Protein AF-0000000086177163 (afdb_homodimer)

Nearest PDB structures (foldseek):
  3aae-assembly1_A  TM=8.910E-01  e=2.167E-28  Gallus gallus
  3lk3-assembly1_A  TM=8.969E-01  e=4.035E-28  Gallus gallus
  7ccc-assembly1_C  TM=8.996E-01  e=1.567E-27  Mus musculus
  8f8q-assembly1_G  TM=8.778E-01  e=1.480E-27  Homo sapiens
  8ptk-assembly1_K  TM=8.950E-01  e=1.071E-26  Sus scrofa

InterPro domains:
  IPR002189 F-actin-capping protein subunit alpha [PF01267] (18-276)
  IPR002189 F-actin-capping protein subunit alpha [PR00191] (162-176)
  IPR002189 F-actin-capping protein subunit alpha [PR00191] (194-207)
  IPR002189 F-actin-capping protein subunit alpha [PR00191] (252-271)
  IPR002189 F-actin-capping protein subunit alpha [PTHR10653] (8-279)
  IPR017865 F-actin capping protein, alpha subunit, conserved site [PS00749] (256-266)
  IPR037282 F-actin-capping protein subunit alpha/beta [SSF90096] (10-280)
  IPR042276 F-actin-capping protein subunit alpha/beta, domain 2 [G3DSA:3.90.1150.210] (114-257)
  IPR042489 F-actin capping protein, alpha subunit, domain 1 [G3DSA:3.30.1140.60] (4-109)

Secondary structure (DSSP, 8-state):
---------HHHHHHHHHHHHHTPPTT-HHHHHHHHHHHH--HHHHHHHHHHHHHHHHHHTT-EEEETTEEEE--GGGEEETTEEEETTTTEEEEEETTTTEEEEEEE------HHHHHHHHHHHHHHHHHHHH-TTEEEEEEEEEETTEEEEEEEEEEEEEEGGGTEEEEEEEEEEEE--SEEEEEEEEEEEEEEE-SSSEEEEEEEEEEEEEEEES-HHHHHHHHHHHHHHHHHHHHHHHHHHHHHIIIIIHHHHSSS----------HHHHHHHHHHHHHHTTT----/---------HHHHHHHHHHHHHTPPTT-HHHHHHHHHHHH--HHHHHHHHHHHHHHHHHHTT-EEEETTEEEE--GGGEEETTEEEETTTTEEEEEETTTTEEEEEEE------HHHHHHHHHHHHHHHHHHHH-TTEEEEEEEEEETTEEEEEEEEEEEEEEGGGTEEEEEEEEEEEE--SEEEEEEEEEEEEEEE-SSSEEEEEEEEEEEEEEEES-HHHHHHHHHHHHHHHHHHHHHHHHHHHHHIIIIIHHHHSSS----------HHHHHHHHHHHHHHTTT----

Organism: Eudyptula minor (NCBI:txid37083)

pLDDT: mean 86.59, std 17.24, range [22.09, 98.62]

Radius of gyration: 26.96 Å; Cα contacts (8 Å, |Δi|>4): 935; chains: 2; bounding box: 56×85×63 Å

Sequence (582 aa):
SMCTRQELCEPEKVSLICGLLRQSPPGEFGQVVQDLSALVQDDKLVRQEAARMGACHNKNNFTPIQINGCTVLLTHYNNLGGNRFFDPQHKFSFEFDHLRGVPSKPQLHGVMLDEGELWREALHKGLKAYVSSHFPVGNCCVFKKSLGKRQMFVACIEAHQYQPSNHWNSLWKSDWTFALTPFTTQVTAIFLLQIHYFEHANLHVNVSKSVSETLNVIDQSQFATDFVKFVKAEDTKFHVAILENIQALSEDIWGKNLRRKLPVTRTFMNWKKLLNDQHLKTNVSNTEVPLSMCTRQELCEPEKVSLICGLLRQSPPGEFGQVVQDLSALVQDDKLVRQEAARMGACHNKNNFTPIQINGCTVLLTHYNNLGGNRFFDPQHKFSFEFDHLRGVPSKPQLHGVMLDEGELWREALHKGLKAYVSSHFPVGNCCVFKKSLGKRQMFVACIEAHQYQPSNHWNSLWKSDWTFALTPFTTQVTAIFLLQIHYFEHANLHVNVSKSVSETLNVIDQSQFATDFVKFVKAEDTKFHVAILENIQALSEDIWGKNLRRKLPVTRTFMNWKKLLNDQHLKTNVSNTEVPL

Foldseek 3Di:
DPPCPVQDDPVRLLCVLLVQLLPADPPCNLVSLVVSCVVNVCNPSSLVSSQVSLLVVQQVQQPWADDPNDTGTRHPQQDPDPQKGAALVQQWIWHARSNVGDTHDIGHDDDDPDPLSLLQVLLCVLQVVLCVVPAVQKDKHKHWDDDDPKIKIKIKMKHWDDDVVQQKIKIWMKMWMWIDDAFKIKIKMKIWIWMFGPDPHTDIDIDMDMDMDMDTDDDSNVRSVVVSVVVVLVVLVSVLVVLVVVVCCVPPPVQVPDPDGDPPPVPPPPSVVVSVVSVVVSVVVPPDPDD/DPPCPVQDDPVRLLCVLLVQLLPDDPPCNLVSLVVSCVVNVCNVSSLVSSQVSLLVVQQVQQPWADDPNDTHTRHPQQDPDPQKGAALVQQWIWHARSNVGDTHDIGHHDDDPDPLSLLQVLLCVLQVVLCVVPAVQKDKHKHWDDDDPKIKIKIKMKHWDDDVVQQKIKIWMKMWMWIDDAFKIKIKMKIWIWMFGPDPHTDIDIDMDMDMDMDT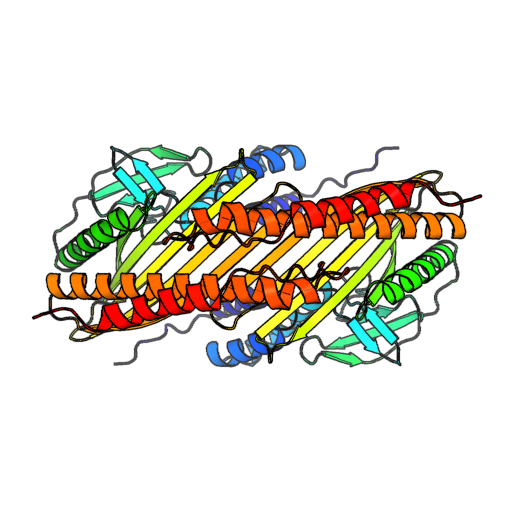CDDSNVRSVVVSLVVVLVVLVSVLVVLVVVVCCVPPPVQVPDPDGDPPPVPPPPSVVVSVVSVVVSVVSPPDPPD

Structure (mmCIF, N/CA/C/O backbone):
data_AF-0000000086177163-model_v1
#
loop_
_entity.id
_entity.type
_entity.pdbx_description
1 polymer 'F-actin-capping protein subunit alpha'
#
loop_
_atom_site.group_PDB
_atom_site.id
_atom_site.type_symbol
_atom_site.label_atom_id
_atom_site.label_alt_id
_atom_site.label_comp_id
_atom_site.label_asym_id
_atom_site.label_entity_id
_atom_site.label_seq_id
_atom_site.pdbx_PDB_ins_code
_atom_site.Cartn_x
_atom_site.Cartn_y
_atom_site.Cartn_z
_atom_site.occupancy
_atom_site.B_iso_or_equiv
_atom_site.auth_seq_id
_atom_site.auth_comp_id
_atom_site.auth_asym_id
_atom_site.auth_atom_id
_atom_site.pdbx_PDB_model_num
ATOM 1 N N . SER A 1 1 ? -0.109 38.875 -11.109 1 22.22 1 SER A N 1
ATOM 2 C CA . SER A 1 1 ? 1.287 38.656 -10.734 1 22.22 1 SER A CA 1
ATOM 3 C C . SER A 1 1 ? 1.626 37.188 -10.648 1 22.22 1 SER A C 1
ATOM 5 O O . SER A 1 1 ? 0.79 36.375 -10.242 1 22.22 1 SER A O 1
ATOM 7 N N . MET A 1 2 ? 2.537 36.594 -11.578 1 26.48 2 MET A N 1
ATOM 8 C CA . MET A 1 2 ? 2.734 35.281 -12.18 1 26.48 2 MET A CA 1
ATOM 9 C C . MET A 1 2 ? 3.146 34.25 -11.125 1 26.48 2 MET A C 1
ATOM 11 O O . MET A 1 2 ? 4.164 34.438 -10.445 1 26.48 2 MET A O 1
ATOM 15 N N . CYS A 1 3 ? 2.305 33.781 -10.211 1 34.84 3 CYS A N 1
ATOM 16 C CA . CYS A 1 3 ? 2.619 32.656 -9.352 1 34.84 3 CYS A CA 1
ATOM 17 C C . CYS A 1 3 ? 3.625 31.719 -10.023 1 34.84 3 CYS A C 1
ATOM 19 O O . CYS A 1 3 ? 3.309 31.078 -11.023 1 34.84 3 CYS A O 1
ATOM 21 N N . THR A 1 4 ? 4.867 32.062 -10.148 1 38.44 4 THR A N 1
ATOM 22 C CA . THR A 1 4 ? 6.023 31.438 -10.789 1 38.44 4 THR A CA 1
ATOM 23 C C . THR A 1 4 ? 6.109 29.953 -10.43 1 38.44 4 THR A C 1
ATOM 25 O O . THR A 1 4 ? 6.387 29.594 -9.281 1 38.44 4 THR A O 1
ATOM 28 N N . ARG A 1 5 ? 5.176 29.078 -10.781 1 45.75 5 ARG A N 1
ATOM 29 C CA . ARG A 1 5 ? 5.43 27.641 -10.758 1 45.75 5 ARG A CA 1
ATOM 30 C C . ARG A 1 5 ? 6.902 27.344 -11.008 1 45.75 5 ARG A C 1
ATOM 32 O O . ARG A 1 5 ? 7.434 27.656 -12.078 1 45.75 5 ARG A O 1
ATOM 39 N N . GLN A 1 6 ? 7.68 27.594 -10.047 1 55.72 6 GLN A N 1
ATOM 40 C CA . GLN A 1 6 ? 9.062 27.203 -10.289 1 55.72 6 GLN A CA 1
ATOM 41 C C . GLN A 1 6 ? 9.148 25.953 -11.172 1 55.72 6 GLN A C 1
ATOM 43 O O . GLN A 1 6 ? 8.555 24.922 -10.844 1 55.72 6 GLN A O 1
ATOM 48 N N . GLU A 1 7 ? 9.289 26.219 -12.422 1 68.38 7 GLU A N 1
ATOM 49 C CA . GLU A 1 7 ? 9.492 25.172 -13.414 1 68.38 7 GLU A CA 1
ATOM 50 C C . GLU A 1 7 ? 10.469 24.109 -12.914 1 68.38 7 GLU A C 1
ATOM 52 O O . GLU A 1 7 ? 11.562 24.438 -12.445 1 68.38 7 GLU A O 1
ATOM 57 N N . LEU A 1 8 ? 9.977 23.016 -12.562 1 76.25 8 LEU A N 1
ATOM 58 C CA . LEU A 1 8 ? 10.836 21.906 -12.172 1 76.25 8 LEU A CA 1
ATOM 59 C C . LEU A 1 8 ? 11.977 21.734 -13.172 1 76.25 8 LEU A C 1
ATOM 61 O O . LEU A 1 8 ? 11.773 21.859 -14.383 1 76.25 8 LEU A O 1
ATOM 65 N N . CYS A 1 9 ? 13.188 21.688 -12.602 1 85.19 9 CYS A N 1
ATOM 66 C CA . CYS A 1 9 ? 14.297 21.328 -13.469 1 85.19 9 CYS A CA 1
ATOM 67 C C . CYS A 1 9 ? 14.148 19.875 -13.953 1 85.19 9 CYS A C 1
ATOM 69 O O . CYS A 1 9 ? 13.289 19.141 -13.469 1 85.19 9 CYS A O 1
ATOM 71 N N . GLU A 1 10 ? 14.852 19.469 -14.93 1 87.69 10 GLU A N 1
ATOM 72 C CA . GLU A 1 10 ? 14.664 18.188 -15.594 1 87.69 10 GLU A CA 1
ATOM 73 C C . GLU A 1 10 ? 14.805 17.031 -14.609 1 87.69 10 GLU A C 1
ATOM 75 O O . GLU A 1 10 ? 13.953 16.125 -14.57 1 87.69 10 GLU A O 1
ATOM 80 N N . PRO A 1 11 ? 15.812 17.062 -13.758 1 86.94 11 PRO A N 1
ATOM 81 C CA . PRO A 1 11 ? 15.922 15.961 -12.789 1 86.94 11 PRO A CA 1
ATOM 82 C C . PRO A 1 11 ? 14.719 15.883 -11.852 1 86.94 11 PRO A C 1
ATOM 84 O O . PRO A 1 11 ? 14.297 14.789 -11.469 1 86.94 11 PRO A O 1
ATOM 87 N N . GLU A 1 12 ? 14.195 17.016 -11.555 1 87.31 12 GLU A N 1
ATOM 88 C CA . GLU A 1 12 ? 13.016 17.047 -10.703 1 87.31 12 GLU A CA 1
ATOM 89 C C . GLU A 1 12 ? 11.781 16.516 -11.43 1 87.31 12 GLU A C 1
ATOM 91 O O . GLU A 1 12 ? 10.961 15.812 -10.844 1 87.31 12 GLU A O 1
ATOM 96 N N . LYS A 1 13 ? 11.719 16.859 -12.641 1 90.75 13 LYS A N 1
ATOM 97 C CA . LYS A 1 13 ? 10.625 16.344 -13.461 1 90.75 13 LYS A CA 1
ATOM 98 C C . LYS A 1 13 ? 10.688 14.82 -13.57 1 90.75 13 LYS A C 1
ATOM 100 O O . LYS A 1 13 ? 9.672 14.141 -13.414 1 90.75 13 LYS A O 1
ATOM 105 N N . VAL A 1 14 ? 11.883 14.359 -13.758 1 92.38 14 VAL A N 1
ATOM 106 C CA . VAL A 1 14 ? 12.078 12.922 -13.906 1 92.38 14 VAL A CA 1
ATOM 107 C C . VAL A 1 14 ? 11.68 12.211 -12.617 1 92.38 14 VAL A C 1
ATOM 109 O O . VAL A 1 14 ? 10.984 11.195 -12.648 1 92.38 14 VAL A O 1
ATOM 112 N N . SER A 1 15 ? 12.062 12.766 -11.562 1 89.75 15 SER A N 1
ATOM 113 C CA . SER A 1 15 ? 11.742 12.188 -10.258 1 89.75 15 SER A CA 1
ATOM 114 C C . SER A 1 15 ? 10.234 12.164 -10.023 1 89.75 15 SER A C 1
ATOM 116 O O . SER A 1 15 ? 9.695 11.164 -9.547 1 89.75 15 SER A O 1
ATOM 118 N N . LEU A 1 16 ? 9.672 13.203 -10.375 1 90.25 16 LEU A N 1
ATOM 119 C CA . LEU A 1 16 ? 8.219 13.305 -10.227 1 90.25 16 LEU A CA 1
ATOM 120 C C . LEU A 1 16 ? 7.512 12.289 -11.117 1 90.25 16 LEU A C 1
ATOM 122 O O . LEU A 1 16 ? 6.641 11.555 -10.648 1 90.25 16 LEU A O 1
ATOM 126 N N . ILE A 1 17 ? 7.922 12.258 -12.336 1 94.06 17 ILE A N 1
ATOM 127 C CA . ILE A 1 17 ? 7.312 11.359 -13.305 1 94.06 17 ILE A CA 1
ATOM 128 C C . ILE A 1 17 ? 7.48 9.914 -12.844 1 94.06 17 ILE A C 1
ATOM 130 O O . ILE A 1 17 ? 6.5 9.172 -12.742 1 94.06 17 ILE A O 1
ATOM 134 N N . CYS A 1 18 ? 8.672 9.539 -12.445 1 92.81 18 CYS A N 1
ATOM 135 C CA . CYS A 1 18 ? 8.961 8.164 -12.047 1 92.81 18 CYS A CA 1
ATOM 136 C C . CYS A 1 18 ? 8.234 7.812 -10.758 1 92.81 18 CYS A C 1
ATOM 138 O O . CYS A 1 18 ? 7.727 6.699 -10.617 1 92.81 18 CYS A O 1
ATOM 140 N N . GLY A 1 19 ? 8.188 8.742 -9.977 1 90.69 19 GLY A N 1
ATOM 141 C CA . GLY A 1 19 ? 7.496 8.516 -8.719 1 90.69 19 GLY A CA 1
ATOM 142 C C . GLY A 1 19 ? 6.023 8.195 -8.898 1 90.69 19 GLY A C 1
ATOM 143 O O . GLY A 1 19 ? 5.516 7.234 -8.32 1 90.69 19 GLY A O 1
ATOM 144 N N . LEU A 1 20 ? 5.383 8.93 -9.742 1 92.25 20 LEU A N 1
ATOM 145 C CA . LEU A 1 20 ? 3.951 8.758 -9.961 1 92.25 20 LEU A CA 1
ATOM 146 C C . LEU A 1 20 ? 3.674 7.5 -10.773 1 92.25 20 LEU A C 1
ATOM 148 O O . LEU A 1 20 ? 2.717 6.773 -10.492 1 92.25 20 LEU A O 1
ATOM 152 N N . LEU A 1 21 ? 4.535 7.246 -11.727 1 95.25 21 LEU A N 1
ATOM 153 C CA . LEU A 1 21 ? 4.336 6.066 -12.562 1 95.25 21 LEU A CA 1
ATOM 154 C C . LEU A 1 21 ? 4.574 4.789 -11.766 1 95.25 21 LEU A C 1
ATOM 156 O O . LEU A 1 21 ? 3.865 3.795 -11.953 1 95.25 21 LEU A O 1
ATOM 160 N N . ARG A 1 22 ? 5.539 4.832 -10.883 1 92.06 22 ARG A N 1
ATOM 161 C CA . ARG A 1 22 ? 5.855 3.676 -10.055 1 92.06 22 ARG A CA 1
ATOM 162 C C . ARG A 1 22 ? 4.676 3.312 -9.156 1 92.06 22 ARG A C 1
ATOM 164 O O . ARG A 1 22 ? 4.477 2.141 -8.828 1 92.06 22 ARG A O 1
ATOM 171 N N . GLN A 1 23 ? 3.943 4.25 -8.828 1 90.56 23 GLN A N 1
ATOM 172 C CA . GLN A 1 23 ? 2.844 4.059 -7.883 1 90.56 23 GLN A CA 1
ATOM 173 C C . GLN A 1 23 ? 1.542 3.746 -8.617 1 90.56 23 GLN A C 1
ATOM 175 O O . GLN A 1 23 ? 0.498 3.564 -7.988 1 90.56 23 GLN A O 1
ATOM 180 N N . SER A 1 24 ? 1.609 3.695 -9.906 1 95.06 24 SER A N 1
ATOM 181 C CA . SER A 1 24 ? 0.396 3.477 -10.688 1 95.06 24 SER A CA 1
ATOM 182 C C . SER A 1 24 ? -0.22 2.115 -10.383 1 95.06 24 SER A C 1
ATOM 184 O O . SER A 1 24 ? 0.454 1.087 -10.477 1 95.06 24 SER A O 1
ATOM 186 N N . PRO A 1 25 ? -1.504 2.098 -10.055 1 95.88 25 PRO A N 1
ATOM 187 C CA . PRO A 1 25 ? -2.17 0.815 -9.805 1 95.88 25 PRO A CA 1
ATOM 188 C C . PRO A 1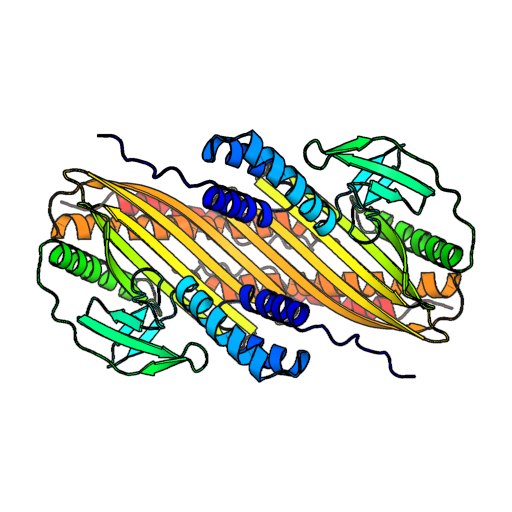 25 ? -2.338 -0.015 -11.078 1 95.88 25 PRO A C 1
ATOM 190 O O . PRO A 1 25 ? -2.352 0.536 -12.18 1 95.88 25 PRO A O 1
ATOM 193 N N . PRO A 1 26 ? -2.482 -1.305 -10.898 1 96.19 26 PRO A N 1
ATOM 194 C CA . PRO A 1 26 ? -2.791 -2.131 -12.07 1 96.19 26 PRO A CA 1
ATOM 195 C C . PRO A 1 26 ? -4.02 -1.64 -12.836 1 96.19 26 PRO A C 1
ATOM 197 O O . PRO A 1 26 ? -5.035 -1.296 -12.219 1 96.19 26 PRO A O 1
ATOM 200 N N . GLY A 1 27 ? -3.859 -1.509 -14.156 1 94.69 27 GLY A N 1
ATOM 201 C CA . GLY A 1 27 ? -4.973 -1.122 -15.008 1 94.69 27 GLY A CA 1
ATOM 202 C C . GLY A 1 27 ? -5.07 0.377 -15.219 1 94.69 27 GLY A C 1
ATOM 203 O O . GLY A 1 27 ? -5.918 0.849 -15.977 1 94.69 27 GLY A O 1
ATOM 204 N N . GLU A 1 28 ? -4.156 1.123 -14.641 1 96.06 28 GLU A N 1
ATOM 205 C CA . GLU A 1 28 ? -4.359 2.568 -14.68 1 96.06 28 GLU A CA 1
ATOM 206 C C . GLU A 1 28 ? -3.135 3.281 -15.25 1 96.06 28 GLU A C 1
ATOM 208 O O . GLU A 1 28 ? -3.094 4.512 -15.289 1 96.06 28 GLU A O 1
ATOM 213 N N . PHE A 1 29 ? -2.145 2.531 -15.664 1 96.19 29 PHE A N 1
ATOM 214 C CA . PHE A 1 29 ? -0.879 3.109 -16.109 1 96.19 29 PHE A CA 1
ATOM 215 C C . PHE A 1 29 ? -1.108 4.137 -17.203 1 96.19 29 PHE A C 1
ATOM 217 O O . PHE A 1 29 ? -0.556 5.238 -17.156 1 96.19 29 PHE A O 1
ATOM 224 N N . GLY A 1 30 ? -1.957 3.799 -18.156 1 94.25 30 GLY A N 1
ATOM 225 C CA . GLY A 1 30 ? -2.238 4.703 -19.25 1 94.25 30 GLY A CA 1
ATOM 226 C C . GLY A 1 30 ? -2.828 6.027 -18.797 1 94.25 30 GLY A C 1
ATOM 227 O O . GLY A 1 30 ? -2.453 7.086 -19.312 1 94.25 30 GLY A O 1
ATOM 228 N N . GLN A 1 31 ? -3.688 5.973 -17.922 1 94.06 31 GLN A N 1
ATOM 229 C CA . GLN A 1 31 ? -4.316 7.184 -17.406 1 94.06 31 GLN A CA 1
ATOM 230 C C . GLN A 1 31 ? -3.301 8.055 -16.672 1 94.06 31 GLN A C 1
ATOM 232 O O . GLN A 1 31 ? -3.33 9.281 -16.797 1 94.06 31 GLN A O 1
ATOM 237 N N . VAL A 1 32 ? -2.436 7.418 -15.938 1 95.25 32 VAL A N 1
ATOM 238 C CA . VAL A 1 32 ? -1.41 8.164 -15.211 1 95.25 32 VAL A CA 1
ATOM 239 C C . VAL A 1 32 ? -0.491 8.875 -16.203 1 95.25 32 VAL A C 1
ATOM 241 O O . VAL A 1 32 ? -0.104 10.023 -15.984 1 95.25 32 VAL A O 1
ATOM 244 N N . VAL A 1 33 ? -0.172 8.258 -17.234 1 95.88 33 VAL A N 1
ATOM 245 C CA . VAL A 1 33 ? 0.663 8.852 -18.281 1 95.88 33 VAL A CA 1
ATOM 246 C C . VAL A 1 33 ? -0.032 10.086 -18.859 1 95.88 33 VAL A C 1
ATOM 248 O O . VAL A 1 33 ? 0.596 11.133 -19.047 1 95.88 33 VAL A O 1
ATOM 251 N N . GLN A 1 34 ? -1.29 9.961 -19.094 1 94.31 34 GLN A N 1
ATOM 252 C CA . GLN A 1 34 ? -2.057 11.078 -19.641 1 94.31 34 GLN A CA 1
ATOM 253 C C . GLN A 1 34 ? -2.068 12.258 -18.672 1 94.31 34 GLN A C 1
ATOM 255 O O . GLN A 1 34 ? -1.863 13.398 -19.078 1 94.31 34 GLN A O 1
ATOM 260 N N . ASP A 1 35 ? -2.262 11.938 -17.5 1 93.62 35 ASP A N 1
ATOM 261 C CA . ASP A 1 35 ? -2.275 12.984 -16.484 1 93.62 35 ASP A CA 1
ATOM 262 C C . ASP A 1 35 ? -0.918 13.68 -16.391 1 93.62 35 ASP A C 1
ATOM 264 O O . ASP A 1 35 ? -0.85 14.898 -16.219 1 93.62 35 ASP A O 1
ATOM 268 N N . LEU A 1 36 ? 0.084 12.883 -16.406 1 94.81 36 LEU A N 1
ATOM 269 C CA . LEU A 1 36 ? 1.44 13.414 -16.328 1 94.81 36 LEU A CA 1
ATOM 270 C C . LEU A 1 36 ? 1.75 14.312 -17.516 1 94.81 36 LEU A C 1
ATOM 272 O O . LEU A 1 36 ? 2.441 15.328 -17.375 1 94.81 36 LEU A O 1
ATOM 276 N N . SER A 1 37 ? 1.283 13.945 -18.656 1 93.62 37 SER A N 1
ATOM 277 C CA . SER A 1 37 ? 1.484 14.766 -19.844 1 93.62 37 SER A CA 1
ATOM 278 C C . SER A 1 37 ? 0.854 16.141 -19.688 1 93.62 37 SER A C 1
ATOM 280 O O . SER A 1 37 ? 1.444 17.156 -20.078 1 93.62 37 SER A O 1
ATOM 282 N N . ALA A 1 38 ? -0.223 16.141 -19.031 1 91.88 38 ALA A N 1
ATOM 283 C CA . ALA A 1 38 ? -0.92 17.406 -18.781 1 91.88 38 ALA A CA 1
ATOM 284 C C . ALA A 1 38 ? -0.204 18.234 -17.719 1 91.88 38 ALA A C 1
ATOM 286 O O . ALA A 1 38 ? -0.135 19.453 -17.812 1 91.88 38 ALA A O 1
ATOM 287 N N . LEU A 1 39 ? 0.376 17.578 -16.812 1 90.06 39 LEU A N 1
ATOM 288 C CA . LEU A 1 39 ? 0.968 18.234 -15.656 1 90.06 39 LEU A CA 1
ATOM 289 C C . LEU A 1 39 ? 2.365 18.75 -15.969 1 90.06 39 LEU A C 1
ATOM 291 O O . LEU A 1 39 ? 2.701 19.891 -15.633 1 90.06 39 LEU A O 1
ATOM 295 N N . VAL A 1 40 ? 3.223 18 -16.531 1 91.25 40 VAL A N 1
ATOM 296 C CA . VAL A 1 40 ? 4.641 18.297 -16.703 1 91.25 40 VAL A CA 1
ATOM 297 C C . VAL A 1 40 ? 4.852 19.094 -17.984 1 91.25 40 VAL A C 1
ATOM 299 O O . VAL A 1 40 ? 5.82 19.859 -18.109 1 91.25 40 VAL A O 1
ATOM 302 N N . GLN A 1 41 ? 3.998 18.984 -18.984 1 89.06 41 GLN A N 1
ATOM 303 C CA . GLN A 1 41 ? 4.047 19.688 -20.25 1 89.06 41 GLN A CA 1
ATOM 304 C C . GLN A 1 41 ? 5.371 19.438 -20.969 1 89.06 41 G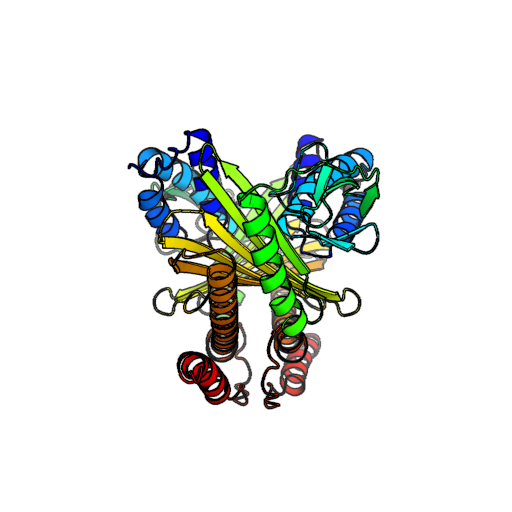LN A C 1
ATOM 306 O O . GLN A 1 41 ? 6.008 20.359 -21.469 1 89.06 41 GLN A O 1
ATOM 311 N N . ASP A 1 42 ? 5.984 18.344 -20.875 1 92.44 42 ASP A N 1
ATOM 312 C CA . ASP A 1 42 ? 7.129 17.766 -21.578 1 92.44 42 ASP A CA 1
ATOM 313 C C . ASP A 1 42 ? 6.82 16.359 -22.078 1 92.44 42 ASP A C 1
ATOM 315 O O . ASP A 1 42 ? 7.25 15.375 -21.469 1 92.44 42 ASP A O 1
ATOM 319 N N . ASP A 1 43 ? 6.262 16.312 -23.188 1 93 43 ASP A N 1
ATOM 320 C CA . ASP A 1 43 ? 5.73 15.055 -23.703 1 93 43 ASP A CA 1
ATOM 321 C C . ASP A 1 43 ? 6.852 14.062 -24.016 1 93 43 ASP A C 1
ATOM 323 O O . ASP A 1 43 ? 6.711 12.859 -23.797 1 93 43 ASP A O 1
ATOM 327 N N . LYS A 1 44 ? 7.84 14.648 -24.5 1 94.5 44 LYS A N 1
ATOM 328 C CA . LYS A 1 44 ? 8.961 13.781 -24.844 1 94.5 44 LYS A CA 1
ATOM 329 C C . LYS A 1 44 ? 9.523 13.086 -23.609 1 94.5 44 LYS A C 1
ATOM 331 O O . LYS A 1 44 ? 9.742 11.875 -23.625 1 94.5 44 LYS A O 1
ATOM 336 N N . LEU A 1 45 ? 9.688 13.867 -22.609 1 95.06 45 LEU A N 1
ATOM 337 C CA . LEU A 1 45 ? 10.234 13.336 -21.375 1 95.06 45 LEU A CA 1
ATOM 338 C C . LEU A 1 45 ? 9.266 12.344 -20.734 1 95.06 45 LEU A C 1
ATOM 340 O O . LEU A 1 45 ? 9.672 11.281 -20.266 1 95.06 45 LEU A O 1
ATOM 344 N N . VAL A 1 46 ? 8.023 12.695 -20.75 1 96 46 VAL A N 1
ATOM 345 C CA . VAL A 1 46 ? 7.004 11.836 -20.156 1 96 46 VAL A CA 1
ATOM 346 C C . VAL A 1 46 ? 6.953 10.5 -20.906 1 96 46 VAL A C 1
ATOM 348 O O . VAL A 1 46 ? 6.934 9.438 -20.281 1 96 46 VAL A O 1
ATOM 351 N N . ARG A 1 47 ? 7.027 10.523 -22.172 1 95.44 47 ARG A N 1
ATOM 352 C CA . ARG A 1 47 ? 6.938 9.312 -22.984 1 95.44 47 ARG A CA 1
ATOM 353 C C . ARG A 1 47 ? 8.156 8.422 -22.766 1 95.44 47 ARG A C 1
ATOM 355 O O . ARG A 1 47 ? 8.031 7.199 -22.688 1 95.44 47 ARG A O 1
ATOM 362 N N . GLN A 1 48 ? 9.234 9.047 -22.672 1 95.25 48 GLN A N 1
ATOM 363 C CA . GLN A 1 48 ? 10.469 8.297 -22.453 1 95.25 48 GLN A CA 1
ATOM 364 C C . GLN A 1 48 ? 10.438 7.559 -21.125 1 95.25 48 GLN A C 1
ATOM 366 O O . GLN A 1 48 ? 10.703 6.355 -21.062 1 95.25 48 GLN A O 1
ATOM 371 N N . GLU A 1 49 ? 10.062 8.242 -20.125 1 95.81 49 GLU A N 1
ATOM 372 C CA . GLU A 1 49 ? 10.016 7.633 -18.797 1 95.81 49 GLU A CA 1
ATOM 373 C C . GLU A 1 49 ? 8.883 6.613 -18.703 1 95.81 49 GLU A C 1
ATOM 375 O O . GLU A 1 49 ? 9.023 5.578 -18.047 1 95.81 49 GLU A O 1
ATOM 380 N N . ALA A 1 50 ? 7.844 6.945 -19.359 1 96.62 50 ALA A N 1
ATOM 381 C CA . ALA A 1 50 ? 6.691 6.051 -19.359 1 96.62 50 ALA A CA 1
ATOM 382 C C . ALA A 1 50 ? 7.027 4.719 -20.016 1 96.62 50 ALA A C 1
ATOM 384 O O . ALA A 1 50 ? 6.574 3.662 -19.578 1 96.62 50 ALA A O 1
ATOM 385 N N . ALA A 1 51 ? 7.73 4.754 -21.047 1 95.44 51 ALA A N 1
ATOM 386 C CA . ALA A 1 51 ? 8.133 3.523 -21.734 1 95.44 51 ALA A CA 1
ATOM 387 C C . ALA A 1 51 ? 8.977 2.643 -20.812 1 95.44 51 ALA A C 1
ATOM 389 O O . ALA A 1 51 ? 8.75 1.435 -20.719 1 95.44 51 ALA A O 1
ATOM 390 N N . ARG A 1 52 ? 9.844 3.279 -20.172 1 94.38 52 ARG A N 1
ATOM 391 C CA . ARG A 1 52 ? 10.727 2.553 -19.281 1 94.38 52 ARG A CA 1
ATOM 392 C C . ARG A 1 52 ? 9.961 1.999 -18.078 1 94.38 52 ARG A C 1
ATOM 394 O O . ARG A 1 52 ? 10.078 0.815 -17.766 1 94.38 52 ARG A O 1
ATOM 401 N N . MET A 1 53 ? 9.164 2.832 -17.547 1 95.94 53 MET A N 1
ATOM 402 C CA . MET A 1 53 ? 8.422 2.443 -16.359 1 95.94 53 MET A CA 1
ATOM 403 C C . MET A 1 53 ? 7.305 1.464 -16.703 1 95.94 53 MET A C 1
ATOM 405 O O . MET A 1 53 ? 6.93 0.624 -15.883 1 95.94 53 MET A O 1
ATOM 409 N N . GLY A 1 54 ? 6.859 1.634 -17.875 1 97.06 54 GLY A N 1
ATOM 410 C CA . GLY A 1 54 ? 5.828 0.718 -18.344 1 97.06 54 GLY A CA 1
ATOM 411 C C . GLY A 1 54 ? 6.301 -0.721 -18.422 1 97.06 54 GLY A C 1
ATOM 412 O O . GLY A 1 54 ? 5.547 -1.647 -18.125 1 97.06 54 GLY A O 1
ATOM 413 N N . ALA A 1 55 ? 7.531 -0.871 -18.828 1 96.75 55 ALA A N 1
ATOM 414 C CA . ALA A 1 55 ? 8.117 -2.209 -18.891 1 96.75 55 ALA A CA 1
ATOM 415 C C . ALA A 1 55 ? 8.125 -2.861 -17.5 1 96.75 55 ALA A C 1
ATOM 417 O O . ALA A 1 55 ? 7.703 -4.012 -17.359 1 96.75 55 ALA A O 1
ATOM 418 N N . CYS A 1 56 ? 8.5 -2.109 -16.547 1 95.88 56 CYS A N 1
ATOM 419 C CA . CYS A 1 56 ? 8.531 -2.611 -15.18 1 95.88 56 CYS A CA 1
ATOM 420 C C . CYS A 1 56 ? 7.117 -2.881 -14.664 1 95.88 56 CYS A C 1
ATOM 422 O O . CYS A 1 56 ? 6.863 -3.918 -14.055 1 95.88 56 CYS A O 1
ATOM 424 N N . HIS A 1 57 ? 6.254 -1.993 -14.984 1 97.25 57 HIS A N 1
ATOM 425 C CA . HIS A 1 57 ? 4.863 -2.105 -14.555 1 97.25 57 HIS A CA 1
ATOM 426 C C . HIS A 1 57 ? 4.215 -3.371 -15.109 1 97.25 57 HIS A C 1
ATOM 428 O O . HIS A 1 57 ? 3.588 -4.129 -14.367 1 97.25 57 HIS A O 1
ATOM 434 N N . ASN A 1 58 ? 4.414 -3.59 -16.359 1 97.69 58 ASN A N 1
ATOM 435 C CA . ASN A 1 58 ? 3.799 -4.742 -17 1 97.69 58 ASN A CA 1
ATOM 436 C C . ASN A 1 58 ? 4.387 -6.055 -16.5 1 97.69 58 ASN A C 1
ATOM 438 O O . ASN A 1 58 ? 3.654 -7.016 -16.25 1 97.69 58 ASN A O 1
ATOM 442 N N . LYS A 1 59 ? 5.68 -6.07 -16.312 1 97.88 59 LYS A N 1
ATOM 443 C CA . LYS A 1 59 ? 6.324 -7.281 -15.812 1 97.88 59 LYS A CA 1
ATOM 444 C C . LYS A 1 59 ? 5.91 -7.574 -14.367 1 97.88 59 LYS A C 1
ATOM 446 O O . LYS A 1 59 ? 5.566 -8.711 -14.039 1 97.88 59 LYS A O 1
ATOM 451 N N . ASN A 1 60 ? 5.805 -6.512 -13.586 1 96.62 60 ASN A N 1
ATOM 452 C CA . ASN A 1 60 ? 5.449 -6.684 -12.18 1 96.62 60 ASN A CA 1
ATOM 453 C C . ASN A 1 60 ? 4.008 -7.156 -12.023 1 96.62 60 ASN A C 1
ATOM 455 O O . ASN A 1 60 ? 3.688 -7.879 -11.078 1 96.62 60 ASN A O 1
ATOM 459 N N . ASN A 1 61 ? 3.234 -6.801 -12.977 1 97.81 61 ASN A N 1
ATOM 460 C CA . ASN A 1 61 ? 1.815 -7.109 -12.836 1 97.81 61 ASN A CA 1
ATOM 461 C C . ASN A 1 61 ? 1.421 -8.328 -13.664 1 97.81 61 ASN A C 1
ATOM 463 O O . ASN A 1 61 ? 0.238 -8.656 -13.773 1 97.81 61 ASN A O 1
ATOM 467 N N . PHE A 1 62 ? 2.32 -9.008 -14.242 1 98.38 62 PHE A N 1
ATOM 468 C CA . PHE A 1 62 ? 2.031 -10.164 -15.078 1 98.38 62 PHE A CA 1
ATOM 469 C C . PHE A 1 62 ? 0.995 -9.82 -16.141 1 98.38 62 PHE A C 1
ATOM 471 O O . PHE A 1 62 ? 0.04 -10.578 -16.344 1 98.38 62 PHE A O 1
ATOM 478 N N . THR A 1 63 ? 1.226 -8.758 -16.844 1 97.88 63 THR A N 1
ATOM 479 C CA . THR A 1 63 ? 0.24 -8.297 -17.812 1 97.88 63 THR A CA 1
ATOM 480 C C . THR A 1 63 ? 0.066 -9.312 -18.938 1 97.88 63 THR A C 1
ATOM 482 O O . THR A 1 63 ? 1.036 -9.688 -19.609 1 97.88 63 THR A O 1
ATOM 485 N N . PRO A 1 64 ? -1.163 -9.797 -19.156 1 97.5 64 PRO A N 1
ATOM 486 C CA . PRO A 1 64 ? -1.407 -10.742 -20.234 1 97.5 64 PRO A CA 1
ATOM 487 C C . PRO A 1 64 ? -1.489 -10.062 -21.609 1 97.5 64 PRO A C 1
ATOM 489 O O . PRO A 1 64 ? -2.109 -9.008 -21.734 1 97.5 64 PRO A O 1
ATOM 492 N N . ILE A 1 65 ? -0.848 -10.672 -22.531 1 96.44 65 ILE A N 1
ATOM 493 C CA . ILE A 1 65 ? -0.839 -10.164 -23.891 1 96.44 65 ILE A CA 1
ATOM 494 C C . ILE A 1 65 ? -1.406 -11.219 -24.844 1 96.44 65 ILE A C 1
ATOM 496 O O . ILE A 1 65 ? -1.1 -12.406 -24.719 1 96.44 65 ILE A O 1
ATOM 500 N N . GLN A 1 66 ? -2.238 -10.719 -25.703 1 94.44 66 GLN A N 1
ATOM 501 C CA . GLN A 1 66 ? -2.752 -11.586 -26.766 1 94.44 66 GLN A CA 1
ATOM 502 C C . GLN A 1 66 ? -1.899 -11.492 -28.016 1 94.44 66 GLN A C 1
ATOM 504 O O . GLN A 1 66 ? -1.702 -10.406 -28.562 1 94.44 66 GLN A O 1
ATOM 509 N N . ILE A 1 67 ? -1.438 -12.625 -28.391 1 92.94 67 ILE A N 1
ATOM 510 C CA . ILE A 1 67 ? -0.652 -12.68 -29.625 1 92.94 67 ILE A CA 1
ATOM 511 C C . ILE A 1 67 ? -0.874 -14.016 -30.312 1 92.94 67 ILE A C 1
ATOM 513 O O . ILE A 1 67 ? -0.787 -15.07 -29.688 1 92.94 67 ILE A O 1
ATOM 517 N N . ASN A 1 68 ? -1.249 -13.984 -31.578 1 89.19 68 ASN A N 1
ATOM 518 C CA . ASN A 1 68 ? -1.484 -15.164 -32.406 1 89.19 68 ASN A CA 1
ATOM 519 C C . ASN A 1 68 ? -2.5 -16.109 -31.766 1 89.19 68 ASN A C 1
ATOM 521 O O . ASN A 1 68 ? -2.289 -17.312 -31.703 1 89.19 68 ASN A O 1
ATOM 525 N N . GLY A 1 69 ? -3.512 -15.508 -31.031 1 88.25 69 GLY A N 1
ATOM 526 C CA . GLY A 1 69 ? -4.598 -16.297 -30.469 1 88.25 69 GLY A CA 1
ATOM 527 C C . GLY A 1 69 ? -4.254 -16.891 -29.125 1 88.25 69 GLY A C 1
ATOM 528 O O . GLY A 1 69 ? -5.043 -17.656 -28.547 1 88.25 69 GLY A O 1
ATOM 529 N N . CYS A 1 70 ? -3.088 -16.484 -28.656 1 88.44 70 CYS A N 1
ATOM 530 C CA . CYS A 1 70 ? -2.648 -17.016 -27.375 1 88.44 70 CYS A CA 1
ATOM 531 C C . CYS A 1 70 ? -2.422 -15.898 -26.359 1 88.44 70 CYS A C 1
ATOM 533 O O . CYS A 1 70 ? -2.182 -14.758 -26.75 1 88.44 70 CYS A O 1
ATOM 535 N N . THR A 1 71 ? -2.564 -16.312 -25.125 1 94.62 71 THR A N 1
ATOM 536 C CA . THR A 1 71 ? -2.27 -15.344 -24.062 1 94.62 71 THR A CA 1
ATOM 537 C C . THR A 1 71 ? -0.918 -15.641 -23.422 1 94.62 71 THR A C 1
ATOM 539 O O . THR A 1 71 ? -0.651 -16.781 -23.031 1 94.62 71 THR A O 1
ATOM 542 N N . VAL A 1 72 ? -0.089 -14.617 -23.375 1 96.25 72 VAL A N 1
ATOM 543 C CA . VAL A 1 72 ? 1.223 -14.742 -22.75 1 96.25 72 VAL A CA 1
ATOM 544 C C . VAL A 1 72 ? 1.375 -13.688 -21.656 1 96.25 72 VAL A C 1
ATOM 546 O O . VAL A 1 72 ? 0.975 -12.531 -21.844 1 96.25 72 VAL A O 1
ATOM 549 N N . LEU A 1 73 ? 1.914 -14.125 -20.516 1 98.25 73 LEU A N 1
ATOM 550 C CA . LEU A 1 73 ? 2.16 -13.172 -19.438 1 98.25 73 LEU A CA 1
ATOM 551 C C . LEU A 1 73 ? 3.516 -12.5 -19.594 1 98.25 73 LEU A C 1
ATOM 553 O O . LEU A 1 73 ? 4.523 -13.164 -19.828 1 98.25 73 LEU A O 1
ATOM 557 N N . LEU A 1 74 ? 3.512 -11.156 -19.531 1 98.38 74 LEU A N 1
ATOM 558 C CA . LEU A 1 74 ? 4.777 -10.438 -19.438 1 98.38 74 LEU A CA 1
ATOM 559 C C . LEU A 1 74 ? 5.355 -10.531 -18.031 1 98.38 74 LEU A C 1
ATOM 561 O O . LEU A 1 74 ? 4.723 -10.094 -17.062 1 98.38 74 LEU A O 1
ATOM 565 N N . THR A 1 75 ? 6.516 -11.117 -17.875 1 98.06 75 THR A N 1
ATOM 566 C CA . THR A 1 75 ? 7.156 -11.297 -16.578 1 98.06 75 THR A CA 1
ATOM 567 C C . THR A 1 75 ? 8.664 -11.078 -16.688 1 98.06 75 THR A C 1
ATOM 569 O O . THR A 1 75 ? 9.195 -10.938 -17.797 1 98.06 75 THR A O 1
ATOM 572 N N . HIS A 1 76 ? 9.289 -10.984 -15.516 1 96.56 76 HIS A N 1
ATOM 573 C CA . HIS A 1 76 ? 10.742 -10.938 -15.484 1 96.56 76 HIS A CA 1
ATOM 574 C C . HIS A 1 76 ? 11.352 -12.258 -15.945 1 96.56 76 HIS A C 1
ATOM 576 O O . HIS A 1 76 ? 12.5 -12.297 -16.391 1 96.56 76 HIS A O 1
ATOM 582 N N . TYR A 1 77 ? 10.57 -13.297 -15.992 1 96 77 TYR A N 1
ATOM 583 C CA . TYR A 1 77 ? 11.078 -14.641 -16.234 1 96 77 TYR A CA 1
ATOM 584 C C . TYR A 1 77 ? 11.164 -14.938 -17.719 1 96 77 TYR A C 1
ATOM 586 O O . TYR A 1 77 ? 11.859 -15.875 -18.141 1 96 77 TYR A O 1
ATOM 594 N N . ASN A 1 78 ? 10.477 -14.203 -18.516 1 96.62 78 ASN A N 1
ATOM 595 C CA . ASN A 1 78 ? 10.523 -14.453 -19.953 1 96.62 78 ASN A CA 1
ATOM 596 C C . ASN A 1 78 ? 11.016 -13.227 -20.719 1 96.62 78 ASN A C 1
ATOM 598 O O . ASN A 1 78 ? 10.82 -13.125 -21.922 1 96.62 78 ASN A O 1
ATOM 602 N N . ASN A 1 79 ? 11.5 -12.305 -19.938 1 97.06 79 ASN A N 1
ATOM 603 C CA . ASN A 1 79 ? 12.117 -11.125 -20.531 1 97.06 79 ASN A CA 1
ATOM 604 C C . ASN A 1 79 ? 13.469 -11.461 -21.156 1 97.06 79 ASN A C 1
ATOM 606 O O . ASN A 1 79 ? 14.391 -11.906 -20.469 1 97.06 79 ASN A O 1
ATOM 610 N N . LEU A 1 80 ? 13.625 -11.219 -22.453 1 96 80 LEU A N 1
ATOM 611 C CA . LEU A 1 80 ? 14.859 -11.539 -23.172 1 96 80 LEU A CA 1
ATOM 612 C C . LEU A 1 80 ? 15.727 -10.289 -23.344 1 96 80 LEU A C 1
ATOM 614 O O . LEU A 1 80 ? 16.797 -10.359 -23.938 1 96 80 LEU A O 1
ATOM 618 N N . GLY A 1 81 ? 15.211 -9.156 -22.859 1 95.88 81 GLY A N 1
ATOM 619 C CA . GLY A 1 81 ? 15.891 -7.887 -23.078 1 95.88 81 GLY A CA 1
ATOM 620 C C . GLY A 1 81 ? 15.406 -7.16 -24.312 1 95.88 81 GLY A C 1
ATOM 621 O O . GLY A 1 81 ? 14.844 -7.777 -25.219 1 95.88 81 GLY A O 1
ATOM 622 N N . GLY A 1 82 ? 15.555 -5.805 -24.281 1 95.06 82 GLY A N 1
ATOM 623 C CA . GLY A 1 82 ? 15.141 -5.008 -25.438 1 95.06 82 GLY A CA 1
ATOM 624 C C . GLY A 1 82 ? 13.648 -5.062 -25.688 1 95.06 82 GLY A C 1
ATOM 625 O O . GLY A 1 82 ? 13.219 -5.078 -26.844 1 95.06 82 GLY A O 1
ATOM 626 N N . ASN A 1 83 ? 12.852 -5.293 -24.766 1 96.62 83 ASN A N 1
ATOM 627 C CA . ASN A 1 83 ? 11.398 -5.367 -24.828 1 96.62 83 ASN A CA 1
ATOM 628 C C . ASN A 1 83 ? 10.93 -6.617 -25.562 1 96.62 83 ASN A C 1
ATOM 630 O O . ASN A 1 83 ? 9.844 -6.625 -26.156 1 96.62 83 ASN A O 1
ATOM 634 N N . ARG A 1 84 ? 11.789 -7.582 -25.609 1 97.75 84 ARG A N 1
ATOM 635 C CA . ARG A 1 84 ? 11.406 -8.852 -26.219 1 97.75 84 ARG A CA 1
ATOM 636 C C . ARG A 1 84 ? 11.094 -9.898 -25.156 1 97.75 84 ARG A C 1
ATOM 638 O O . ARG A 1 84 ? 11.789 -9.984 -24.141 1 97.75 84 ARG A O 1
ATOM 645 N N . PHE A 1 85 ? 10.078 -10.68 -25.406 1 97.81 85 PHE A N 1
ATOM 646 C CA . PHE A 1 85 ? 9.609 -11.672 -24.453 1 97.81 85 PHE A CA 1
ATOM 647 C C . PHE A 1 85 ? 9.414 -13.023 -25.125 1 97.81 85 PHE A C 1
ATOM 649 O O . PHE A 1 85 ? 9.156 -13.086 -26.328 1 97.81 85 PHE A O 1
ATOM 656 N N . PHE A 1 86 ? 9.547 -14.07 -24.406 1 96.5 86 PHE A N 1
ATOM 657 C CA . PHE A 1 86 ? 9.469 -15.43 -24.922 1 96.5 86 PHE A CA 1
ATOM 658 C C . PHE A 1 86 ? 8.227 -16.141 -24.422 1 96.5 86 PHE A C 1
ATOM 660 O O . PHE A 1 86 ? 7.926 -16.094 -23.219 1 96.5 86 PHE A O 1
ATOM 667 N N . ASP A 1 87 ? 7.457 -16.719 -25.328 1 95.69 87 ASP A N 1
ATOM 668 C CA . ASP A 1 87 ? 6.363 -17.609 -24.969 1 95.69 87 ASP A CA 1
ATOM 669 C C . ASP A 1 87 ? 6.824 -19.078 -24.984 1 95.69 87 ASP A C 1
ATOM 671 O O . ASP A 1 87 ? 6.953 -19.688 -26.047 1 95.69 87 ASP A O 1
ATOM 675 N N . PRO A 1 88 ? 6.965 -19.625 -23.859 1 94.12 88 PRO A N 1
ATOM 676 C CA . PRO A 1 88 ? 7.488 -20.984 -23.812 1 94.12 88 PRO A CA 1
ATOM 677 C C . PRO A 1 88 ? 6.488 -22.016 -24.328 1 94.12 88 PRO A C 1
ATOM 679 O O . PRO A 1 88 ? 6.883 -23.125 -24.734 1 94.12 88 PRO A O 1
ATOM 682 N N . GLN A 1 89 ? 5.266 -21.734 -24.297 1 93 89 GLN A N 1
ATOM 683 C CA . GLN A 1 89 ? 4.238 -22.688 -24.719 1 93 89 GLN A CA 1
ATOM 684 C C . GLN A 1 89 ? 4.227 -22.859 -26.234 1 93 89 GLN A C 1
ATOM 686 O O . GLN A 1 89 ? 4.172 -23.984 -26.734 1 93 89 GLN A O 1
ATOM 691 N N . HIS A 1 90 ? 4.336 -21.75 -26.875 1 92.81 90 HIS A N 1
ATOM 692 C CA . HIS A 1 90 ? 4.25 -21.812 -28.328 1 92.81 90 HIS A CA 1
ATOM 693 C C . HIS A 1 90 ? 5.617 -21.625 -28.969 1 92.81 90 HIS A C 1
ATOM 695 O O . HIS A 1 90 ? 5.738 -21.594 -30.188 1 92.81 90 HIS A O 1
ATOM 701 N N . LYS A 1 91 ? 6.582 -21.406 -28.172 1 93.75 91 LYS A N 1
ATOM 702 C CA . LYS A 1 91 ? 7.988 -21.406 -28.578 1 93.75 91 LYS A CA 1
ATOM 703 C C . LYS A 1 91 ? 8.281 -20.266 -29.547 1 93.75 91 LYS A C 1
ATOM 705 O O . LYS A 1 91 ? 8.93 -20.469 -30.578 1 93.75 91 LYS A O 1
ATOM 710 N N . PHE A 1 92 ? 7.801 -19.078 -29.219 1 94.56 92 PHE A N 1
ATOM 711 C CA . PHE A 1 92 ? 8.156 -17.906 -30.016 1 94.56 92 PHE A CA 1
ATOM 712 C C . PHE A 1 92 ? 8.438 -16.703 -29.109 1 94.56 92 PHE A C 1
ATOM 714 O O . PHE A 1 92 ? 8.062 -16.703 -27.938 1 94.56 92 PHE A O 1
ATOM 721 N N . SER A 1 93 ? 9.156 -15.82 -29.641 1 96.44 93 SER A N 1
ATOM 722 C CA . SER A 1 93 ? 9.391 -14.539 -28.984 1 96.44 93 SER A CA 1
ATOM 723 C C . SER A 1 93 ? 8.727 -13.398 -29.734 1 96.44 93 SER A C 1
ATOM 725 O O . SER A 1 93 ? 8.258 -13.578 -30.859 1 96.44 93 SER A O 1
ATOM 727 N N . PHE A 1 94 ? 8.57 -12.242 -29.078 1 97.69 94 PHE A N 1
ATOM 728 C CA . PHE A 1 94 ? 7.961 -11.062 -29.672 1 97.69 94 PHE A CA 1
ATOM 729 C C . PHE A 1 94 ? 8.43 -9.797 -28.969 1 97.69 94 PHE A C 1
ATOM 731 O O . PHE A 1 94 ? 8.898 -9.852 -27.828 1 97.69 94 PHE A O 1
ATOM 738 N N . GLU A 1 95 ? 8.391 -8.742 -29.656 1 97.75 95 GLU A N 1
ATOM 739 C CA . GLU A 1 95 ? 8.625 -7.434 -29.047 1 97.75 95 GLU A CA 1
ATOM 740 C C . GLU A 1 95 ? 7.328 -6.812 -28.547 1 97.75 95 GLU A C 1
ATOM 742 O O . GLU A 1 95 ? 6.254 -7.078 -29.078 1 97.75 95 GLU A O 1
ATOM 747 N N . PHE A 1 96 ? 7.461 -6.059 -27.469 1 97.88 96 PHE A N 1
ATOM 748 C CA . PHE A 1 96 ? 6.273 -5.41 -26.922 1 97.88 96 PHE A CA 1
ATOM 749 C C . PHE A 1 96 ? 6.523 -3.924 -26.688 1 97.88 96 PHE A C 1
ATOM 751 O O . PHE A 1 96 ? 7.504 -3.545 -26.047 1 97.88 96 PHE A O 1
ATOM 758 N N . ASP A 1 97 ? 5.621 -3.127 -27.281 1 96.69 97 ASP A N 1
ATOM 759 C CA . ASP A 1 97 ? 5.617 -1.694 -27 1 96.69 97 ASP A CA 1
ATOM 760 C C . ASP A 1 97 ? 4.832 -1.383 -25.734 1 96.69 97 ASP A C 1
ATOM 762 O O . ASP A 1 97 ? 3.602 -1.39 -25.734 1 96.69 97 ASP A O 1
ATOM 766 N N . HIS A 1 98 ? 5.496 -1.062 -24.719 1 95.5 98 HIS A N 1
ATOM 767 C CA . HIS A 1 98 ? 4.891 -0.927 -23.391 1 95.5 98 HIS A CA 1
ATOM 768 C C . HIS A 1 98 ? 4.02 0.322 -23.312 1 95.5 98 HIS A C 1
ATOM 770 O O . HIS A 1 98 ? 3.125 0.406 -22.469 1 95.5 98 HIS A O 1
ATOM 776 N N . LEU A 1 99 ? 4.312 1.266 -24.078 1 91.75 99 LEU A N 1
ATOM 777 C CA . LEU A 1 99 ? 3.5 2.479 -24.062 1 91.75 99 LEU A CA 1
ATOM 778 C C . LEU A 1 99 ? 2.215 2.279 -24.859 1 91.75 99 LEU A C 1
ATOM 780 O O . LEU A 1 99 ? 1.131 2.646 -24.406 1 91.75 99 LEU A O 1
ATOM 784 N N . ARG A 1 100 ? 2.363 1.653 -26.031 1 91.25 100 ARG A N 1
ATOM 785 C CA . ARG A 1 100 ? 1.216 1.475 -26.922 1 91.25 100 ARG A CA 1
ATOM 786 C C . ARG A 1 100 ? 0.448 0.204 -26.562 1 91.25 100 ARG A C 1
ATOM 788 O O . ARG A 1 100 ? -0.714 0.05 -26.938 1 91.25 100 ARG A O 1
ATOM 795 N N . GLY A 1 101 ? 1.117 -0.712 -25.938 1 94.19 101 GLY A N 1
ATOM 796 C CA . GLY A 1 101 ? 0.475 -1.961 -25.562 1 94.19 101 GLY A CA 1
ATOM 797 C C . GLY A 1 101 ? 0.283 -2.91 -26.719 1 94.19 101 GLY A C 1
ATOM 798 O O . GLY A 1 101 ? -0.741 -3.592 -26.812 1 94.19 101 GLY A O 1
ATOM 799 N N . VAL A 1 102 ? 1.284 -2.982 -27.625 1 95.56 102 VAL A N 1
ATOM 800 C CA . VAL A 1 102 ? 1.097 -3.777 -28.828 1 95.56 102 VAL A CA 1
ATOM 801 C C . VAL A 1 102 ? 2.295 -4.703 -29.031 1 95.56 102 VAL A C 1
ATOM 803 O O . VAL A 1 102 ? 3.445 -4.27 -28.922 1 95.56 102 VAL A O 1
ATOM 806 N N . PRO A 1 103 ? 2.027 -5.945 -29.219 1 96.81 103 PRO A N 1
ATOM 807 C CA . PRO A 1 103 ? 3.104 -6.867 -29.594 1 96.81 103 PRO A CA 1
ATOM 808 C C . PRO A 1 103 ? 3.463 -6.789 -31.078 1 96.81 103 PRO A C 1
ATOM 810 O O . PRO A 1 103 ? 2.629 -6.402 -31.891 1 96.81 103 PRO A O 1
ATOM 813 N N . SER A 1 104 ? 4.75 -7.078 -31.375 1 96.31 104 SER A N 1
ATOM 814 C CA . SER A 1 104 ? 5.195 -7.062 -32.75 1 96.31 104 SER A CA 1
ATOM 815 C C . SER A 1 104 ? 6.359 -8.023 -32.969 1 96.31 104 SER A C 1
ATOM 817 O O . SER A 1 104 ? 6.895 -8.586 -32.031 1 96.31 104 SER A O 1
ATOM 819 N N . LYS A 1 105 ? 6.617 -8.438 -34.156 1 96.12 105 LYS A N 1
ATOM 820 C CA . LYS A 1 105 ? 7.781 -9.172 -34.656 1 96.12 105 LYS A CA 1
ATOM 821 C C . LYS A 1 105 ? 7.879 -10.539 -34 1 96.12 105 LYS A C 1
ATOM 823 O O . LYS A 1 105 ? 8.922 -10.898 -33.438 1 96.12 105 LYS A O 1
ATOM 828 N N . PRO A 1 106 ? 6.875 -11.281 -34.125 1 94.75 106 PRO A N 1
ATOM 829 C CA . PRO A 1 106 ? 6.984 -12.648 -33.625 1 94.75 106 PRO A CA 1
ATOM 830 C C . PRO A 1 106 ? 8.078 -13.453 -34.312 1 94.75 106 PRO A C 1
ATOM 832 O O . PRO A 1 106 ? 8.281 -13.305 -35.531 1 94.75 106 PRO A O 1
ATOM 835 N N . GLN A 1 107 ? 8.875 -14.164 -33.531 1 95.38 107 GLN A N 1
ATOM 836 C CA . GLN A 1 107 ? 9.938 -15.023 -34.031 1 95.38 107 GLN A CA 1
ATOM 837 C C . GLN A 1 107 ? 9.859 -16.422 -33.406 1 95.38 107 GLN A C 1
ATOM 839 O O . GLN A 1 107 ? 9.883 -16.547 -32.188 1 95.38 107 GLN A O 1
ATOM 844 N N . LEU A 1 108 ? 9.812 -17.406 -34.219 1 93.12 108 LEU A N 1
ATOM 845 C CA . LEU A 1 108 ? 9.805 -18.781 -33.719 1 93.12 108 LEU A CA 1
ATOM 846 C C . LEU A 1 108 ? 11.195 -19.203 -33.25 1 93.12 108 LEU A C 1
ATOM 848 O O . LEU A 1 108 ? 12.195 -18.875 -33.906 1 93.12 108 LEU A O 1
ATOM 852 N N . HIS A 1 109 ? 11.18 -19.844 -32.156 1 89.69 109 HIS A N 1
ATOM 853 C CA . HIS A 1 109 ? 12.438 -20.359 -31.625 1 89.69 109 HIS A CA 1
ATOM 854 C C . HIS A 1 109 ? 12.461 -21.891 -31.672 1 89.69 109 HIS A C 1
ATOM 856 O O . HIS A 1 109 ? 11.438 -22.531 -31.453 1 89.69 109 HIS A O 1
ATOM 862 N N . GLY A 1 110 ? 13.586 -22.438 -32.125 1 80.81 110 GLY A N 1
ATOM 863 C CA . GLY A 1 110 ? 13.781 -23.875 -32.062 1 80.81 110 GLY A CA 1
ATOM 864 C C . GLY A 1 110 ? 14.18 -24.375 -30.672 1 80.81 110 GLY A C 1
ATOM 865 O O . GLY A 1 110 ? 15.336 -24.219 -30.266 1 80.81 110 GLY A O 1
ATOM 866 N N . VAL A 1 111 ? 13.195 -24.703 -29.938 1 75.69 111 VAL A N 1
ATOM 867 C CA . VAL A 1 111 ? 13.5 -25.172 -28.594 1 75.69 111 VAL A CA 1
ATOM 868 C C . VAL A 1 111 ? 13.625 -26.688 -28.594 1 75.69 111 VAL A C 1
ATOM 870 O O . VAL A 1 111 ? 12.773 -27.391 -29.141 1 75.69 111 VAL A O 1
ATOM 873 N N . MET A 1 112 ? 14.773 -27.078 -28.125 1 76.69 112 MET A N 1
ATOM 874 C CA . MET A 1 112 ? 15 -28.516 -28 1 76.69 112 MET A CA 1
ATOM 875 C C . MET A 1 112 ? 14.094 -29.125 -26.922 1 76.69 112 MET A C 1
ATOM 877 O O . MET A 1 112 ? 13.898 -28.516 -25.875 1 76.69 112 MET A O 1
ATOM 881 N N . LEU A 1 113 ? 13.5 -30.188 -27.266 1 82 113 LEU A N 1
ATOM 882 C CA . LEU A 1 113 ? 12.688 -30.922 -26.312 1 82 113 LEU A CA 1
ATOM 883 C C . LEU A 1 113 ? 13.57 -31.703 -25.344 1 82 113 LEU A C 1
ATOM 885 O O . LEU A 1 113 ? 13.695 -32.938 -25.453 1 82 113 LEU A O 1
ATOM 889 N N . ASP A 1 114 ? 14.078 -30.969 -24.344 1 86.88 114 ASP A N 1
ATOM 890 C CA . ASP A 1 114 ? 14.883 -31.609 -23.312 1 86.88 114 ASP A CA 1
ATOM 891 C C . ASP A 1 114 ? 14.039 -31.953 -22.078 1 86.88 114 ASP A C 1
ATOM 893 O O . ASP A 1 114 ? 12.812 -31.766 -22.094 1 86.88 114 ASP A O 1
ATOM 897 N N . GLU A 1 115 ? 14.688 -32.562 -21.156 1 87.5 115 GLU A N 1
ATOM 898 C CA . GLU A 1 115 ? 13.984 -33 -19.953 1 87.5 115 GLU A CA 1
ATOM 899 C C . GLU A 1 115 ? 13.289 -31.844 -19.25 1 87.5 115 GLU A C 1
ATOM 901 O O . GLU A 1 115 ? 12.148 -31.984 -18.797 1 87.5 115 GLU A O 1
ATOM 906 N N . GLY A 1 116 ? 13.953 -30.734 -19.188 1 91 116 GLY A N 1
ATOM 907 C CA . GLY A 1 116 ? 13.367 -29.562 -18.547 1 91 116 GLY A CA 1
ATOM 908 C C . GLY A 1 116 ? 12.102 -29.078 -19.234 1 91 116 GLY A C 1
ATOM 909 O O . GLY A 1 116 ? 11.148 -28.672 -18.562 1 91 116 GLY A O 1
ATOM 910 N N . GLU A 1 117 ? 12.109 -29.203 -20.5 1 93.56 117 GLU A N 1
ATOM 911 C CA . GLU A 1 117 ? 10.938 -28.766 -21.25 1 93.56 117 GLU A CA 1
ATOM 912 C C . GLU A 1 117 ? 9.758 -29.703 -21.031 1 93.56 117 GLU A C 1
ATOM 914 O O . GLU A 1 117 ? 8.602 -29.281 -21 1 93.56 117 GLU A O 1
ATOM 919 N N . LEU A 1 118 ? 10.047 -30.938 -20.922 1 93.75 118 LEU A N 1
ATOM 920 C CA . LEU A 1 118 ? 8.992 -31.906 -20.641 1 93.75 118 LEU A CA 1
ATOM 921 C C . LEU A 1 118 ? 8.352 -31.625 -19.281 1 93.75 118 LEU A C 1
ATOM 923 O O . LEU A 1 118 ? 7.125 -31.703 -19.141 1 93.75 118 LEU A O 1
ATOM 927 N N . TRP A 1 119 ? 9.18 -31.281 -18.359 1 95.06 119 TRP A N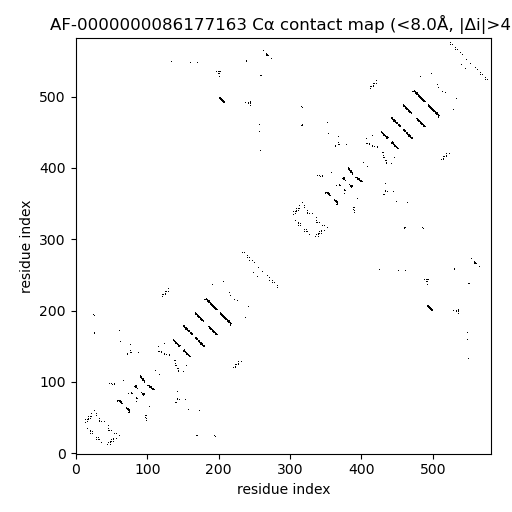 1
ATOM 928 C CA . TRP A 1 119 ? 8.688 -30.922 -17.031 1 95.06 119 TRP A CA 1
ATOM 929 C C . TRP A 1 119 ? 7.832 -29.656 -17.109 1 95.06 119 TRP A C 1
ATOM 931 O O . TRP A 1 119 ? 6.734 -29.609 -16.547 1 95.06 119 TRP A O 1
ATOM 941 N N . ARG A 1 120 ? 8.305 -28.688 -17.766 1 96.06 120 ARG A N 1
ATOM 942 C CA . ARG A 1 120 ? 7.605 -27.422 -17.891 1 96.06 120 ARG A CA 1
ATOM 943 C C . ARG A 1 120 ? 6.227 -27.609 -18.516 1 96.06 120 ARG A C 1
ATOM 945 O O . ARG A 1 120 ? 5.238 -27.062 -18.047 1 96.06 120 ARG A O 1
ATOM 952 N N . GLU A 1 121 ? 6.188 -28.406 -19.578 1 95.88 121 GLU A N 1
ATOM 953 C CA . GLU A 1 121 ? 4.938 -28.656 -20.297 1 95.88 121 GLU A CA 1
ATOM 954 C C . GLU A 1 121 ? 3.932 -29.375 -19.406 1 95.88 121 GLU A C 1
ATOM 956 O O . GLU A 1 121 ? 2.736 -29.078 -19.438 1 95.88 121 GLU A O 1
ATOM 961 N N . ALA A 1 122 ? 4.395 -30.328 -18.688 1 96.88 122 ALA A N 1
ATOM 962 C CA . ALA A 1 122 ? 3.52 -31.062 -17.781 1 96.88 122 ALA A CA 1
ATOM 963 C C . ALA A 1 122 ? 2.939 -30.141 -16.719 1 96.88 122 ALA A C 1
ATOM 965 O O . ALA A 1 122 ? 1.743 -30.203 -16.422 1 96.88 122 ALA A O 1
ATOM 966 N N . LEU A 1 123 ? 3.775 -29.328 -16.188 1 97.69 123 LEU A N 1
ATOM 967 C CA . LEU A 1 123 ? 3.348 -28.375 -15.172 1 97.69 123 LEU A CA 1
ATOM 968 C C . LEU A 1 123 ? 2.328 -27.391 -15.742 1 97.69 123 LEU A C 1
ATOM 970 O O . LEU A 1 123 ? 1.313 -27.109 -15.102 1 97.69 123 LEU A O 1
ATOM 974 N N . HIS A 1 124 ? 2.641 -26.953 -16.922 1 97.88 124 HIS A N 1
ATOM 975 C CA . HIS A 1 124 ? 1.758 -25.984 -17.562 1 97.88 124 HIS A CA 1
ATOM 976 C C . HIS A 1 124 ? 0.382 -26.578 -17.828 1 97.88 124 HIS A C 1
ATOM 978 O O . HIS A 1 124 ? -0.64 -25.922 -17.609 1 97.88 124 HIS A O 1
ATOM 984 N N . LYS A 1 125 ? 0.401 -27.781 -18.297 1 97.62 125 LYS A N 1
ATOM 985 C CA . LYS A 1 125 ? -0.86 -28.453 -18.594 1 97.62 125 LYS A CA 1
ATOM 986 C C . LYS A 1 125 ? -1.716 -28.594 -17.344 1 97.62 125 LYS A C 1
ATOM 988 O O . LYS A 1 125 ? -2.912 -28.297 -17.359 1 97.62 125 LYS A O 1
ATOM 993 N N . GLY A 1 126 ? -1.084 -29.016 -16.297 1 97.44 126 GLY A N 1
ATOM 994 C CA . GLY A 1 126 ? -1.799 -29.141 -15.039 1 97.44 126 GLY A CA 1
ATOM 995 C C . GLY A 1 126 ? -2.297 -27.797 -14.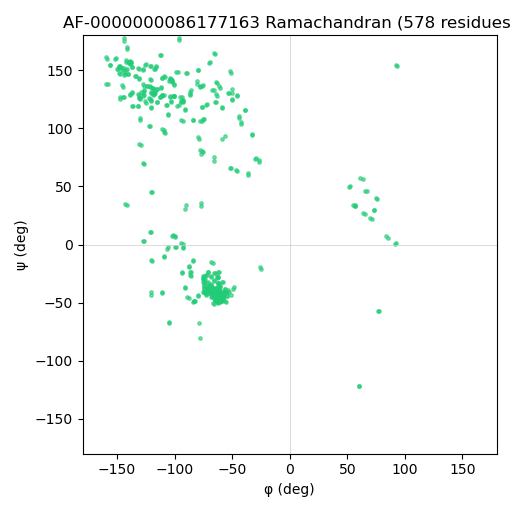508 1 97.44 126 GLY A C 1
ATOM 996 O O . GLY A 1 126 ? -3.449 -27.688 -14.086 1 97.44 126 GLY A O 1
ATOM 997 N N . LEU A 1 127 ? -1.482 -26.844 -14.523 1 97.81 127 LEU A N 1
ATOM 998 C CA . LEU A 1 127 ? -1.822 -25.531 -14 1 97.81 127 LEU A CA 1
ATOM 999 C C . LEU A 1 127 ? -2.938 -24.891 -14.82 1 97.81 127 LEU A C 1
ATOM 1001 O O . LEU A 1 127 ? -3.85 -24.281 -14.266 1 97.81 127 LEU A O 1
ATOM 1005 N N . LYS A 1 128 ? -2.814 -25.031 -16.109 1 96.75 128 LYS A N 1
ATOM 1006 C CA . LYS A 1 128 ? -3.818 -24.469 -17 1 96.75 128 LYS A CA 1
ATOM 1007 C C . LYS A 1 128 ? -5.199 -25.062 -16.719 1 96.75 128 LYS A C 1
ATOM 1009 O O . LYS A 1 128 ? -6.199 -24.328 -16.734 1 96.75 128 LYS A O 1
ATOM 1014 N N . ALA A 1 129 ? -5.242 -26.281 -16.547 1 96.44 129 ALA A N 1
ATOM 1015 C CA . ALA A 1 129 ? -6.512 -26.922 -16.219 1 96.44 129 ALA A CA 1
ATOM 1016 C C . ALA A 1 129 ? -7.098 -26.359 -14.93 1 96.44 129 ALA A C 1
ATOM 1018 O O . ALA A 1 129 ? -8.297 -26.094 -14.852 1 96.44 129 ALA A O 1
ATOM 1019 N N . TYR A 1 130 ? -6.285 -26.172 -14 1 95.88 130 TYR A N 1
ATOM 1020 C CA . TYR A 1 130 ? -6.723 -25.625 -12.719 1 95.88 130 TYR A CA 1
ATOM 1021 C C . TYR A 1 130 ? -7.219 -24.188 -12.875 1 95.88 130 TYR A C 1
ATOM 1023 O O . TYR A 1 130 ? -8.312 -23.859 -12.414 1 95.88 130 TYR A O 1
ATOM 1031 N N . VAL A 1 131 ? -6.441 -23.375 -13.484 1 95.12 131 VAL A N 1
ATOM 1032 C CA . VAL A 1 131 ? -6.742 -21.953 -13.625 1 95.12 131 VAL A CA 1
ATOM 1033 C C . VAL A 1 131 ? -8.023 -21.766 -14.43 1 95.12 131 VAL A C 1
ATOM 1035 O O . VAL A 1 131 ? -8.875 -20.938 -14.07 1 95.12 131 VAL A O 1
ATOM 1038 N N . SER A 1 132 ? -8.211 -22.547 -15.438 1 92.25 132 SER A N 1
ATOM 1039 C CA . SER A 1 132 ? -9.398 -22.453 -16.281 1 92.25 132 SER A CA 1
ATOM 1040 C C . SER A 1 132 ? -10.656 -22.812 -15.5 1 92.25 132 SER A C 1
ATOM 1042 O O . SER A 1 132 ? -11.742 -22.297 -15.773 1 92.25 132 SER A O 1
ATOM 1044 N N . SER A 1 133 ? -10.5 -23.547 -14.523 1 90.06 133 SER A N 1
ATOM 1045 C CA . SER A 1 133 ? -11.648 -24.047 -13.773 1 90.06 133 SER A CA 1
ATOM 1046 C C . SER A 1 133 ? -11.961 -23.141 -12.586 1 90.06 133 SER A C 1
ATOM 1048 O O . SER A 1 133 ? -13.109 -23.047 -12.148 1 90.06 133 SER A O 1
ATOM 1050 N N . HIS A 1 134 ? -10.953 -22.438 -12.133 1 87.38 134 HIS A N 1
ATOM 1051 C CA . HIS A 1 134 ? -11.141 -21.812 -10.836 1 87.38 134 HIS A CA 1
ATOM 1052 C C . HIS A 1 134 ? -11.008 -20.297 -10.945 1 87.38 134 HIS A C 1
ATOM 1054 O O . HIS A 1 134 ? -11.367 -19.562 -10.016 1 87.38 134 HIS A O 1
ATOM 1060 N N . PHE A 1 135 ? -10.477 -19.859 -12.062 1 86.75 135 PHE A N 1
ATOM 1061 C CA . PHE A 1 135 ? -10.336 -18.438 -12.312 1 86.75 135 PHE A CA 1
ATOM 1062 C C . PHE A 1 135 ? -11.07 -18.016 -13.578 1 86.75 135 PHE A C 1
ATOM 1064 O O . PHE A 1 135 ? -10.594 -18.266 -14.688 1 86.75 135 PHE A O 1
ATOM 1071 N N . PRO A 1 136 ? -12.227 -17.422 -13.477 1 78.31 136 PRO A N 1
ATOM 1072 C CA . PRO A 1 136 ? -13 -17.062 -14.672 1 78.31 136 PRO A CA 1
ATOM 1073 C C . PRO A 1 136 ? -12.188 -16.25 -15.68 1 78.31 136 PRO A C 1
ATOM 1075 O O . PRO A 1 136 ? -12.312 -16.469 -16.891 1 78.31 136 PRO A O 1
ATOM 1078 N N . VAL A 1 137 ? -11.352 -15.297 -15.297 1 84.44 137 VAL A N 1
ATOM 1079 C CA . VAL A 1 137 ? -10.508 -14.492 -16.172 1 84.44 137 VAL A CA 1
ATOM 1080 C C . VAL A 1 137 ? -9.039 -14.688 -15.805 1 84.44 137 VAL A C 1
ATOM 1082 O O . VAL A 1 137 ? -8.281 -13.719 -15.734 1 84.44 137 VAL A O 1
ATOM 1085 N N . GLY A 1 138 ? -8.695 -15.906 -15.617 1 93.12 138 GLY A N 1
ATOM 1086 C CA . GLY A 1 138 ? -7.344 -16.188 -15.164 1 93.12 138 GLY A CA 1
ATOM 1087 C C . GLY A 1 138 ? -6.406 -16.594 -16.297 1 93.12 138 GLY A C 1
ATOM 1088 O O . GLY A 1 138 ? -6.848 -17.109 -17.312 1 93.12 138 GLY A O 1
ATOM 1089 N N . ASN A 1 139 ? -5.16 -16.281 -16.188 1 96.38 139 ASN A N 1
ATOM 1090 C CA . ASN A 1 139 ? -4.062 -16.656 -17.062 1 96.38 139 ASN A CA 1
ATOM 1091 C C . ASN A 1 139 ? -2.91 -17.281 -16.297 1 96.38 139 ASN A C 1
ATOM 1093 O O . ASN A 1 139 ? -2.744 -17.031 -15.102 1 96.38 139 ASN A O 1
ATOM 1097 N N . CYS A 1 140 ? -2.213 -18.156 -16.969 1 97.56 140 CYS A N 1
ATOM 1098 C CA . CYS A 1 140 ? -1.053 -18.734 -16.297 1 97.56 140 CYS A CA 1
ATOM 1099 C C . CYS A 1 140 ? 0.049 -19.062 -17.297 1 97.56 140 CYS A C 1
ATOM 1101 O O . CYS A 1 140 ? -0.21 -19.188 -18.5 1 97.56 140 CYS A O 1
ATOM 1103 N N . CYS A 1 141 ? 1.228 -19.047 -16.859 1 98 141 CYS A N 1
ATOM 1104 C CA . CYS A 1 141 ? 2.416 -19.453 -17.609 1 98 141 CYS A CA 1
ATOM 1105 C C . CYS A 1 141 ? 3.412 -20.172 -16.703 1 98 141 CYS A C 1
ATOM 1107 O O . CYS A 1 141 ? 3.496 -19.875 -15.508 1 98 141 CYS A O 1
ATOM 1109 N N . VAL A 1 142 ? 4.094 -21.109 -17.266 1 98.12 142 VAL A N 1
ATOM 1110 C CA . VAL A 1 142 ? 5.199 -21.75 -16.562 1 98.12 142 VAL A CA 1
ATOM 1111 C C . VAL A 1 142 ? 6.5 -21.516 -17.312 1 98.12 142 VAL A C 1
ATOM 1113 O O . VAL A 1 142 ? 6.566 -21.734 -18.531 1 98.12 142 VAL A O 1
ATOM 1116 N N . PHE A 1 143 ? 7.484 -21.062 -16.578 1 97.19 143 PHE A N 1
ATOM 1117 C CA . PHE A 1 143 ? 8.781 -20.75 -17.172 1 97.19 143 PHE A CA 1
ATOM 1118 C C . PHE A 1 143 ? 9.867 -21.656 -16.594 1 97.19 143 PHE A C 1
ATOM 1120 O O . PHE A 1 143 ? 9.75 -22.125 -15.461 1 97.19 143 PHE A O 1
ATOM 1127 N N . LYS A 1 144 ? 10.82 -21.875 -17.391 1 94.38 144 LYS A N 1
ATOM 1128 C CA . LYS A 1 144 ? 12.031 -22.578 -16.969 1 94.38 144 LYS A CA 1
ATOM 1129 C C . LYS A 1 144 ? 13.258 -21.688 -17.109 1 94.38 144 LYS A C 1
ATOM 1131 O O . LYS A 1 144 ? 13.375 -20.938 -18.094 1 94.38 144 LYS A O 1
ATOM 1136 N N . LYS A 1 145 ? 14.031 -21.625 -16.062 1 89.75 145 LYS A N 1
ATOM 1137 C CA . LYS A 1 145 ? 15.281 -20.875 -16.078 1 89.75 145 LYS A CA 1
ATOM 1138 C C . LYS A 1 145 ? 16.453 -21.75 -15.625 1 89.75 145 LYS A C 1
ATOM 1140 O O . LYS A 1 145 ? 16.312 -22.531 -14.688 1 89.75 145 LYS A O 1
ATOM 1145 N N . SER A 1 146 ? 17.484 -21.656 -16.422 1 86.31 146 SER A N 1
ATOM 1146 C CA . SER A 1 146 ? 18.688 -22.406 -16.047 1 86.31 146 SER A CA 1
ATOM 1147 C C . SER A 1 146 ? 19.625 -21.562 -15.195 1 86.31 146 SER A C 1
ATOM 1149 O O . SER A 1 146 ? 19.969 -20.438 -15.578 1 86.31 146 SER A O 1
ATOM 1151 N N . LEU A 1 147 ? 19.828 -21.922 -14.039 1 81.56 147 LEU A N 1
ATOM 1152 C CA . LEU A 1 147 ? 20.828 -21.312 -13.172 1 81.56 147 LEU A CA 1
ATOM 1153 C C . LEU A 1 147 ? 22 -22.266 -12.953 1 81.56 147 LEU A C 1
ATOM 1155 O O . LEU A 1 147 ? 21.984 -23.078 -12.023 1 81.56 147 LEU A O 1
ATOM 1159 N N . GLY A 1 148 ? 23.016 -22.109 -13.695 1 81.19 148 GLY A N 1
ATOM 1160 C CA . GLY A 1 148 ? 24.078 -23.109 -13.68 1 81.19 148 GLY A CA 1
ATOM 1161 C C . GLY A 1 148 ? 23.609 -24.484 -14.086 1 81.19 148 GLY A C 1
ATOM 1162 O O . GLY A 1 148 ? 23.078 -24.672 -15.18 1 81.19 148 GLY A O 1
ATOM 1163 N N . LYS A 1 149 ? 23.797 -25.438 -13.195 1 79.38 149 LYS A N 1
ATOM 1164 C CA . LYS A 1 149 ? 23.422 -26.828 -13.469 1 79.38 149 LYS A CA 1
ATOM 1165 C C . LYS A 1 149 ? 22.016 -27.125 -12.977 1 79.38 149 LYS A C 1
ATOM 1167 O O . LYS A 1 149 ? 21.469 -28.203 -13.219 1 79.38 149 LYS A O 1
ATOM 1172 N N . ARG A 1 150 ? 21.438 -26.109 -12.367 1 85.81 150 ARG A N 1
ATOM 1173 C CA . ARG A 1 150 ? 20.109 -26.312 -11.805 1 85.81 150 ARG A CA 1
ATOM 1174 C C . ARG A 1 150 ? 19.031 -25.734 -12.719 1 85.81 150 ARG A C 1
ATOM 1176 O O . ARG A 1 150 ? 19.234 -24.672 -13.32 1 85.81 150 ARG A O 1
ATOM 1183 N N . GLN A 1 151 ? 18 -26.516 -12.812 1 91.25 151 GLN A N 1
ATOM 1184 C CA . GLN A 1 151 ? 16.828 -26.047 -13.539 1 91.25 151 GLN A CA 1
ATOM 1185 C C . GLN A 1 151 ? 15.773 -25.484 -12.578 1 91.25 151 GLN A C 1
ATOM 1187 O O . GLN A 1 151 ? 15.328 -26.188 -11.664 1 91.25 151 GLN A O 1
ATOM 1192 N N . MET A 1 152 ? 15.477 -24.234 -12.773 1 95 152 MET A N 1
ATOM 1193 C CA . MET A 1 152 ? 14.461 -23.578 -11.961 1 95 152 MET A CA 1
ATOM 1194 C C . MET A 1 152 ? 13.156 -23.406 -12.742 1 95 152 MET A C 1
ATOM 1196 O O . MET A 1 152 ? 13.18 -23.141 -13.945 1 95 152 MET A O 1
ATOM 1200 N N . PHE A 1 153 ? 12.094 -23.578 -12 1 97.31 153 PHE A N 1
ATOM 1201 C CA . PHE A 1 153 ? 10.781 -23.391 -12.602 1 97.31 153 PHE A CA 1
ATOM 1202 C C . PHE A 1 153 ? 10.008 -22.297 -11.859 1 97.31 153 PHE A C 1
ATOM 1204 O O . PHE A 1 153 ? 10.133 -22.156 -10.641 1 97.31 153 PHE A O 1
ATOM 1211 N N . VAL A 1 154 ? 9.273 -21.516 -12.617 1 98.06 154 VAL A N 1
ATOM 1212 C CA . VAL A 1 154 ? 8.383 -20.516 -12.039 1 98.06 154 VAL A CA 1
ATOM 1213 C C . VAL A 1 154 ? 7.004 -20.609 -12.695 1 98.06 154 VAL A C 1
ATOM 1215 O O . VAL A 1 154 ? 6.887 -20.516 -13.922 1 98.06 154 VAL A O 1
ATOM 1218 N N . ALA A 1 155 ? 6.031 -20.875 -11.93 1 98.56 155 ALA A N 1
ATOM 1219 C CA . ALA A 1 155 ? 4.645 -20.844 -12.391 1 98.56 155 ALA A CA 1
ATOM 1220 C C . ALA A 1 155 ? 3.955 -19.547 -11.961 1 98.56 155 ALA A C 1
ATOM 1222 O O . ALA A 1 155 ? 3.998 -19.172 -10.789 1 98.56 155 ALA A O 1
ATOM 1223 N N . CYS A 1 156 ? 3.371 -18.891 -12.906 1 98.62 156 CYS A N 1
ATOM 1224 C CA . CYS A 1 156 ? 2.689 -17.625 -12.633 1 98.62 156 CYS A CA 1
ATOM 1225 C C . CYS A 1 156 ? 1.194 -17.75 -12.898 1 98.62 156 CYS A C 1
ATOM 1227 O O . CYS A 1 156 ? 0.783 -18.328 -13.898 1 98.62 156 CYS A O 1
ATOM 1229 N N . ILE A 1 157 ? 0.413 -17.266 -12 1 97.75 157 ILE A N 1
ATOM 1230 C CA . ILE A 1 157 ? -1.03 -17.125 -12.172 1 97.75 157 ILE A CA 1
ATOM 1231 C C . ILE A 1 157 ? -1.433 -15.656 -12.055 1 97.75 157 ILE A C 1
ATOM 1233 O O . ILE A 1 157 ? -0.955 -14.945 -11.172 1 97.75 157 ILE A O 1
ATOM 1237 N N . GLU A 1 158 ? -2.262 -15.219 -12.961 1 97.19 158 GLU A N 1
ATOM 1238 C CA . GLU A 1 158 ? -2.748 -13.844 -12.977 1 97.19 158 GLU A CA 1
ATOM 1239 C C . GLU A 1 158 ? -4.238 -13.789 -13.305 1 97.19 158 GLU A C 1
ATOM 1241 O O . GLU A 1 158 ? -4.707 -14.484 -14.211 1 97.19 158 GLU A O 1
ATOM 1246 N N . ALA A 1 159 ? -4.984 -13.125 -12.523 1 95.06 159 ALA A N 1
ATOM 1247 C CA . ALA A 1 159 ? -6.387 -12.82 -12.797 1 95.06 159 ALA A CA 1
ATOM 1248 C C . ALA A 1 159 ? -6.715 -11.375 -12.445 1 95.06 159 ALA A C 1
ATOM 1250 O O . ALA A 1 159 ? -6.285 -10.867 -11.398 1 95.06 159 ALA A O 1
ATOM 1251 N N . HIS A 1 160 ? -7.375 -10.68 -13.391 1 94.69 160 HIS A N 1
ATOM 1252 C CA . HIS A 1 160 ? -7.645 -9.273 -13.117 1 94.69 160 HIS A CA 1
ATOM 1253 C C . HIS A 1 160 ? -9.062 -8.891 -13.531 1 94.69 160 HIS A C 1
ATOM 1255 O O . HIS A 1 160 ? -9.672 -9.562 -14.375 1 94.69 160 HIS A O 1
ATOM 1261 N N . GLN A 1 161 ? -9.594 -7.891 -12.867 1 93.38 161 GLN A N 1
ATOM 1262 C CA . GLN A 1 161 ? -10.805 -7.18 -13.25 1 93.38 161 GLN A CA 1
ATOM 1263 C C . GLN A 1 161 ? -10.586 -5.672 -13.25 1 93.38 161 GLN A C 1
ATOM 1265 O O . GLN A 1 161 ? -10.414 -5.066 -12.188 1 93.38 161 GLN A O 1
ATOM 1270 N N . TYR A 1 162 ? -10.523 -5.078 -14.438 1 94.31 162 TYR A N 1
ATOM 1271 C CA . TYR A 1 162 ? -10.375 -3.633 -14.555 1 94.31 162 TYR A CA 1
ATOM 1272 C C . TYR A 1 162 ? -11.688 -2.988 -14.977 1 94.31 162 TYR A C 1
ATOM 1274 O O . TYR A 1 162 ? -12.164 -3.209 -16.094 1 94.31 162 TYR A O 1
ATOM 1282 N N . GLN A 1 163 ? -12.297 -2.23 -14.047 1 92.81 163 GLN A N 1
ATOM 1283 C CA . GLN A 1 163 ? -13.594 -1.597 -14.266 1 92.81 163 GLN A CA 1
ATOM 1284 C C . GLN A 1 163 ? -13.523 -0.098 -13.984 1 92.81 163 GLN A C 1
ATOM 1286 O O . GLN A 1 163 ? -14.227 0.407 -13.109 1 92.81 163 GLN A O 1
ATOM 1291 N N . PRO A 1 164 ? -12.805 0.628 -14.859 1 93.38 164 PRO A N 1
ATOM 1292 C CA . PRO A 1 164 ? -12.656 2.061 -14.586 1 93.38 164 PRO A CA 1
ATOM 1293 C C . PRO A 1 164 ? -13.992 2.803 -14.602 1 93.38 164 PRO A C 1
ATOM 1295 O O . PRO A 1 164 ? -14.148 3.811 -13.914 1 93.38 164 PRO A O 1
ATOM 1298 N N . SER A 1 165 ? -14.984 2.283 -15.367 1 93.88 165 SER A N 1
ATOM 1299 C CA . SER A 1 165 ? -16.312 2.9 -15.406 1 93.88 165 SER A CA 1
ATOM 1300 C C . SER A 1 165 ? -17.016 2.789 -14.055 1 93.88 165 SER A C 1
ATOM 1302 O O . SER A 1 165 ? -17.812 3.65 -13.695 1 93.88 165 SER A O 1
ATOM 1304 N N . ASN A 1 166 ? -16.688 1.704 -13.344 1 92.88 166 ASN A N 1
ATOM 1305 C CA . ASN A 1 166 ? -17.234 1.519 -12.008 1 92.88 166 ASN A CA 1
ATOM 1306 C C . ASN A 1 166 ? -16.234 1.923 -10.93 1 92.88 166 ASN A C 1
ATOM 1308 O O . ASN A 1 166 ? -16.406 1.587 -9.758 1 92.88 166 ASN A O 1
ATOM 1312 N N . HIS A 1 167 ? -15.102 2.508 -11.289 1 95 167 HIS A N 1
ATOM 1313 C CA . HIS A 1 167 ? -14.133 3.189 -10.445 1 95 167 HIS A CA 1
ATOM 1314 C C . HIS A 1 167 ? -13.336 2.193 -9.609 1 95 167 HIS A C 1
ATOM 1316 O O . HIS A 1 167 ? -12.992 2.479 -8.461 1 95 167 HIS A O 1
ATOM 1322 N N . TRP A 1 168 ? -13.148 0.973 -10.148 1 94.75 168 TRP A N 1
ATOM 1323 C CA . TRP A 1 168 ? -12.25 0.104 -9.391 1 94.75 168 TRP A CA 1
ATOM 1324 C C . TRP A 1 168 ? -11.523 -0.864 -10.32 1 94.75 168 TRP A C 1
ATOM 1326 O O . TRP A 1 168 ? -11.992 -1.155 -11.422 1 94.75 168 TRP A O 1
ATOM 1336 N N . ASN A 1 169 ? -10.383 -1.246 -9.953 1 96 169 ASN A N 1
ATOM 1337 C CA . ASN A 1 169 ? -9.531 -2.252 -10.586 1 96 169 ASN A CA 1
ATOM 1338 C C . ASN A 1 169 ? -8.945 -3.215 -9.562 1 96 169 ASN A C 1
ATOM 1340 O O . ASN A 1 169 ? -8.633 -2.82 -8.438 1 96 169 ASN A O 1
ATOM 1344 N N . SER A 1 170 ? -8.805 -4.477 -9.969 1 95.44 170 SER A N 1
ATOM 1345 C CA . SER A 1 170 ? -8.227 -5.48 -9.078 1 95.44 170 SER A CA 1
ATOM 1346 C C . SER A 1 170 ? -7.305 -6.426 -9.836 1 95.44 170 SER A C 1
ATOM 1348 O O . SER A 1 170 ? -7.52 -6.699 -11.016 1 95.44 170 SER A O 1
ATOM 1350 N N . LEU A 1 171 ? -6.293 -6.867 -9.188 1 96.25 171 LEU A N 1
ATOM 1351 C CA . LEU A 1 171 ? -5.34 -7.832 -9.719 1 96.25 171 LEU A CA 1
ATOM 1352 C C . LEU A 1 171 ? -5 -8.891 -8.68 1 96.25 171 LEU A C 1
ATOM 1354 O O . LEU A 1 171 ? -4.578 -8.562 -7.566 1 96.25 171 LEU A O 1
ATOM 1358 N N . TRP A 1 172 ? -5.293 -10.117 -8.992 1 95.12 172 TRP A N 1
ATOM 1359 C CA . TRP A 1 172 ? -4.812 -11.281 -8.258 1 95.12 172 TRP A CA 1
ATOM 1360 C C . TRP A 1 172 ? -3.631 -11.922 -8.977 1 95.12 172 TRP A C 1
ATOM 1362 O O . TRP A 1 172 ? -3.699 -12.195 -10.18 1 95.12 172 TRP A O 1
ATOM 1372 N N . LYS A 1 173 ? -2.559 -12.125 -8.242 1 96.81 173 LYS A N 1
ATOM 1373 C CA . LYS A 1 173 ? -1.455 -12.836 -8.883 1 96.81 173 LYS A CA 1
ATOM 1374 C C . LYS A 1 173 ? -0.687 -13.688 -7.871 1 96.81 173 LYS A C 1
ATOM 1376 O O . LYS A 1 173 ? -0.708 -13.398 -6.672 1 96.81 173 LYS A O 1
ATOM 1381 N N . SER A 1 174 ? -0.094 -14.688 -8.344 1 97.38 174 SER A N 1
ATOM 1382 C CA . SER A 1 174 ? 0.798 -15.523 -7.551 1 97.38 174 SER A CA 1
ATOM 1383 C C . SER A 1 174 ? 1.91 -16.109 -8.414 1 97.38 174 SER A C 1
ATOM 1385 O O . SER A 1 174 ? 1.733 -16.312 -9.617 1 97.38 174 SER A O 1
ATOM 1387 N N . ASP A 1 175 ? 3.008 -16.297 -7.879 1 97.94 175 ASP A N 1
ATOM 1388 C CA . ASP A 1 175 ? 4.086 -17.016 -8.547 1 97.94 175 ASP A CA 1
ATOM 1389 C C . ASP A 1 175 ? 4.684 -18.094 -7.637 1 97.94 175 ASP A C 1
ATOM 1391 O O . ASP A 1 175 ? 4.738 -17.906 -6.418 1 97.94 175 ASP A O 1
ATOM 1395 N N . TRP A 1 176 ? 5.031 -19.156 -8.188 1 98.31 176 TRP A N 1
ATOM 1396 C CA . TRP A 1 176 ? 5.539 -20.375 -7.547 1 98.31 176 TRP A CA 1
ATOM 1397 C C . TRP A 1 176 ? 6.91 -20.734 -8.102 1 98.31 176 TRP A C 1
ATOM 1399 O O . TRP A 1 176 ? 7.062 -20.922 -9.312 1 98.31 176 TRP A O 1
ATOM 1409 N N . THR A 1 177 ? 7.844 -20.891 -7.227 1 97.81 177 THR A N 1
ATOM 1410 C CA . THR A 1 177 ? 9.211 -21.125 -7.676 1 97.81 177 THR A CA 1
ATOM 1411 C C . THR A 1 177 ? 9.789 -22.375 -7.02 1 97.81 177 THR A C 1
ATOM 1413 O O . THR A 1 177 ? 9.586 -22.609 -5.828 1 97.81 177 THR A O 1
ATOM 1416 N N . PHE A 1 178 ? 10.5 -23.188 -7.793 1 96.44 178 PHE A N 1
ATOM 1417 C CA . PHE A 1 178 ? 11.211 -24.328 -7.246 1 96.44 178 PHE A CA 1
ATOM 1418 C C . PHE A 1 178 ? 12.312 -24.781 -8.195 1 96.44 178 PHE A C 1
ATOM 1420 O O . PHE A 1 178 ? 12.297 -24.438 -9.375 1 96.44 178 PHE A O 1
ATOM 1427 N N . ALA A 1 179 ? 13.211 -25.516 -7.648 1 94.38 179 ALA A N 1
ATOM 1428 C CA . ALA A 1 179 ? 14.281 -26.141 -8.414 1 94.38 179 ALA A CA 1
ATOM 1429 C C . ALA A 1 179 ? 14.023 -27.641 -8.594 1 94.38 179 ALA A C 1
ATOM 1431 O O . ALA A 1 179 ? 13.531 -28.297 -7.68 1 94.38 179 ALA A O 1
ATOM 1432 N N . LEU A 1 180 ? 14.352 -28.031 -9.75 1 90.56 180 LEU A N 1
ATOM 1433 C CA . LEU A 1 180 ? 14.266 -29.469 -9.945 1 90.56 180 LEU A CA 1
ATOM 1434 C C . LEU A 1 180 ? 15.43 -30.172 -9.25 1 90.56 180 LEU A C 1
ATOM 1436 O O . LEU A 1 180 ? 16.578 -30.047 -9.672 1 90.56 180 LEU A O 1
ATOM 1440 N N . THR A 1 181 ? 15.117 -30.844 -8.18 1 89.81 181 THR A N 1
ATOM 1441 C CA . THR A 1 181 ? 16.094 -31.609 -7.422 1 89.81 181 THR A CA 1
ATOM 1442 C C . THR A 1 181 ? 15.625 -33.062 -7.254 1 89.81 181 THR A C 1
ATOM 1444 O O . THR A 1 181 ? 14.438 -33.344 -7.367 1 89.81 181 THR A O 1
ATOM 1447 N N . PRO A 1 182 ? 16.641 -33.875 -7.078 1 89.62 182 PRO A N 1
ATOM 1448 C CA . PRO A 1 182 ? 16.234 -35.281 -6.879 1 89.62 182 PRO A CA 1
ATOM 1449 C C . PRO A 1 182 ? 15.406 -35.469 -5.613 1 89.62 182 PRO A C 1
ATOM 1451 O O . PRO A 1 182 ? 15.672 -34.812 -4.594 1 89.62 182 PRO A O 1
ATOM 1454 N N . PHE A 1 183 ? 14.367 -36.25 -5.625 1 92.38 183 PHE A N 1
ATOM 1455 C CA . PHE A 1 183 ? 13.562 -36.812 -4.547 1 92.38 183 PHE A CA 1
ATOM 1456 C C . PHE A 1 183 ? 12.602 -35.75 -3.992 1 92.38 183 PHE A C 1
ATOM 1458 O O . PHE A 1 183 ? 11.398 -36.031 -3.881 1 92.38 183 PHE A O 1
ATOM 1465 N N . THR A 1 184 ? 13.211 -34.594 -3.525 1 95.25 184 THR A N 1
ATOM 1466 C CA . THR A 1 184 ? 12.328 -33.562 -2.977 1 95.25 184 THR A CA 1
ATOM 1467 C C . THR A 1 184 ? 12.766 -32.188 -3.41 1 95.25 184 THR A C 1
ATOM 1469 O O . THR A 1 184 ? 13.93 -31.969 -3.756 1 95.25 184 THR A O 1
ATOM 1472 N N . THR A 1 185 ? 11.797 -31.281 -3.367 1 96.12 185 THR A N 1
ATOM 1473 C CA . THR A 1 185 ? 12.086 -29.875 -3.643 1 96.12 185 THR A CA 1
ATOM 1474 C C . THR A 1 185 ? 11.211 -28.969 -2.785 1 96.12 185 THR A C 1
ATOM 1476 O O . THR A 1 185 ? 10.102 -29.359 -2.393 1 96.12 185 THR A O 1
ATOM 1479 N N . GLN A 1 186 ? 11.766 -27.828 -2.547 1 96.62 186 GLN A N 1
ATOM 1480 C CA . GLN A 1 186 ? 11 -26.797 -1.851 1 96.62 186 GLN A CA 1
ATOM 1481 C C . GLN A 1 186 ? 10.328 -25.844 -2.838 1 96.62 186 GLN A C 1
ATOM 1483 O O . GLN A 1 186 ? 11 -25.234 -3.666 1 96.62 186 GLN A O 1
ATOM 1488 N N . VAL A 1 187 ? 9.023 -25.781 -2.699 1 97.81 187 VAL A N 1
ATOM 1489 C CA . VAL A 1 187 ? 8.273 -24.844 -3.523 1 97.81 187 VAL A CA 1
ATOM 1490 C C . VAL A 1 187 ? 7.883 -23.625 -2.691 1 97.81 187 VAL A C 1
ATOM 1492 O O . VAL A 1 187 ? 7.289 -23.766 -1.62 1 97.81 187 VAL A O 1
ATOM 1495 N N . THR A 1 188 ? 8.297 -22.422 -3.148 1 97.81 188 THR A N 1
ATOM 1496 C CA . THR A 1 188 ? 7.922 -21.172 -2.504 1 97.81 188 THR A CA 1
ATOM 1497 C C . THR A 1 188 ? 6.926 -20.391 -3.363 1 97.81 188 THR A C 1
ATOM 1499 O O . THR A 1 188 ? 6.996 -20.438 -4.594 1 97.81 188 THR A O 1
ATOM 1502 N N . ALA A 1 189 ? 6.043 -19.766 -2.68 1 98.25 189 ALA A N 1
ATOM 1503 C CA . ALA A 1 189 ? 5.039 -19.016 -3.438 1 98.25 189 ALA A CA 1
ATOM 1504 C C . ALA A 1 189 ? 4.707 -17.688 -2.752 1 98.25 189 ALA A C 1
ATOM 1506 O O . ALA A 1 189 ? 4.852 -17.562 -1.534 1 98.25 189 ALA A O 1
ATOM 1507 N N . ILE A 1 190 ? 4.332 -16.703 -3.506 1 98 190 ILE A N 1
ATOM 1508 C CA . ILE A 1 190 ? 3.84 -15.414 -3.014 1 98 190 ILE A CA 1
ATOM 1509 C C . ILE A 1 190 ? 2.498 -15.086 -3.664 1 98 190 ILE A C 1
ATOM 1511 O O . ILE A 1 190 ? 2.361 -15.156 -4.887 1 98 190 ILE A O 1
ATOM 1515 N N . PHE A 1 191 ? 1.523 -14.773 -2.82 1 97.31 191 PHE A N 1
ATOM 1516 C CA . PHE A 1 191 ? 0.2 -14.344 -3.256 1 97.31 191 PHE A CA 1
ATOM 1517 C C . PHE A 1 191 ? 0.043 -12.836 -3.1 1 97.31 191 PHE A C 1
ATOM 1519 O O . PHE A 1 191 ? 0.516 -12.258 -2.119 1 97.31 191 PHE A O 1
ATOM 1526 N N . LEU A 1 192 ? -0.644 -12.273 -4.066 1 97.19 192 LEU A N 1
ATOM 1527 C CA . LEU A 1 192 ? -0.944 -10.844 -3.963 1 97.19 192 LEU A CA 1
ATOM 1528 C C . LEU A 1 192 ? -2.324 -10.539 -4.535 1 97.19 192 LEU A C 1
ATOM 1530 O O . LEU A 1 192 ? -2.648 -10.961 -5.645 1 97.19 192 LEU A O 1
ATOM 1534 N N . LEU A 1 193 ? -3.164 -9.883 -3.768 1 96.25 193 LEU A N 1
ATOM 1535 C CA . LEU A 1 193 ? -4.402 -9.258 -4.223 1 96.25 193 LEU A CA 1
ATOM 1536 C C . LEU A 1 193 ? -4.34 -7.746 -4.062 1 96.25 193 LEU A C 1
ATOM 1538 O O . LEU A 1 193 ? -4.086 -7.242 -2.963 1 96.25 193 LEU A O 1
ATOM 1542 N N . GLN A 1 194 ? -4.52 -7.059 -5.145 1 97 194 GLN A N 1
ATOM 1543 C CA . GLN A 1 194 ? -4.527 -5.602 -5.125 1 97 194 GLN A CA 1
ATOM 1544 C C . GLN A 1 194 ? -5.859 -5.051 -5.637 1 97 194 GLN A C 1
ATOM 1546 O O . GLN A 1 194 ? -6.355 -5.484 -6.68 1 97 194 GLN A O 1
ATOM 1551 N N . ILE A 1 195 ? -6.438 -4.129 -4.859 1 96.5 195 ILE A N 1
ATOM 1552 C CA . ILE A 1 195 ? -7.676 -3.459 -5.254 1 96.5 195 ILE A CA 1
ATOM 1553 C C . ILE A 1 195 ? -7.492 -1.945 -5.156 1 96.5 195 ILE A C 1
ATOM 1555 O O . ILE A 1 195 ? -6.934 -1.442 -4.176 1 96.5 195 ILE A O 1
ATOM 1559 N N . HIS A 1 196 ? -7.84 -1.265 -6.148 1 97 196 HIS A N 1
ATOM 1560 C CA . HIS A 1 196 ? -7.898 0.193 -6.148 1 97 196 HIS A CA 1
ATOM 1561 C C . HIS A 1 196 ? -9.312 0.687 -6.453 1 97 196 HIS A C 1
ATOM 1563 O O . HIS A 1 196 ? -9.883 0.334 -7.484 1 97 196 HIS A O 1
ATOM 1569 N N . TYR A 1 197 ? -9.961 1.386 -5.555 1 96.56 197 TYR A N 1
ATOM 1570 C CA . TYR A 1 197 ? -11.258 2.035 -5.707 1 96.56 197 TYR A CA 1
ATOM 1571 C C . TYR A 1 197 ? -11.133 3.547 -5.559 1 96.56 197 TYR A C 1
ATOM 1573 O O . TYR A 1 197 ? -10.516 4.035 -4.609 1 96.56 197 TYR A O 1
ATOM 1581 N N . PHE A 1 198 ? -11.758 4.348 -6.52 1 96 198 PHE A N 1
ATOM 1582 C CA . PHE A 1 198 ? -11.367 5.75 -6.578 1 96 198 PHE A CA 1
ATOM 1583 C C . PHE A 1 198 ? -12.578 6.637 -6.863 1 96 198 PHE A C 1
ATOM 1585 O O . PHE A 1 198 ? -12.453 7.668 -7.531 1 96 198 PHE A O 1
ATOM 1592 N N . GLU A 1 199 ? -13.742 6.242 -6.348 1 93.69 199 GLU A N 1
ATOM 1593 C CA . GLU A 1 199 ? -14.961 7.023 -6.582 1 93.69 199 GLU A CA 1
ATOM 1594 C C . GLU A 1 199 ? -15.062 8.188 -5.609 1 93.69 199 GLU A C 1
ATOM 1596 O O . GLU A 1 199 ? -15.273 9.328 -6.02 1 93.69 199 GLU A O 1
ATOM 1601 N N . HIS A 1 200 ? -14.867 7.957 -4.309 1 89.62 200 HIS A N 1
ATOM 1602 C CA . HIS A 1 200 ? -15.07 8.992 -3.295 1 89.62 200 HIS A CA 1
ATOM 1603 C C . HIS A 1 200 ? -13.742 9.414 -2.672 1 89.62 200 HIS A C 1
ATOM 1605 O O . HIS A 1 200 ? -13.531 10.594 -2.4 1 89.62 200 HIS A O 1
ATOM 1611 N N . ALA A 1 201 ? -12.945 8.539 -2.42 1 94.94 201 ALA A N 1
ATOM 1612 C CA . ALA A 1 201 ? -11.547 8.648 -2.012 1 94.94 201 ALA A CA 1
ATOM 1613 C C . ALA A 1 201 ? -10.695 7.555 -2.648 1 94.94 201 ALA A C 1
ATOM 1615 O O . ALA A 1 201 ? -11.227 6.57 -3.166 1 94.94 201 ALA A O 1
ATOM 1616 N N . ASN A 1 202 ? -9.438 7.809 -2.738 1 95.94 202 ASN A N 1
ATOM 1617 C CA . ASN A 1 202 ? -8.555 6.785 -3.283 1 95.94 202 ASN A CA 1
ATOM 1618 C C . ASN A 1 202 ? -8.281 5.68 -2.268 1 95.94 202 ASN A C 1
ATOM 1620 O O . ASN A 1 202 ? -7.57 5.902 -1.283 1 95.94 202 ASN A O 1
ATOM 1624 N N . LEU A 1 203 ? -8.883 4.578 -2.52 1 96.75 203 LEU A N 1
ATOM 1625 C CA . LEU A 1 203 ? -8.742 3.43 -1.633 1 96.75 203 LEU A CA 1
ATOM 1626 C C . LEU A 1 203 ? -7.867 2.355 -2.27 1 96.75 203 LEU A C 1
ATOM 1628 O O . LEU A 1 203 ? -8.172 1.864 -3.359 1 96.75 203 LEU A O 1
ATOM 1632 N N . HIS A 1 204 ? -6.777 2.035 -1.621 1 96.88 204 HIS A N 1
ATOM 1633 C CA . HIS A 1 204 ? -5.914 0.927 -2.01 1 96.88 204 HIS A CA 1
ATOM 1634 C C . HIS A 1 204 ? -5.949 -0.191 -0.975 1 96.88 204 HIS A C 1
ATOM 1636 O O . HIS A 1 204 ? -5.738 0.052 0.216 1 96.88 204 HIS A O 1
ATOM 1642 N N . VAL A 1 205 ? -6.211 -1.364 -1.419 1 96.19 205 VAL A N 1
ATOM 1643 C CA . VAL A 1 205 ? -6.156 -2.557 -0.579 1 96.19 205 VAL A CA 1
ATOM 1644 C C . VAL A 1 205 ? -5.148 -3.547 -1.153 1 96.19 205 VAL A C 1
ATOM 1646 O O . VAL A 1 205 ? -5.234 -3.922 -2.326 1 96.19 205 VAL A O 1
ATOM 1649 N N . ASN A 1 206 ? -4.215 -3.926 -0.353 1 96.5 206 ASN A N 1
ATOM 1650 C CA . ASN A 1 206 ? -3.236 -4.941 -0.721 1 96.5 206 ASN A CA 1
ATOM 1651 C C . ASN A 1 206 ? -3.197 -6.078 0.299 1 96.5 206 ASN A C 1
ATOM 1653 O O . ASN A 1 206 ? -2.979 -5.84 1.488 1 96.5 206 ASN A O 1
ATOM 1657 N N . VAL A 1 207 ? -3.41 -7.234 -0.163 1 95.94 207 VAL A N 1
ATOM 1658 C CA . VAL A 1 207 ? -3.279 -8.414 0.678 1 95.94 207 VAL A CA 1
ATOM 1659 C C . VAL A 1 207 ? -2.201 -9.336 0.11 1 95.94 207 VAL A C 1
ATOM 1661 O O . VAL A 1 207 ? -2.201 -9.641 -1.086 1 95.94 207 VAL A O 1
ATOM 1664 N N . SER A 1 208 ? -1.304 -9.766 0.919 1 97.56 208 SER A N 1
ATOM 1665 C CA . SER A 1 208 ? -0.247 -10.648 0.436 1 97.56 208 SER A CA 1
ATOM 1666 C C . SER A 1 208 ? 0.067 -11.742 1.453 1 97.56 208 SER A C 1
ATOM 1668 O O . SER A 1 208 ? -0.21 -11.586 2.645 1 97.56 208 SER A O 1
ATOM 1670 N N . LYS A 1 209 ? 0.621 -12.805 0.976 1 96.75 209 LYS A N 1
ATOM 1671 C CA . LYS A 1 209 ? 1.021 -13.945 1.8 1 96.75 209 LYS A CA 1
ATOM 1672 C C . LYS A 1 209 ? 2.062 -14.805 1.087 1 96.75 209 LYS A C 1
ATOM 1674 O O . LYS A 1 209 ? 1.987 -15 -0.128 1 96.75 209 LYS A O 1
ATOM 1679 N N . SER A 1 210 ? 3.049 -15.242 1.829 1 97.12 210 SER A N 1
ATOM 1680 C CA . SER A 1 210 ? 4.059 -16.156 1.312 1 97.12 210 SER A CA 1
ATOM 1681 C C . SER A 1 210 ? 3.936 -17.531 1.949 1 97.12 210 SER A C 1
ATOM 1683 O O . SER A 1 210 ? 3.645 -17.656 3.143 1 97.12 210 SER A O 1
ATOM 1685 N N . VAL A 1 211 ? 4.195 -18.562 1.107 1 96.62 211 VAL A N 1
ATOM 1686 C CA . VAL A 1 211 ? 4.105 -19.938 1.605 1 96.62 211 VAL A CA 1
ATOM 1687 C C . VAL A 1 211 ? 5.27 -20.75 1.056 1 96.62 211 VAL A C 1
ATOM 1689 O O . VAL A 1 211 ? 5.906 -20.359 0.076 1 96.62 211 VAL A O 1
ATOM 1692 N N . SER A 1 212 ? 5.582 -21.781 1.759 1 96.19 212 SER A N 1
ATOM 1693 C CA . SER A 1 212 ? 6.609 -22.734 1.338 1 96.19 212 SER A CA 1
ATOM 1694 C C . SER A 1 212 ? 6.254 -24.156 1.758 1 96.19 212 SER A C 1
ATOM 1696 O O . SER A 1 212 ? 5.734 -24.375 2.855 1 96.19 212 SER A O 1
ATOM 1698 N N . GLU A 1 213 ? 6.438 -25.078 0.854 1 96.12 213 GLU A N 1
ATOM 1699 C CA . GLU A 1 213 ? 6.18 -26.5 1.114 1 96.12 213 GLU A CA 1
ATOM 1700 C C . GLU A 1 213 ? 7.199 -27.375 0.4 1 96.12 213 GLU A C 1
ATOM 1702 O O . GLU A 1 213 ? 7.691 -27.031 -0.672 1 96.12 213 GLU A O 1
ATOM 1707 N N . THR A 1 214 ? 7.473 -28.469 1.008 1 96.94 214 THR A N 1
ATOM 1708 C CA . THR A 1 214 ? 8.32 -29.469 0.375 1 96.94 214 THR A CA 1
ATOM 1709 C C . THR A 1 214 ? 7.48 -30.516 -0.362 1 96.94 214 THR A C 1
ATOM 1711 O O . THR A 1 214 ? 6.555 -31.078 0.211 1 96.94 214 THR A O 1
ATOM 1714 N N . LEU A 1 215 ? 7.766 -30.75 -1.636 1 97 215 LEU A N 1
ATOM 1715 C CA . LEU A 1 215 ? 7.062 -31.734 -2.445 1 97 215 LEU A CA 1
ATOM 1716 C C . LEU A 1 215 ? 8.008 -32.844 -2.889 1 97 215 LEU A C 1
ATOM 1718 O O . LEU A 1 215 ? 9.211 -32.625 -3.072 1 97 215 LEU A O 1
ATOM 1722 N N . ASN A 1 216 ? 7.488 -33.969 -3.129 1 95.31 216 ASN A N 1
ATOM 1723 C CA . ASN A 1 216 ? 8.25 -35.094 -3.672 1 95.31 216 ASN A CA 1
ATOM 1724 C C . ASN A 1 216 ? 8.414 -34.969 -5.184 1 95.31 216 ASN A C 1
ATOM 1726 O O . ASN A 1 216 ? 7.488 -34.562 -5.883 1 95.31 216 ASN A O 1
ATOM 1730 N N . VAL A 1 217 ? 9.602 -35.344 -5.547 1 93.31 217 VAL A N 1
ATOM 1731 C CA . VAL A 1 217 ? 9.891 -35.344 -6.98 1 93.31 217 VAL A CA 1
ATOM 1732 C C . VAL A 1 217 ? 10.047 -36.781 -7.461 1 93.31 217 VAL A C 1
ATOM 1734 O O . VAL A 1 217 ? 11.133 -37.375 -7.355 1 93.31 217 VAL A O 1
ATOM 1737 N N . ILE A 1 218 ? 9.07 -37.312 -8.023 1 88.75 218 ILE A N 1
ATOM 1738 C CA . ILE A 1 218 ? 9.086 -38.688 -8.484 1 88.75 218 ILE A CA 1
ATOM 1739 C C . ILE A 1 218 ? 9.219 -38.719 -10.008 1 88.75 218 ILE A C 1
ATOM 1741 O O . ILE A 1 218 ? 10.258 -39.156 -10.531 1 88.75 218 ILE A O 1
ATOM 1745 N N . ASP A 1 219 ? 8.219 -38.281 -10.695 1 92.44 219 ASP A N 1
ATOM 1746 C CA . ASP A 1 219 ? 8.242 -38.094 -12.141 1 92.44 219 ASP A CA 1
ATOM 1747 C C . ASP A 1 219 ? 7.426 -36.875 -12.539 1 92.44 219 ASP A C 1
ATOM 1749 O O . ASP A 1 219 ? 6.801 -36.219 -11.688 1 92.44 219 ASP A O 1
ATOM 1753 N N . GLN A 1 220 ? 7.453 -36.562 -13.773 1 92.94 220 GLN A N 1
ATOM 1754 C CA . GLN A 1 220 ? 6.855 -35.344 -14.273 1 92.94 220 GLN A CA 1
ATOM 1755 C C . GLN A 1 220 ? 5.355 -35.312 -14 1 92.94 220 GLN A C 1
ATOM 1757 O O . GLN A 1 220 ? 4.828 -34.312 -13.523 1 92.94 220 GLN A O 1
ATOM 1762 N N . SER A 1 221 ? 4.746 -36.375 -14.359 1 95 221 SER A N 1
ATOM 1763 C CA . SER A 1 221 ? 3.291 -36.438 -14.266 1 95 221 SER A CA 1
ATOM 1764 C C . SER A 1 221 ? 2.832 -36.375 -12.812 1 95 221 SER A C 1
ATOM 1766 O O . SER A 1 221 ? 1.93 -35.594 -12.477 1 95 221 SER A O 1
ATOM 1768 N N . GLN A 1 222 ? 3.451 -37.125 -11.969 1 95.5 222 GLN A N 1
ATOM 1769 C CA . GLN A 1 222 ? 3.08 -37.156 -10.555 1 95.5 222 GLN A CA 1
ATOM 1770 C C . GLN A 1 222 ? 3.408 -35.812 -9.891 1 95.5 222 GLN A C 1
ATOM 1772 O O . GLN A 1 222 ? 2.645 -35.312 -9.055 1 95.5 222 GLN A O 1
ATOM 1777 N N . PHE A 1 223 ? 4.496 -35.281 -10.195 1 96.25 223 PHE A N 1
ATOM 1778 C CA . PHE A 1 223 ? 4.867 -34 -9.609 1 96.25 223 PHE A CA 1
ATOM 1779 C C . PHE A 1 223 ? 3.873 -32.906 -10.008 1 96.25 223 PHE A C 1
ATOM 1781 O O . PHE A 1 223 ? 3.467 -32.094 -9.18 1 96.25 223 PHE A O 1
ATOM 1788 N N . ALA A 1 224 ? 3.531 -32.875 -11.32 1 97.31 224 ALA A N 1
ATOM 1789 C CA . ALA A 1 224 ? 2.562 -31.891 -11.789 1 97.31 224 ALA A CA 1
ATOM 1790 C C . ALA A 1 224 ? 1.247 -32 -11.031 1 97.31 224 ALA A C 1
ATOM 1792 O O . ALA A 1 224 ? 0.648 -30.984 -10.656 1 97.31 224 ALA A O 1
ATOM 1793 N N . THR A 1 225 ? 0.849 -33.188 -10.797 1 97.25 225 THR A N 1
ATOM 1794 C CA . THR A 1 225 ? -0.387 -33.438 -10.062 1 97.25 225 THR A CA 1
ATOM 1795 C C . THR A 1 225 ? -0.274 -32.938 -8.625 1 97.25 225 THR A C 1
ATOM 1797 O O . THR A 1 225 ? -1.167 -32.219 -8.133 1 97.25 225 THR A O 1
ATOM 1800 N N . ASP A 1 226 ? 0.799 -33.25 -7.965 1 97.06 226 ASP A N 1
ATOM 1801 C CA . ASP A 1 226 ? 1.022 -32.844 -6.586 1 97.06 226 ASP A CA 1
ATOM 1802 C C . ASP A 1 226 ? 1.151 -31.328 -6.492 1 97.06 226 ASP A C 1
ATOM 1804 O O . ASP A 1 226 ? 0.692 -30.719 -5.523 1 97.06 226 ASP A O 1
ATOM 1808 N N . PHE A 1 227 ? 1.821 -30.812 -7.441 1 97.81 227 PHE A N 1
ATOM 1809 C CA . PHE A 1 227 ? 2.006 -29.359 -7.496 1 97.81 227 PHE A CA 1
ATOM 1810 C C . PHE A 1 227 ? 0.663 -28.641 -7.609 1 97.81 227 PHE A C 1
ATOM 1812 O O . PHE A 1 227 ? 0.4 -27.688 -6.879 1 97.81 227 PHE A O 1
ATOM 1819 N N . VAL A 1 228 ? -0.179 -29.078 -8.461 1 97.81 228 VAL A N 1
ATOM 1820 C CA . VAL A 1 228 ? -1.484 -28.453 -8.656 1 97.81 228 VAL A CA 1
ATOM 1821 C C . VAL A 1 228 ? -2.322 -28.594 -7.391 1 97.81 228 VAL A C 1
ATOM 1823 O O . VAL A 1 228 ? -3.055 -27.688 -7.016 1 97.81 228 VAL A O 1
ATOM 1826 N N . LYS A 1 229 ? -2.217 -29.719 -6.777 1 96.44 229 LYS A N 1
ATOM 1827 C CA . LYS A 1 229 ? -2.896 -29.906 -5.5 1 96.44 229 LYS A CA 1
ATOM 1828 C C . LYS A 1 229 ? -2.424 -28.906 -4.461 1 96.44 229 LYS A C 1
ATOM 1830 O O . LYS A 1 229 ? -3.23 -28.359 -3.703 1 96.44 229 LYS A O 1
ATOM 1835 N N . PHE A 1 230 ? -1.201 -28.734 -4.402 1 97.38 230 PHE A N 1
ATOM 1836 C CA . PHE A 1 230 ? -0.615 -27.75 -3.496 1 97.38 230 PHE A CA 1
ATOM 1837 C C . PHE A 1 230 ? -1.123 -26.359 -3.811 1 97.38 230 PHE A C 1
ATOM 1839 O O . PHE A 1 230 ? -1.511 -25.609 -2.908 1 97.38 230 PHE A O 1
ATOM 1846 N N . VAL A 1 231 ? -1.107 -25.953 -5.07 1 96.81 231 VAL A N 1
ATOM 1847 C CA . VAL A 1 231 ? -1.592 -24.656 -5.516 1 96.81 231 VAL A CA 1
ATOM 1848 C C . VAL A 1 231 ? -3.037 -24.453 -5.062 1 96.81 231 VAL A C 1
ATOM 1850 O O . VAL A 1 231 ? -3.377 -23.422 -4.48 1 96.81 231 VAL A O 1
ATOM 1853 N N . LYS A 1 232 ? -3.844 -25.438 -5.32 1 93.38 232 LYS A N 1
ATOM 1854 C CA . LYS A 1 232 ? -5.258 -25.375 -4.969 1 93.38 232 LYS A CA 1
ATOM 1855 C C . LYS A 1 232 ? -5.445 -25.188 -3.467 1 93.38 232 LYS A C 1
ATOM 1857 O O . LYS A 1 232 ? -6.25 -24.359 -3.033 1 93.38 232 LYS A O 1
ATOM 1862 N N . ALA A 1 233 ? -4.711 -25.891 -2.672 1 94.25 233 ALA A N 1
ATOM 1863 C CA . ALA A 1 233 ? -4.809 -25.812 -1.218 1 94.25 233 ALA A CA 1
ATOM 1864 C C . ALA A 1 233 ? -4.418 -24.422 -0.72 1 94.25 233 ALA A C 1
ATOM 1866 O O . ALA A 1 233 ? -5.113 -23.844 0.112 1 94.25 233 ALA A O 1
ATOM 1867 N N . GLU A 1 234 ? -3.312 -23.922 -1.223 1 94.75 234 GLU A N 1
ATOM 1868 C CA . GLU A 1 234 ? -2.812 -22.625 -0.762 1 94.75 234 GLU A CA 1
ATOM 1869 C C . GLU A 1 234 ? -3.693 -21.484 -1.259 1 94.75 234 GLU A C 1
ATOM 1871 O O . GLU A 1 234 ? -3.859 -20.484 -0.569 1 94.75 234 GLU A O 1
ATOM 1876 N N . ASP A 1 235 ? -4.258 -21.672 -2.441 1 91.88 235 ASP A N 1
ATOM 1877 C CA . ASP A 1 235 ? -5.25 -20.719 -2.93 1 91.88 235 ASP A CA 1
ATOM 1878 C C . ASP A 1 235 ? -6.434 -20.625 -1.972 1 91.88 235 ASP A C 1
ATOM 1880 O O . ASP A 1 235 ? -6.91 -19.516 -1.675 1 91.88 235 ASP A O 1
ATOM 1884 N N . THR A 1 236 ? -6.852 -21.703 -1.555 1 87.81 236 THR A N 1
ATOM 1885 C CA . THR A 1 236 ? -7.98 -21.75 -0.63 1 87.81 236 THR A CA 1
ATOM 1886 C C . THR A 1 236 ? -7.617 -21.094 0.702 1 87.81 236 THR A C 1
ATOM 1888 O O . THR A 1 236 ? -8.406 -20.328 1.259 1 87.81 236 THR A O 1
ATOM 1891 N N . LYS A 1 237 ? -6.453 -21.422 1.192 1 90.62 237 LYS A N 1
ATOM 1892 C CA . LYS A 1 237 ? -6 -20.828 2.451 1 90.62 237 LYS A CA 1
ATOM 1893 C C . LYS A 1 237 ? -5.891 -19.312 2.338 1 90.62 237 LYS A C 1
ATOM 1895 O O . LYS A 1 237 ? -6.219 -18.594 3.281 1 90.62 237 LYS A O 1
ATOM 1900 N N . PHE A 1 238 ? -5.395 -18.906 1.271 1 92.62 238 PHE A N 1
ATOM 1901 C CA . PHE A 1 238 ? -5.27 -17.469 1.053 1 92.62 238 PHE A CA 1
ATOM 1902 C C . PHE A 1 238 ? -6.641 -16.812 1.002 1 92.62 238 PHE A C 1
ATOM 1904 O O . PHE A 1 238 ? -6.836 -15.734 1.564 1 92.62 238 PHE A O 1
ATOM 1911 N N . HIS A 1 239 ? -7.535 -17.422 0.356 1 86.5 239 HIS A N 1
ATOM 1912 C CA . HIS A 1 239 ? -8.906 -16.922 0.313 1 86.5 239 HIS A CA 1
ATOM 1913 C C . HIS A 1 239 ? -9.492 -16.797 1.716 1 86.5 239 HIS A C 1
ATOM 1915 O O . HIS A 1 239 ? -10.102 -15.781 2.051 1 86.5 239 HIS A O 1
ATOM 1921 N N . VAL A 1 240 ? -9.312 -17.766 2.49 1 84.25 240 VAL A N 1
ATOM 1922 C CA . VAL A 1 240 ? -9.812 -17.766 3.861 1 84.25 240 VAL A CA 1
ATOM 1923 C C . VAL A 1 240 ? -9.148 -16.641 4.652 1 84.25 240 VAL A C 1
ATOM 1925 O O . VAL A 1 240 ? -9.812 -15.945 5.422 1 84.25 240 VAL A O 1
ATOM 1928 N N . ALA A 1 241 ? -7.887 -16.484 4.445 1 89.12 241 ALA A N 1
ATOM 1929 C CA . ALA A 1 241 ? -7.16 -15.422 5.125 1 89.12 241 ALA A CA 1
ATOM 1930 C C . ALA A 1 241 ? -7.727 -14.055 4.766 1 89.12 241 ALA A C 1
ATOM 1932 O O . ALA A 1 241 ? -7.809 -13.164 5.617 1 89.12 241 ALA A O 1
ATOM 1933 N N . ILE A 1 242 ? -8.078 -13.844 3.568 1 87.88 242 ILE A N 1
ATOM 1934 C CA . ILE A 1 242 ? -8.688 -12.594 3.121 1 87.88 242 ILE A CA 1
ATOM 1935 C C . ILE A 1 242 ? -10.008 -12.375 3.867 1 87.88 242 ILE A C 1
ATOM 1937 O O . ILE A 1 242 ? -10.266 -11.281 4.371 1 87.88 242 ILE A O 1
ATOM 1941 N N . LEU A 1 243 ? -10.766 -13.406 3.949 1 81.69 243 LEU A N 1
ATOM 1942 C CA . LEU A 1 243 ? -12.055 -13.305 4.637 1 81.69 243 LEU A CA 1
ATOM 1943 C C . LEU A 1 243 ? -11.852 -12.945 6.105 1 81.69 243 LEU A C 1
ATOM 1945 O O . LEU A 1 243 ? -12.594 -12.133 6.656 1 81.69 243 LEU A O 1
ATOM 1949 N N . GLU A 1 244 ? -10.898 -13.57 6.691 1 84.12 244 GLU A N 1
ATOM 1950 C CA . GLU A 1 244 ? -10.578 -13.273 8.086 1 84.12 244 GLU A CA 1
ATOM 1951 C C . GLU A 1 244 ? -10.125 -11.828 8.25 1 84.12 244 GLU A C 1
ATOM 1953 O O . GLU A 1 244 ? -10.461 -11.172 9.234 1 84.12 244 GLU A O 1
ATOM 1958 N N . ASN A 1 245 ? -9.359 -11.367 7.336 1 85.31 245 ASN A N 1
ATOM 1959 C CA . ASN A 1 245 ? -8.938 -9.969 7.324 1 85.31 245 ASN A CA 1
ATOM 1960 C C . ASN A 1 245 ? -10.133 -9.023 7.215 1 85.31 245 ASN A C 1
ATOM 1962 O O . ASN A 1 245 ? -10.211 -8.031 7.938 1 85.31 245 ASN A O 1
ATOM 1966 N N . ILE A 1 246 ? -11.008 -9.336 6.352 1 80.62 246 ILE A N 1
ATOM 1967 C CA . ILE A 1 246 ? -12.203 -8.523 6.141 1 80.62 246 ILE A CA 1
ATOM 1968 C C . ILE A 1 246 ? -13.031 -8.477 7.422 1 80.62 246 ILE A C 1
ATOM 1970 O O . ILE A 1 246 ? -13.539 -7.422 7.809 1 80.62 246 ILE A O 1
ATOM 1974 N N . GLN A 1 247 ? -13.109 -9.539 8.016 1 78.88 247 GLN A N 1
ATOM 1975 C CA . GLN A 1 247 ? -13.828 -9.609 9.281 1 78.88 247 GLN A CA 1
ATOM 1976 C C . GLN A 1 247 ? -13.18 -8.719 10.336 1 78.88 247 GLN A C 1
ATOM 1978 O O . GLN A 1 247 ? -13.859 -7.949 11.016 1 78.88 247 GLN A O 1
ATOM 1983 N N . ALA A 1 248 ? -11.922 -8.859 10.492 1 82.88 248 ALA A N 1
ATOM 1984 C CA . ALA A 1 248 ? -11.195 -8.062 11.469 1 82.88 248 ALA A CA 1
ATOM 1985 C C . ALA A 1 248 ? -11.352 -6.57 11.188 1 82.88 248 ALA A C 1
ATOM 1987 O O . ALA A 1 248 ? -11.555 -5.777 12.117 1 82.88 248 ALA A O 1
ATOM 1988 N N . LEU A 1 249 ? -11.281 -6.242 9.93 1 82.44 249 LEU A N 1
ATOM 1989 C CA . LEU A 1 249 ? -11.461 -4.852 9.531 1 82.44 249 LEU A CA 1
ATOM 1990 C C . LEU A 1 249 ? -12.844 -4.344 9.93 1 82.44 249 LEU A C 1
ATOM 1992 O O . LEU A 1 249 ? -12.961 -3.275 10.539 1 82.44 249 LEU A O 1
ATOM 1996 N N . SER A 1 250 ? -13.781 -5.09 9.664 1 75.19 250 SER A N 1
ATOM 1997 C CA . SER A 1 250 ? -15.172 -4.672 9.812 1 75.19 250 SER A CA 1
ATOM 1998 C C . SER A 1 250 ? -15.586 -4.629 11.273 1 75.19 250 SER A C 1
ATOM 2000 O O . SER A 1 250 ? -16.328 -3.74 11.695 1 75.19 250 SER A O 1
ATOM 2002 N N . GLU A 1 251 ? -15.109 -5.484 12.023 1 73.44 251 GLU A N 1
ATOM 2003 C CA . GLU A 1 251 ? -15.602 -5.637 13.383 1 73.44 251 GLU A CA 1
ATOM 2004 C C . GLU A 1 251 ? -14.797 -4.777 14.359 1 73.44 251 GLU A C 1
ATOM 2006 O O . GLU A 1 251 ? -15.344 -4.238 15.32 1 73.44 251 GLU A O 1
ATOM 2011 N N . ASP A 1 252 ? -13.477 -4.703 14.078 1 76.25 252 ASP A N 1
ATOM 2012 C CA . ASP A 1 252 ? -12.625 -4.164 15.141 1 76.25 252 ASP A CA 1
ATOM 2013 C C . ASP A 1 252 ? -11.891 -2.912 14.664 1 76.25 252 ASP A C 1
ATOM 2015 O O . ASP A 1 252 ? -11.93 -1.874 15.328 1 76.25 252 ASP A O 1
ATOM 2019 N N . ILE A 1 253 ? -11.445 -2.906 13.57 1 78.06 253 ILE A N 1
ATOM 2020 C CA . ILE A 1 253 ? -10.398 -1.953 13.219 1 78.06 253 ILE A CA 1
ATOM 2021 C C . ILE A 1 253 ? -11.023 -0.664 12.703 1 78.06 253 ILE A C 1
ATOM 2023 O O . ILE A 1 253 ? -10.672 0.431 13.141 1 78.06 253 ILE A O 1
ATOM 2027 N N . TRP A 1 254 ? -12.008 -0.821 11.836 1 77.62 254 TRP A N 1
ATOM 2028 C CA . TRP A 1 254 ? -12.625 0.38 11.289 1 77.62 254 TRP A CA 1
ATOM 2029 C C . TRP A 1 254 ? -13.227 1.238 12.398 1 77.62 254 TRP A C 1
ATOM 2031 O O . TRP A 1 254 ? -12.992 2.449 12.445 1 77.62 254 TRP A O 1
ATOM 2041 N N . GLY A 1 255 ? -13.953 0.618 13.25 1 74 255 GLY A N 1
ATOM 2042 C CA . GLY A 1 255 ? -14.617 1.342 14.32 1 74 255 GLY A CA 1
ATOM 2043 C C . GLY A 1 255 ? -13.656 2.105 15.211 1 74 255 GLY A C 1
ATOM 2044 O O . GLY A 1 255 ? -13.984 3.191 15.695 1 74 255 GLY A O 1
ATOM 2045 N N . LYS A 1 256 ? -12.508 1.568 15.367 1 78.12 256 LYS A N 1
ATOM 2046 C CA . LYS A 1 256 ? -11.523 2.172 16.266 1 78.12 256 LYS A CA 1
ATOM 2047 C C . LYS A 1 256 ? -10.75 3.285 15.562 1 78.12 256 LYS A C 1
ATOM 2049 O O . LYS A 1 256 ? -10.094 4.098 16.219 1 78.12 256 LYS A O 1
ATOM 2054 N N . ASN A 1 257 ? -10.867 3.34 14.281 1 74.12 257 ASN A N 1
ATOM 2055 C CA . ASN A 1 257 ? -10.047 4.289 13.531 1 74.12 257 ASN A CA 1
ATOM 2056 C C . ASN A 1 257 ? -10.883 5.43 12.969 1 74.12 257 ASN A C 1
ATOM 2058 O O . ASN A 1 257 ? -10.336 6.418 12.469 1 74.12 257 ASN A O 1
ATOM 2062 N N . LEU A 1 258 ? -12.164 5.238 13.078 1 69.94 258 LEU A N 1
ATOM 2063 C CA . LEU A 1 258 ? -13.039 6.305 12.594 1 69.94 258 LEU A CA 1
ATOM 2064 C C . LEU A 1 258 ? -13.289 7.344 13.68 1 69.94 258 LEU A C 1
ATOM 2066 O O . LEU A 1 258 ? -13.328 7.008 14.867 1 69.94 258 LEU A O 1
ATOM 2070 N N . ARG A 1 259 ? -13.117 8.531 13.312 1 66.5 259 ARG A N 1
ATOM 2071 C CA . ARG A 1 259 ? -13.305 9.633 14.25 1 66.5 259 ARG A CA 1
ATOM 2072 C C . ARG A 1 259 ? -14.68 9.562 14.898 1 66.5 259 ARG A C 1
ATOM 2074 O O . ARG A 1 259 ? -14.844 9.969 16.047 1 66.5 259 ARG A O 1
ATOM 2081 N N . ARG A 1 260 ? -15.664 9.211 14.133 1 62 260 ARG A N 1
ATOM 2082 C CA . ARG A 1 260 ? -17.016 9.055 14.641 1 62 260 ARG A CA 1
ATOM 2083 C C . ARG A 1 260 ? -17.438 7.594 14.641 1 62 260 ARG A C 1
ATOM 2085 O O . ARG A 1 260 ? -17.078 6.832 13.742 1 62 260 ARG A O 1
ATOM 2092 N N . LYS A 1 261 ? -17.906 7.309 15.852 1 57.5 261 LYS A N 1
ATOM 2093 C CA . LYS A 1 261 ? -18.312 5.918 16.031 1 57.5 261 LYS A CA 1
ATOM 2094 C C . LYS A 1 261 ? -19.25 5.473 14.898 1 57.5 261 LYS A C 1
ATOM 2096 O O . LYS A 1 261 ? -20.094 6.242 14.453 1 57.5 261 LYS A O 1
ATOM 2101 N N . LEU A 1 262 ? -18.859 4.418 14.266 1 54.53 262 LEU A N 1
ATOM 2102 C CA . LEU A 1 262 ? -19.734 3.771 13.297 1 54.53 262 LEU A CA 1
ATOM 2103 C C . LEU A 1 262 ? -21.031 3.332 13.953 1 54.53 262 LEU A C 1
ATOM 2105 O O . LEU A 1 262 ? -21.031 2.885 15.102 1 54.53 262 LEU A O 1
ATOM 2109 N N . PRO A 1 263 ? -22.156 3.861 13.523 1 45 263 PRO A N 1
ATOM 2110 C CA . PRO A 1 263 ? -23.344 3.258 14.133 1 45 263 PRO A CA 1
ATOM 2111 C C . PRO A 1 263 ? -23.266 1.733 14.195 1 45 263 PRO A C 1
ATOM 2113 O O . PRO A 1 263 ? -22.688 1.106 13.297 1 45 263 PRO A O 1
ATOM 2116 N N . VAL A 1 264 ? -23.094 1.312 15.414 1 43.12 264 VAL A N 1
ATOM 2117 C CA . VAL A 1 264 ? -23.047 -0.12 15.695 1 43.12 264 VAL A CA 1
ATOM 2118 C C . VAL A 1 264 ? -24.031 -0.852 14.781 1 43.12 264 VAL A C 1
ATOM 2120 O O . VAL A 1 264 ? -25.25 -0.641 14.867 1 43.12 264 VAL A O 1
ATOM 2123 N N . THR A 1 265 ? -23.938 -0.811 13.602 1 41.75 265 THR A N 1
ATOM 2124 C CA . THR A 1 265 ? -24.906 -1.691 12.953 1 41.75 265 THR A CA 1
ATOM 2125 C C . THR A 1 265 ? -24.438 -3.145 13.023 1 41.75 265 THR A C 1
ATOM 2127 O O . THR A 1 265 ? -23.281 -3.441 12.766 1 41.75 265 THR A O 1
ATOM 2130 N N . ARG A 1 266 ? -24.641 -3.814 14.109 1 38 266 ARG A N 1
ATOM 2131 C CA . ARG A 1 266 ? -24.453 -5.23 14.406 1 38 266 ARG A CA 1
ATOM 2132 C C . ARG A 1 266 ? -24.531 -6.07 13.141 1 38 266 ARG A C 1
ATOM 2134 O O . ARG A 1 266 ? -24.562 -7.301 13.203 1 38 266 ARG A O 1
ATOM 2141 N N . THR A 1 267 ? -25.094 -5.629 12.141 1 42 267 THR A N 1
ATOM 2142 C CA . THR A 1 267 ? -25.406 -6.727 11.234 1 42 267 THR A CA 1
ATOM 2143 C C . THR A 1 267 ? -24.156 -7.172 10.477 1 42 267 THR A C 1
ATOM 2145 O O . THR A 1 267 ? -23.875 -6.652 9.398 1 42 267 THR A O 1
ATOM 2148 N N . PHE A 1 268 ? -23.031 -7.156 11.047 1 41.5 268 PHE A N 1
ATOM 2149 C CA . PHE A 1 268 ? -21.859 -7.668 10.352 1 41.5 268 PHE A CA 1
ATOM 2150 C C . PHE A 1 268 ? -22.109 -9.07 9.812 1 41.5 268 PHE A C 1
ATOM 2152 O O . PHE A 1 268 ? -22.984 -9.781 10.312 1 41.5 268 PHE A O 1
ATOM 2159 N N . MET A 1 269 ? -21.531 -9.508 8.719 1 46.78 269 MET A N 1
ATOM 2160 C CA . MET A 1 269 ? -21.406 -10.844 8.133 1 46.78 269 MET A CA 1
ATOM 2161 C C . MET A 1 269 ? -21.172 -11.891 9.211 1 46.78 269 MET A C 1
ATOM 2163 O O . MET A 1 269 ? -20.531 -11.617 10.219 1 46.78 269 MET A O 1
ATOM 2167 N N . ASN A 1 270 ? -22.172 -12.773 9.305 1 48.25 270 ASN A N 1
ATOM 2168 C CA . ASN A 1 270 ? -21.875 -13.914 10.164 1 48.25 270 ASN A CA 1
ATOM 2169 C C . ASN A 1 270 ? -20.547 -14.578 9.781 1 48.25 270 ASN A C 1
ATOM 2171 O O . ASN A 1 270 ? -20.531 -15.609 9.109 1 48.25 270 ASN A O 1
ATOM 2175 N N . TRP A 1 271 ? -19.453 -13.836 9.969 1 48.75 271 TRP A N 1
ATOM 2176 C CA . TRP A 1 271 ? -18.109 -14.289 9.625 1 48.75 271 TRP A CA 1
ATOM 2177 C C . TRP A 1 271 ? -17.844 -15.688 10.172 1 48.75 271 TRP A C 1
ATOM 2179 O O . TRP A 1 271 ? -17.203 -16.516 9.508 1 48.75 271 TRP A O 1
ATOM 2189 N N . LYS A 1 272 ? -18.391 -15.922 11.367 1 52.72 272 LYS A N 1
ATOM 2190 C CA . LYS A 1 272 ? -18.141 -17.219 11.984 1 52.72 272 LYS A CA 1
ATOM 2191 C C . LYS A 1 272 ? -18.672 -18.359 11.109 1 52.72 272 LYS A C 1
ATOM 2193 O O . LYS A 1 272 ? -17.984 -19.359 10.891 1 52.72 272 LYS A O 1
ATOM 2198 N N . LYS A 1 273 ? -19.797 -18.109 10.641 1 53.62 273 LYS A N 1
ATOM 2199 C CA . LYS A 1 273 ? -20.375 -19.141 9.781 1 53.62 273 LYS A CA 1
ATOM 2200 C C . LYS A 1 273 ? -19.578 -19.281 8.484 1 53.62 273 LYS A C 1
ATOM 2202 O O . LYS A 1 273 ? -19.281 -20.391 8.055 1 53.62 273 LYS A O 1
ATOM 2207 N N . LEU A 1 274 ? -19.25 -18.234 7.887 1 53.34 274 LEU A N 1
ATOM 2208 C CA . LEU A 1 274 ? -18.547 -18.234 6.609 1 53.34 274 LEU A CA 1
ATOM 2209 C C . LEU A 1 274 ? -17.172 -18.891 6.746 1 53.34 274 LEU A C 1
ATOM 2211 O O . LEU A 1 274 ? -16.797 -19.734 5.926 1 53.34 274 LEU A O 1
ATOM 2215 N N . LEU A 1 275 ? -16.5 -18.531 7.762 1 56.47 275 LEU A N 1
ATOM 2216 C CA . LEU A 1 275 ? -15.156 -19.078 7.961 1 56.47 275 LEU A CA 1
ATOM 2217 C C . LEU A 1 275 ? -15.211 -20.562 8.312 1 56.47 275 LEU A C 1
ATOM 2219 O O . LEU A 1 275 ? -14.367 -21.328 7.863 1 56.47 275 LEU A O 1
ATOM 2223 N N . ASN A 1 276 ? -16.172 -20.875 9.172 1 56.81 276 ASN A N 1
ATOM 2224 C CA . ASN A 1 276 ? -16.359 -22.281 9.492 1 56.81 276 ASN A CA 1
ATOM 2225 C C . ASN A 1 276 ? -16.609 -23.109 8.234 1 56.81 276 ASN A C 1
ATOM 2227 O O . ASN A 1 276 ? -16.047 -24.203 8.086 1 56.81 276 ASN A O 1
ATOM 2231 N N . ASP A 1 277 ? -17.344 -22.547 7.332 1 56.03 277 ASP A N 1
ATOM 2232 C CA . ASP A 1 277 ? -17.641 -23.234 6.078 1 56.03 277 ASP A CA 1
ATOM 2233 C C . ASP A 1 277 ? -16.391 -23.375 5.219 1 56.03 277 ASP A C 1
ATOM 2235 O O . ASP A 1 277 ? -16.172 -24.422 4.602 1 56.03 277 ASP A O 1
ATOM 2239 N N . GLN A 1 278 ? -15.594 -22.422 5.219 1 54.41 278 GLN A N 1
ATOM 2240 C CA . GLN A 1 278 ? -14.391 -22.422 4.402 1 54.41 278 GLN A CA 1
ATOM 2241 C C . GLN A 1 278 ? -13.328 -23.344 4.988 1 54.41 278 GLN A C 1
ATOM 2243 O O . GLN A 1 278 ? -12.633 -24.047 4.254 1 54.41 278 GLN A O 1
ATOM 2248 N N . HIS A 1 279 ? -13.219 -23.281 6.324 1 55.09 279 HIS A N 1
ATOM 2249 C CA . HIS A 1 279 ? -12.273 -24.172 6.988 1 55.09 279 HIS A CA 1
ATOM 2250 C C . HIS A 1 279 ? -12.648 -25.641 6.777 1 55.09 279 HIS A C 1
ATOM 2252 O O . HIS A 1 279 ? -11.773 -26.5 6.629 1 55.09 279 HIS A O 1
ATOM 2258 N N . LEU A 1 280 ? -13.938 -25.922 6.801 1 50.31 280 LEU A N 1
ATOM 2259 C CA . LEU A 1 280 ? -14.414 -27.281 6.547 1 50.31 280 LEU A CA 1
ATOM 2260 C C . LEU A 1 280 ? -14.039 -27.734 5.141 1 50.31 280 LEU A C 1
ATOM 2262 O O . LEU A 1 280 ? -13.68 -28.891 4.93 1 50.31 280 LEU A O 1
ATOM 2266 N N . LYS A 1 281 ? -14.039 -26.797 4.297 1 52.5 281 LYS A N 1
ATOM 2267 C CA . LYS A 1 281 ? -13.68 -27.156 2.926 1 52.5 281 LYS A CA 1
ATOM 2268 C C . LYS A 1 281 ? -12.18 -27.375 2.791 1 52.5 281 LYS A C 1
ATOM 2270 O O . LYS A 1 281 ? -11.734 -28.156 1.954 1 52.5 281 LYS A O 1
ATOM 2275 N N . THR A 1 282 ? -11.406 -26.719 3.645 1 52.47 282 THR A N 1
ATOM 2276 C CA . THR A 1 282 ? -9.969 -26.938 3.639 1 52.47 282 THR A CA 1
ATOM 2277 C C . THR A 1 282 ? -9.625 -28.297 4.242 1 52.47 282 THR A C 1
ATOM 2279 O O . THR A 1 282 ? -8.68 -28.953 3.801 1 52.47 282 THR A O 1
ATOM 2282 N N . ASN A 1 283 ? -10.258 -28.688 5.309 1 48.38 283 ASN A N 1
ATOM 2283 C CA . ASN A 1 283 ? -10.031 -29.969 5.969 1 48.38 283 ASN A CA 1
ATOM 2284 C C . ASN A 1 283 ? -10.578 -31.125 5.148 1 48.38 283 ASN A C 1
ATOM 2286 O O . ASN A 1 283 ? -10.008 -32.219 5.148 1 48.38 283 ASN A O 1
ATOM 2290 N N . VAL A 1 284 ? -11.703 -31.016 4.492 1 47.5 284 VAL A N 1
ATOM 2291 C CA . VAL A 1 284 ? -12.289 -32.094 3.709 1 47.5 284 VAL A CA 1
ATOM 2292 C C . VAL A 1 284 ? -11.422 -32.375 2.482 1 47.5 284 VAL A C 1
ATOM 2294 O O . VAL A 1 284 ? -11.328 -33.5 2.029 1 47.5 284 VAL A O 1
ATOM 2297 N N . SER A 1 285 ? -10.828 -31.391 1.917 1 44.12 285 SER A N 1
ATOM 2298 C CA . SER A 1 285 ? -9.961 -31.703 0.782 1 44.12 285 SER A CA 1
ATOM 2299 C C . SER A 1 285 ? -8.812 -32.625 1.196 1 44.12 285 SER A C 1
ATOM 2301 O O . SER A 1 285 ? -8.156 -33.219 0.347 1 44.12 285 SER A O 1
ATOM 2303 N N . ASN A 1 286 ? -8.484 -32.625 2.383 1 40.41 286 ASN A N 1
ATOM 2304 C CA . ASN A 1 286 ? -7.441 -33.562 2.816 1 40.41 286 ASN A CA 1
ATOM 2305 C C . ASN A 1 286 ? -7.965 -34.969 2.914 1 40.41 286 ASN A C 1
ATOM 2307 O O . ASN A 1 286 ? -7.188 -35.906 3.086 1 40.41 286 ASN A O 1
ATOM 2311 N N . THR A 1 287 ? -9.219 -35.25 3.207 1 37.25 287 THR A N 1
ATOM 2312 C CA . THR A 1 287 ? -9.578 -36.625 3.471 1 37.25 287 THR A CA 1
ATOM 2313 C C . THR A 1 287 ? -9.711 -37.406 2.168 1 37.25 287 THR A C 1
ATOM 2315 O O . THR A 1 287 ? -9.234 -38.531 2.062 1 37.25 287 THR A O 1
ATOM 2318 N N . GLU A 1 288 ? -10.922 -37.344 1.334 1 35.59 288 GLU A N 1
ATOM 2319 C CA . GLU A 1 288 ? -11.492 -38.5 0.649 1 35.59 288 GLU A CA 1
ATOM 2320 C C . GLU A 1 288 ? -10.906 -38.656 -0.754 1 35.59 288 GLU A C 1
ATOM 2322 O O . GLU A 1 288 ? -11.375 -38 -1.696 1 35.59 288 GLU A O 1
ATOM 2327 N N . VAL A 1 289 ? -9.711 -38.375 -1.12 1 35.09 289 VAL A N 1
ATOM 2328 C CA . VAL A 1 289 ? -9.477 -39.094 -2.383 1 35.09 289 VAL A CA 1
ATOM 2329 C C . VAL A 1 289 ? -9.711 -40.594 -2.205 1 35.09 289 VAL A C 1
ATOM 2331 O O . VAL A 1 289 ? -9.023 -41.219 -1.412 1 35.09 289 VAL A O 1
ATOM 2334 N N . PRO A 1 290 ? -10.898 -41.125 -2.482 1 30.42 290 PRO A N 1
ATOM 2335 C CA . PRO A 1 290 ? -10.906 -42.594 -2.58 1 30.42 290 PRO A CA 1
ATOM 2336 C C . PRO A 1 290 ? -9.805 -43.125 -3.502 1 30.42 290 PRO A C 1
ATOM 2338 O O . PRO A 1 290 ? -9.516 -42.531 -4.535 1 30.42 290 PRO A O 1
ATOM 2341 N N . LEU A 1 291 ? -9.023 -44.219 -3.025 1 25.81 291 LEU A N 1
ATOM 2342 C CA . LEU A 1 291 ? -8.305 -45.156 -3.873 1 25.81 291 LEU A CA 1
ATOM 2343 C C . LEU A 1 291 ? -9.25 -45.812 -4.871 1 25.81 291 LEU A C 1
ATOM 2345 O O . LEU A 1 291 ? -10.359 -46.219 -4.516 1 25.81 291 LEU A O 1
ATOM 2349 N N . SER B 1 1 ? 25.75 -30.359 0.335 1 22.09 1 SER B N 1
ATOM 2350 C CA . SER B 1 1 ? 26.391 -29.453 -0.619 1 22.09 1 SER B CA 1
ATOM 2351 C C . SER B 1 1 ? 25.766 -28.062 -0.566 1 22.09 1 SER B C 1
ATOM 2353 O O . SER B 1 1 ? 24.562 -27.922 -0.343 1 22.09 1 SER B O 1
ATOM 2355 N N . MET B 1 2 ? 26.562 -26.938 -0.188 1 26.34 2 MET B N 1
ATOM 2356 C CA . MET B 1 2 ? 26.312 -25.672 0.475 1 26.34 2 MET B CA 1
ATOM 2357 C C . MET B 1 2 ? 25.422 -24.781 -0.381 1 26.34 2 MET B C 1
ATOM 2359 O O . MET B 1 2 ? 25.75 -24.484 -1.532 1 26.34 2 MET B O 1
ATOM 2363 N N . CYS B 1 3 ? 24.125 -24.953 -0.521 1 34.56 3 CYS B N 1
ATOM 2364 C CA . CYS B 1 3 ? 23.203 -24.016 -1.152 1 34.56 3 CYS B CA 1
ATOM 2365 C C . CYS B 1 3 ? 23.734 -22.578 -1.039 1 34.56 3 CYS B C 1
ATOM 2367 O O . CYS B 1 3 ? 23.797 -22.031 0.06 1 34.56 3 CYS B O 1
ATOM 2369 N N . THR B 1 4 ? 24.766 -22.141 -1.719 1 38.19 4 THR B N 1
ATOM 2370 C CA . THR B 1 4 ? 25.547 -20.906 -1.784 1 38.19 4 THR B CA 1
ATOM 2371 C C . THR B 1 4 ? 24.625 -19.688 -1.844 1 38.19 4 THR B C 1
ATOM 2373 O O . THR B 1 4 ? 23.938 -19.484 -2.842 1 38.19 4 THR B O 1
ATOM 2376 N N . ARG B 1 5 ? 23.828 -19.375 -0.861 1 45.81 5 ARG B N 1
ATOM 2377 C CA . ARG B 1 5 ? 23.234 -18.047 -0.755 1 45.81 5 ARG B CA 1
ATOM 2378 C C . ARG B 1 5 ? 24.156 -16.984 -1.37 1 45.81 5 ARG B C 1
ATOM 2380 O O . ARG B 1 5 ? 25.281 -16.781 -0.903 1 45.81 5 ARG B O 1
ATOM 2387 N N . GLN B 1 6 ? 24.203 -16.984 -2.635 1 55.47 6 GLN B N 1
ATOM 2388 C CA . GLN B 1 6 ? 25.031 -15.922 -3.199 1 55.47 6 GLN B CA 1
ATOM 2389 C C . GLN B 1 6 ? 24.969 -14.664 -2.328 1 55.47 6 GLN B C 1
ATOM 2391 O O . GLN B 1 6 ? 23.891 -14.148 -2.045 1 55.47 6 GLN B O 1
ATOM 2396 N N . GLU B 1 7 ? 25.922 -14.578 -1.5 1 68.19 7 GLU B N 1
ATOM 2397 C CA . GLU B 1 7 ? 26.125 -13.406 -0.653 1 68.19 7 GLU B CA 1
ATOM 2398 C C . GLU B 1 7 ? 25.906 -12.109 -1.438 1 68.19 7 GLU B C 1
ATOM 2400 O O . GLU B 1 7 ? 26.469 -11.938 -2.516 1 68.19 7 GLU B O 1
ATOM 2405 N N . LEU B 1 8 ? 24.828 -11.516 -1.226 1 75.81 8 LEU B N 1
ATOM 2406 C CA . LEU B 1 8 ? 24.578 -10.219 -1.847 1 75.81 8 LEU B CA 1
ATOM 2407 C C . LEU B 1 8 ? 25.781 -9.305 -1.708 1 75.81 8 LEU B C 1
ATOM 2409 O O . LEU B 1 8 ? 26.438 -9.297 -0.666 1 75.81 8 LEU B O 1
ATOM 2413 N N . CYS B 1 9 ? 26.188 -8.773 -2.877 1 85 9 CYS B N 1
ATOM 2414 C CA . CYS B 1 9 ? 27.203 -7.734 -2.785 1 85 9 CYS B CA 1
ATOM 2415 C C . CYS B 1 9 ? 26.672 -6.508 -2.059 1 85 9 CYS B C 1
ATOM 2417 O O . CYS B 1 9 ? 25.469 -6.414 -1.797 1 85 9 CYS B O 1
ATOM 2419 N N . GLU B 1 10 ? 27.469 -5.621 -1.616 1 87.31 10 GLU B N 1
ATOM 2420 C CA . GLU B 1 10 ? 27.094 -4.508 -0.751 1 87.31 10 GLU B CA 1
ATOM 2421 C C . GLU B 1 10 ? 26.016 -3.648 -1.398 1 87.31 10 GLU B C 1
ATOM 2423 O O . GLU B 1 10 ? 25.016 -3.328 -0.763 1 87.31 10 GLU B O 1
ATOM 2428 N N . PRO B 1 11 ? 26.156 -3.324 -2.68 1 86.56 11 PRO B N 1
ATOM 2429 C CA . PRO B 1 11 ? 25.109 -2.527 -3.301 1 86.56 11 PRO B CA 1
ATOM 2430 C C . PRO B 1 11 ? 23.75 -3.244 -3.314 1 86.56 11 PRO B C 1
ATOM 2432 O O . PRO B 1 11 ? 22.703 -2.605 -3.166 1 86.56 11 PRO B O 1
ATOM 2435 N N . GLU B 1 12 ? 23.828 -4.508 -3.43 1 86.88 12 GLU B N 1
ATOM 2436 C CA . GLU B 1 12 ? 22.609 -5.301 -3.412 1 86.88 12 GLU B CA 1
ATOM 2437 C C . GLU B 1 12 ? 21.984 -5.336 -2.016 1 86.88 12 GLU B C 1
ATOM 2439 O O . GLU B 1 12 ? 20.766 -5.266 -1.867 1 86.88 12 GLU B O 1
ATOM 2444 N N . LYS B 1 13 ? 22.828 -5.422 -1.101 1 90.56 13 LYS B N 1
ATOM 2445 C CA . LYS B 1 13 ? 22.359 -5.391 0.284 1 90.56 13 LYS B CA 1
ATOM 2446 C C . LYS B 1 13 ? 21.703 -4.059 0.613 1 90.56 13 LYS B C 1
ATOM 2448 O O . LYS B 1 13 ? 20.625 -4.031 1.216 1 90.56 13 LYS B O 1
ATOM 2453 N N . VAL B 1 14 ? 22.328 -3.027 0.152 1 92.25 14 VAL B N 1
ATOM 2454 C CA . VAL B 1 14 ? 21.797 -1.69 0.415 1 92.25 14 VAL B CA 1
ATOM 2455 C C . VAL B 1 14 ? 20.422 -1.534 -0.237 1 92.25 14 VAL B C 1
ATOM 2457 O O . VAL B 1 14 ? 19.484 -1.022 0.384 1 92.25 14 VAL B O 1
ATOM 2460 N N . SER B 1 15 ? 20.328 -2 -1.393 1 89.56 15 SER B N 1
ATOM 2461 C CA . SER B 1 15 ? 19.062 -1.913 -2.121 1 89.56 15 SER B CA 1
ATOM 2462 C C . SER B 1 15 ? 17.969 -2.701 -1.417 1 89.56 15 SER B C 1
ATOM 2464 O O . SER B 1 15 ? 16.844 -2.215 -1.276 1 89.56 15 SER B O 1
ATOM 2466 N N . LEU B 1 16 ? 18.344 -3.789 -0.992 1 90.06 16 LEU B N 1
ATOM 2467 C CA . LEU B 1 16 ? 17.391 -4.637 -0.273 1 90.06 16 LEU B CA 1
ATOM 2468 C C . LEU B 1 16 ? 16.953 -3.979 1.03 1 90.06 16 LEU B C 1
ATOM 2470 O O . LEU B 1 16 ? 15.758 -3.887 1.312 1 90.06 16 LEU B O 1
ATOM 2474 N N . ILE B 1 17 ? 17.922 -3.523 1.747 1 93.88 17 ILE B N 1
ATOM 2475 C CA . ILE B 1 17 ? 17.656 -2.893 3.035 1 93.88 17 ILE B CA 1
ATOM 2476 C C . ILE B 1 17 ? 16.75 -1.674 2.838 1 93.88 17 ILE B C 1
ATOM 2478 O O . ILE B 1 17 ? 15.695 -1.562 3.471 1 93.88 17 ILE B O 1
ATOM 2482 N N . CYS B 1 18 ? 17.078 -0.829 1.9 1 92.81 18 CYS B N 1
ATOM 2483 C CA . CYS B 1 18 ? 16.328 0.402 1.669 1 92.81 18 CYS B CA 1
ATOM 2484 C C . CYS B 1 18 ? 14.93 0.1 1.146 1 92.81 18 CYS B C 1
ATOM 2486 O O . CYS B 1 18 ? 13.961 0.755 1.533 1 92.81 18 CYS B O 1
ATOM 2488 N N . GLY B 1 19 ? 14.914 -0.854 0.386 1 90.62 19 GLY B N 1
ATOM 2489 C CA . GLY B 1 19 ? 13.625 -1.243 -0.155 1 90.62 19 GLY B CA 1
ATOM 2490 C C . GLY B 1 19 ? 12.641 -1.69 0.911 1 90.62 19 GLY B C 1
ATOM 2491 O O . GLY B 1 19 ? 11.492 -1.24 0.933 1 90.62 19 GLY B O 1
ATOM 2492 N N . LEU B 1 20 ? 13.109 -2.479 1.813 1 92.12 20 LEU B N 1
ATOM 2493 C CA . LEU B 1 20 ? 12.25 -3.016 2.863 1 92.12 20 LEU B CA 1
ATOM 2494 C C . LEU B 1 20 ? 11.922 -1.944 3.895 1 92.12 20 LEU B C 1
ATOM 2496 O O . LEU B 1 20 ? 10.781 -1.867 4.371 1 92.12 20 LEU B O 1
ATOM 2500 N N . LEU B 1 21 ? 12.883 -1.115 4.188 1 95.06 21 LEU B N 1
ATOM 2501 C CA . LEU B 1 21 ? 12.656 -0.067 5.176 1 95.06 21 LEU B CA 1
ATOM 2502 C C . LEU B 1 21 ? 11.688 0.984 4.645 1 95.06 21 LEU B C 1
ATOM 2504 O O . LEU B 1 21 ? 10.852 1.498 5.391 1 95.06 21 LEU B O 1
ATOM 2508 N N . ARG B 1 22 ? 11.797 1.276 3.365 1 92 22 ARG B N 1
ATOM 2509 C CA . ARG B 1 22 ? 10.922 2.254 2.732 1 92 22 ARG B CA 1
ATOM 2510 C C . ARG B 1 22 ? 9.461 1.798 2.785 1 92 22 ARG B C 1
ATOM 2512 O O . ARG B 1 22 ? 8.555 2.623 2.859 1 92 22 ARG B O 1
ATOM 2519 N N . GLN B 1 23 ? 9.289 0.567 2.812 1 90.31 23 GLN B N 1
ATOM 2520 C CA . GLN B 1 23 ? 7.945 -0.005 2.754 1 90.31 23 GLN B CA 1
ATOM 2521 C C . GLN B 1 23 ? 7.398 -0.271 4.152 1 90.31 23 GLN B C 1
ATOM 2523 O O . GLN B 1 23 ? 6.281 -0.771 4.305 1 90.31 23 GLN B O 1
ATOM 2528 N N . SER B 1 24 ? 8.18 0.072 5.113 1 95.06 24 SER B N 1
ATOM 2529 C CA . SER B 1 24 ? 7.758 -0.216 6.48 1 95.06 24 SER B CA 1
ATOM 2530 C C . SER B 1 24 ? 6.496 0.555 6.848 1 95.06 24 SER B C 1
ATOM 2532 O O . SER B 1 24 ? 6.445 1.778 6.703 1 95.06 24 SER B O 1
ATOM 2534 N N . PRO B 1 25 ? 5.477 -0.151 7.379 1 95.81 25 PRO B N 1
ATOM 2535 C CA . PRO B 1 25 ? 4.262 0.542 7.812 1 95.81 25 PRO B CA 1
ATOM 2536 C C . PRO B 1 25 ? 4.484 1.391 9.062 1 95.81 25 PRO B C 1
ATOM 2538 O O . PRO B 1 25 ? 5.406 1.127 9.836 1 95.81 25 PRO B O 1
ATOM 2541 N N . PRO B 1 26 ? 3.648 2.391 9.227 1 96.31 26 PRO B N 1
ATOM 2542 C CA . PRO B 1 26 ? 3.727 3.143 10.477 1 96.31 26 PRO B CA 1
ATOM 2543 C C . PRO B 1 26 ? 3.652 2.244 11.711 1 96.31 26 PRO B C 1
ATOM 2545 O O . PRO B 1 26 ? 2.832 1.324 11.758 1 96.31 26 PRO B O 1
ATOM 2548 N N . GLY B 1 27 ? 4.594 2.455 12.625 1 94.81 27 GLY B N 1
ATOM 2549 C CA . GLY B 1 27 ? 4.594 1.722 13.883 1 94.81 27 GLY B CA 1
ATOM 2550 C C . GLY B 1 27 ? 5.418 0.45 13.836 1 94.81 27 GLY B C 1
ATOM 2551 O O . GLY B 1 27 ? 5.574 -0.237 14.844 1 94.81 27 GLY B O 1
ATOM 2552 N N . GLU B 1 28 ? 6.039 0.177 12.719 1 96.06 28 GLU B N 1
ATOM 2553 C CA . GLU B 1 28 ? 6.668 -1.134 12.602 1 96.06 28 GLU B CA 1
ATOM 2554 C C . GLU B 1 28 ? 8.133 -1.006 12.195 1 96.06 28 GLU B C 1
ATOM 2556 O O . GLU B 1 28 ? 8.812 -2.012 11.977 1 96.06 28 GLU B O 1
ATOM 2561 N N . PHE B 1 29 ? 8.609 0.19 12.07 1 96.19 29 PHE B N 1
ATOM 2562 C CA . PHE B 1 29 ? 9.953 0.427 11.562 1 96.19 29 PHE B CA 1
ATOM 2563 C C . PHE B 1 29 ? 10.984 -0.35 12.375 1 96.19 29 PHE B C 1
ATOM 2565 O O . PHE B 1 29 ? 11.859 -1.006 11.812 1 96.19 29 PHE B O 1
ATOM 2572 N N . GLY B 1 30 ? 10.844 -0.314 13.695 1 94.25 30 GLY B N 1
ATOM 2573 C CA . GLY B 1 30 ? 11.773 -1.016 14.562 1 94.25 30 GLY B CA 1
ATOM 2574 C C . GLY B 1 30 ? 11.812 -2.512 14.312 1 94.25 30 GLY B C 1
ATOM 2575 O O . GLY B 1 30 ? 12.883 -3.119 14.305 1 94.25 30 GLY B O 1
ATOM 2576 N N . GLN B 1 31 ? 10.727 -3.062 14.148 1 94.06 31 GLN B N 1
ATOM 2577 C CA . GLN B 1 31 ? 10.648 -4.496 13.891 1 94.06 31 GLN B CA 1
ATOM 2578 C C . GLN B 1 31 ? 11.297 -4.852 12.555 1 94.06 31 GLN B C 1
ATOM 2580 O O . GLN B 1 31 ? 11.969 -5.879 12.438 1 94.06 31 GLN B O 1
ATOM 2585 N N . VAL B 1 32 ? 11.07 -4.031 11.578 1 95.25 32 VAL B N 1
ATOM 2586 C CA . VAL B 1 32 ? 11.672 -4.27 10.266 1 95.25 32 VAL B CA 1
ATOM 2587 C C . VAL B 1 32 ? 13.188 -4.223 10.375 1 95.25 32 VAL B C 1
ATOM 2589 O O . VAL B 1 32 ? 13.891 -5.035 9.766 1 95.25 32 VAL B O 1
ATOM 2592 N N . VAL B 1 33 ? 13.695 -3.324 11.109 1 95.81 33 VAL B N 1
ATOM 2593 C CA . VAL B 1 33 ? 15.133 -3.215 11.32 1 95.81 33 VAL B CA 1
ATOM 2594 C C . VAL B 1 33 ? 15.656 -4.496 11.969 1 95.81 33 VAL B C 1
ATOM 2596 O O . VAL B 1 33 ? 16.688 -5.023 11.555 1 95.81 33 VAL B O 1
ATOM 2599 N N . GLN B 1 34 ? 14.945 -4.98 12.93 1 94.25 34 GLN B N 1
ATOM 2600 C CA . GLN B 1 34 ? 15.359 -6.203 13.602 1 94.25 34 GLN B CA 1
ATOM 2601 C C . GLN B 1 34 ? 15.383 -7.387 12.641 1 94.25 34 GLN B C 1
ATOM 2603 O O . GLN B 1 34 ? 16.328 -8.172 12.633 1 94.25 34 GLN B O 1
ATOM 2608 N N . ASP B 1 35 ? 14.406 -7.445 11.883 1 93.56 35 ASP B N 1
ATOM 2609 C CA . ASP B 1 35 ? 14.328 -8.523 10.898 1 93.56 35 ASP B CA 1
ATOM 2610 C C . ASP B 1 35 ? 15.484 -8.438 9.898 1 93.56 35 ASP B C 1
ATOM 2612 O O . ASP B 1 35 ? 16.047 -9.461 9.516 1 93.56 35 ASP B O 1
ATOM 2616 N N . LEU B 1 36 ? 15.727 -7.25 9.469 1 94.75 36 LEU B N 1
ATOM 2617 C CA . LEU B 1 36 ? 16.797 -7.027 8.5 1 94.75 36 LEU B CA 1
ATOM 2618 C C . LEU B 1 36 ? 18.156 -7.406 9.094 1 94.75 36 LEU B C 1
ATOM 2620 O O . LEU B 1 36 ? 19.016 -7.934 8.398 1 94.75 36 LEU B O 1
ATOM 2624 N N . SER B 1 37 ? 18.344 -7.121 10.344 1 93.5 37 SER B N 1
ATOM 2625 C CA . SER B 1 37 ? 19.594 -7.488 11.016 1 93.5 37 SER B CA 1
ATOM 2626 C C . SER B 1 37 ? 19.797 -9 11.008 1 93.5 37 SER B C 1
ATOM 2628 O O . SER B 1 37 ? 20.906 -9.477 10.789 1 93.5 37 SER B O 1
ATOM 2630 N N . ALA B 1 38 ? 18.734 -9.664 11.125 1 91.75 38 ALA B N 1
ATOM 2631 C CA . ALA B 1 38 ? 18.797 -11.125 11.117 1 91.75 38 ALA B CA 1
ATOM 2632 C C . ALA B 1 38 ? 19.031 -11.656 9.711 1 91.75 38 ALA B C 1
ATOM 2634 O O . ALA B 1 38 ? 19.766 -12.633 9.523 1 91.75 38 ALA B O 1
ATOM 2635 N N . LEU B 1 39 ? 18.547 -11 8.773 1 90 39 LEU B N 1
ATOM 2636 C CA . LEU B 1 39 ? 18.562 -11.469 7.391 1 90 39 LEU B CA 1
ATOM 2637 C C . LEU B 1 39 ? 19.891 -11.141 6.723 1 90 39 LEU B C 1
ATOM 2639 O O . LEU B 1 39 ? 20.484 -11.992 6.051 1 90 39 LEU B O 1
ATOM 2643 N N . VAL B 1 40 ? 20.375 -9.961 6.785 1 91.06 40 VAL B N 1
ATOM 2644 C CA . VAL B 1 40 ? 21.516 -9.453 6.031 1 91.06 40 VAL B CA 1
ATOM 2645 C C . VAL B 1 40 ? 22.812 -9.789 6.77 1 91.06 40 VAL B C 1
ATOM 2647 O O . VAL B 1 40 ? 23.875 -9.914 6.152 1 91.06 40 VAL B O 1
ATOM 2650 N N . GLN B 1 41 ? 22.797 -9.938 8.07 1 88.81 41 GLN B N 1
ATOM 2651 C CA . GLN B 1 41 ? 23.938 -10.266 8.914 1 88.81 41 GLN B CA 1
ATOM 2652 C C . GLN B 1 41 ? 25.062 -9.242 8.742 1 88.81 41 GLN B C 1
ATOM 2654 O O . GLN B 1 41 ? 26.234 -9.617 8.578 1 88.81 41 GLN B O 1
ATOM 2659 N N . ASP B 1 42 ? 24.828 -8.047 8.516 1 92.31 42 ASP B N 1
ATOM 2660 C CA . ASP B 1 42 ? 25.672 -6.855 8.5 1 92.31 42 ASP B CA 1
ATOM 2661 C C . ASP B 1 42 ? 25.047 -5.73 9.32 1 92.31 42 ASP B C 1
ATOM 2663 O O . ASP B 1 42 ? 24.469 -4.801 8.773 1 92.31 42 ASP B O 1
ATOM 2667 N N . ASP B 1 43 ? 25.328 -5.773 10.516 1 92.88 43 ASP B N 1
ATOM 2668 C CA . ASP B 1 43 ? 24.672 -4.891 11.469 1 92.88 43 ASP B CA 1
ATOM 2669 C C . ASP B 1 43 ? 25.047 -3.434 11.234 1 92.88 43 ASP B C 1
ATOM 2671 O O . ASP B 1 43 ? 24.219 -2.535 11.359 1 92.88 43 ASP B O 1
ATOM 2675 N N . LYS B 1 44 ? 26.25 -3.326 10.945 1 94.44 44 LYS B N 1
ATOM 2676 C CA . LYS B 1 44 ? 26.719 -1.962 10.719 1 94.44 44 LYS B CA 1
ATOM 2677 C C . LYS B 1 44 ? 25.984 -1.321 9.539 1 94.44 44 LYS B C 1
ATOM 2679 O O . LYS B 1 44 ? 25.516 -0.19 9.641 1 94.44 44 LYS B O 1
ATOM 2684 N N . LEU B 1 45 ? 25.922 -2.076 8.508 1 94.94 45 LEU B N 1
ATOM 2685 C CA . LEU B 1 45 ? 25.25 -1.579 7.305 1 94.94 45 LEU B CA 1
ATOM 2686 C C . LEU B 1 45 ? 23.766 -1.358 7.555 1 94.94 45 LEU B C 1
ATOM 2688 O O . LEU B 1 45 ? 23.203 -0.342 7.137 1 94.94 45 LEU B O 1
ATOM 2692 N N . VAL B 1 46 ? 23.172 -2.273 8.258 1 95.94 46 VAL B N 1
ATOM 2693 C CA . VAL B 1 46 ? 21.75 -2.18 8.547 1 95.94 46 VAL B CA 1
ATOM 2694 C C . VAL B 1 46 ? 21.469 -0.945 9.406 1 95.94 46 VAL B C 1
ATOM 2696 O O . VAL B 1 46 ? 20.547 -0.176 9.117 1 95.94 46 VAL B O 1
ATOM 2699 N N . ARG B 1 47 ? 22.266 -0.701 10.328 1 95.38 47 ARG B N 1
ATOM 2700 C CA . ARG B 1 47 ? 22.078 0.423 11.242 1 95.38 47 ARG B CA 1
ATOM 2701 C C . ARG B 1 47 ? 22.25 1.752 10.516 1 95.38 47 ARG B C 1
ATOM 2703 O O . ARG B 1 47 ? 21.5 2.701 10.75 1 95.38 47 ARG B O 1
ATOM 2710 N N . GLN B 1 48 ? 23.203 1.769 9.703 1 95.19 48 GLN B N 1
ATOM 2711 C CA . GLN B 1 48 ? 23.469 2.982 8.945 1 95.19 48 GLN B CA 1
ATOM 2712 C C . GLN B 1 48 ? 22.281 3.342 8.047 1 95.19 48 GLN B C 1
ATOM 2714 O O . GLN B 1 48 ? 21.812 4.477 8.062 1 95.19 48 GLN B O 1
ATOM 2719 N N . GLU B 1 49 ? 21.812 2.389 7.344 1 95.75 49 GLU B N 1
ATOM 2720 C CA . GLU B 1 49 ? 20.688 2.633 6.445 1 95.75 49 GLU B CA 1
ATOM 2721 C C . GLU B 1 49 ? 19.406 2.898 7.227 1 95.75 49 GLU B C 1
ATOM 2723 O O . GLU B 1 49 ? 18.594 3.723 6.82 1 95.75 49 GLU B O 1
ATOM 2728 N N . ALA B 1 50 ? 19.297 2.215 8.297 1 96.62 50 ALA B N 1
ATOM 2729 C CA . ALA B 1 50 ? 18.125 2.385 9.141 1 96.62 50 ALA B CA 1
ATOM 2730 C C . ALA B 1 50 ? 18.047 3.799 9.711 1 96.62 50 ALA B C 1
ATOM 2732 O O . ALA B 1 50 ? 16.969 4.379 9.82 1 96.62 50 ALA B O 1
ATOM 2733 N N . ALA B 1 51 ? 19.109 4.316 10.086 1 95.38 51 ALA B N 1
ATOM 2734 C CA . ALA B 1 51 ? 19.141 5.68 10.609 1 95.38 51 ALA B CA 1
ATOM 2735 C C . ALA B 1 51 ? 18.688 6.684 9.547 1 95.38 51 ALA B C 1
ATOM 2737 O O . ALA B 1 51 ? 17.875 7.566 9.828 1 95.38 51 ALA B O 1
ATOM 2738 N N . ARG B 1 52 ? 19.188 6.477 8.414 1 94.31 52 ARG B N 1
ATOM 2739 C CA . ARG B 1 52 ? 18.844 7.371 7.316 1 94.31 52 ARG B CA 1
ATOM 2740 C C . ARG B 1 52 ? 17.375 7.23 6.93 1 94.31 52 ARG B C 1
ATOM 2742 O O . ARG B 1 52 ? 16.656 8.227 6.828 1 94.31 52 ARG B O 1
ATOM 2749 N N . MET B 1 53 ? 16.969 6.016 6.852 1 95.88 53 MET B N 1
ATOM 2750 C CA . MET B 1 53 ? 15.602 5.746 6.418 1 95.88 53 MET B CA 1
ATOM 2751 C C . MET B 1 53 ? 14.609 6.066 7.531 1 95.88 53 MET B C 1
ATOM 2753 O O . MET B 1 53 ? 13.469 6.434 7.258 1 95.88 53 MET B O 1
ATOM 2757 N N . GLY B 1 54 ? 15.117 5.93 8.672 1 97 54 GLY B N 1
ATOM 2758 C CA . GLY B 1 54 ? 14.273 6.262 9.812 1 97 54 GLY B CA 1
ATOM 2759 C C . GLY B 1 54 ? 13.891 7.73 9.859 1 97 54 GLY B C 1
ATOM 2760 O O . GLY B 1 54 ? 12.766 8.07 10.242 1 97 54 GLY B O 1
ATOM 2761 N N . ALA B 1 55 ? 14.812 8.555 9.492 1 96.69 55 ALA B N 1
ATOM 2762 C CA . ALA B 1 55 ? 14.539 9.984 9.438 1 96.69 55 ALA B CA 1
ATOM 2763 C C . ALA B 1 55 ? 13.398 10.289 8.461 1 96.69 55 ALA B C 1
ATOM 2765 O O . ALA B 1 55 ? 12.469 11.016 8.805 1 96.69 55 ALA B O 1
ATOM 2766 N N . CYS B 1 56 ? 13.453 9.664 7.344 1 95.88 56 CYS B N 1
ATOM 2767 C CA . CYS B 1 56 ? 12.414 9.852 6.34 1 95.88 56 CYS B CA 1
ATOM 2768 C C . CYS B 1 56 ? 11.086 9.266 6.816 1 95.88 56 CYS B C 1
ATOM 2770 O O . CYS B 1 56 ? 10.039 9.898 6.676 1 95.88 56 CYS B O 1
ATOM 2772 N N . HIS B 1 57 ? 11.18 8.141 7.426 1 97.25 57 HIS B N 1
ATOM 2773 C CA . HIS B 1 57 ? 10 7.445 7.93 1 97.25 57 HIS B CA 1
ATOM 2774 C C . HIS B 1 57 ? 9.273 8.281 8.977 1 97.25 57 HIS B C 1
ATOM 2776 O O . HIS B 1 57 ? 8.055 8.469 8.898 1 97.25 57 HIS B O 1
ATOM 2782 N N . ASN B 1 58 ? 10.016 8.805 9.867 1 97.69 58 ASN B N 1
ATOM 2783 C CA . ASN B 1 58 ? 9.438 9.578 10.953 1 97.69 58 ASN B CA 1
ATOM 2784 C C . ASN B 1 58 ? 8.836 10.891 10.453 1 97.69 58 ASN B C 1
ATOM 2786 O O . ASN B 1 58 ? 7.75 11.281 10.875 1 97.69 58 ASN B O 1
ATOM 2790 N N . LYS B 1 59 ? 9.531 11.523 9.547 1 97.88 59 LYS B N 1
ATOM 2791 C CA . LYS B 1 59 ? 9.031 12.773 9 1 97.88 59 LYS B CA 1
ATOM 2792 C C . LYS B 1 59 ? 7.77 12.547 8.164 1 97.88 59 LYS B C 1
ATOM 2794 O O . LYS B 1 59 ? 6.777 13.266 8.32 1 97.88 59 LYS B O 1
ATOM 2799 N N . ASN B 1 60 ? 7.785 11.469 7.406 1 96.62 60 ASN B N 1
ATOM 2800 C CA . ASN B 1 60 ? 6.648 11.172 6.539 1 96.62 60 ASN B CA 1
ATOM 2801 C C . ASN B 1 60 ? 5.406 10.805 7.348 1 96.62 60 ASN B C 1
ATOM 2803 O O . ASN B 1 60 ? 4.281 11.078 6.926 1 96.62 60 ASN B O 1
ATOM 2807 N N . ASN B 1 61 ? 5.664 10.273 8.516 1 97.81 61 ASN B N 1
ATOM 2808 C CA . ASN B 1 61 ? 4.531 9.781 9.297 1 97.81 61 ASN B CA 1
ATOM 2809 C C . ASN B 1 61 ? 4.152 10.766 10.406 1 97.81 61 ASN B C 1
ATOM 2811 O O . ASN B 1 61 ? 3.303 10.461 11.242 1 97.81 61 ASN B O 1
ATOM 2815 N N . PHE B 1 62 ? 4.715 11.922 10.43 1 98.38 62 PHE B N 1
ATOM 2816 C CA . PHE B 1 62 ? 4.434 12.906 11.469 1 98.38 62 PHE B CA 1
ATOM 2817 C C . PHE B 1 62 ? 4.582 12.281 12.859 1 98.38 62 PHE B C 1
ATOM 2819 O O . PHE B 1 62 ? 3.725 12.469 13.719 1 98.38 62 PHE B O 1
ATOM 2826 N N . THR B 1 63 ? 5.684 11.617 13.086 1 97.88 63 THR B N 1
ATOM 2827 C CA . THR B 1 63 ? 5.871 10.906 14.344 1 97.88 63 THR B CA 1
ATOM 2828 C C . THR B 1 63 ? 5.902 11.883 15.516 1 97.88 63 THR B C 1
ATOM 2830 O O . THR B 1 63 ? 6.715 12.812 15.539 1 97.88 63 THR B O 1
ATOM 2833 N N . PRO B 1 64 ? 5.012 11.719 16.5 1 97.44 64 PRO B N 1
ATOM 2834 C CA . PRO B 1 64 ? 5.023 12.594 17.672 1 97.44 64 PRO B CA 1
ATOM 2835 C C . PRO B 1 64 ? 6.121 12.227 18.672 1 97.44 64 PRO B C 1
ATOM 2837 O O . PRO B 1 64 ? 6.348 11.047 18.938 1 97.44 64 PRO B O 1
ATOM 2840 N N . ILE B 1 65 ? 6.746 13.227 19.125 1 96.38 65 ILE B N 1
ATOM 2841 C CA . ILE B 1 65 ? 7.816 13.047 20.109 1 96.38 65 ILE B CA 1
ATOM 2842 C C . ILE B 1 65 ? 7.484 13.828 21.375 1 96.38 65 ILE B C 1
ATOM 2844 O O . ILE B 1 65 ? 7 14.961 21.312 1 96.38 65 ILE B O 1
ATOM 2848 N N . GLN B 1 66 ? 7.723 13.141 22.453 1 94.38 66 GLN B N 1
ATOM 2849 C CA . GLN B 1 66 ? 7.578 13.812 23.75 1 94.38 66 GLN B CA 1
ATOM 2850 C C . GLN B 1 66 ? 8.906 14.391 24.219 1 94.38 66 GLN B C 1
ATOM 2852 O O . GLN B 1 66 ? 9.906 13.672 24.328 1 94.38 66 GLN B O 1
ATOM 2857 N N . ILE B 1 67 ? 8.844 15.648 24.438 1 92.88 67 ILE B N 1
ATOM 2858 C CA . ILE B 1 67 ? 10.039 16.312 24.953 1 92.88 67 ILE B CA 1
ATOM 2859 C C . ILE B 1 67 ? 9.633 17.469 25.875 1 92.88 67 ILE B C 1
ATOM 2861 O O . ILE B 1 67 ? 8.781 18.281 25.516 1 92.88 67 ILE B O 1
ATOM 2865 N N . ASN B 1 68 ? 10.141 17.469 27.094 1 89 68 ASN B N 1
ATOM 2866 C CA . ASN B 1 68 ? 9.883 18.5 28.094 1 89 68 ASN B CA 1
ATOM 2867 C C . ASN B 1 68 ? 8.391 18.656 28.359 1 89 68 ASN B C 1
ATOM 2869 O O . ASN B 1 68 ? 7.879 19.781 28.422 1 89 68 ASN B O 1
ATOM 2873 N N . GLY B 1 69 ? 7.633 17.516 28.281 1 88.06 69 GLY B N 1
ATOM 2874 C CA . GLY B 1 69 ? 6.219 17.516 28.609 1 88.06 69 GLY B CA 1
ATOM 2875 C C . GLY B 1 69 ? 5.332 17.953 27.469 1 88.06 69 GLY B C 1
ATOM 2876 O O . GLY B 1 69 ? 4.117 18.078 27.625 1 88.06 69 GLY B O 1
ATOM 2877 N N . CYS B 1 70 ? 6.008 18.109 26.344 1 88.31 70 CYS B N 1
ATOM 2878 C CA . CYS B 1 70 ? 5.258 18.547 25.172 1 88.31 70 CYS B CA 1
ATOM 2879 C C . CYS B 1 70 ? 5.379 17.531 24.031 1 88.31 70 CYS B C 1
ATOM 2881 O O . CYS B 1 70 ? 6.34 16.766 23.984 1 88.31 70 CYS B O 1
ATOM 2883 N N . THR B 1 71 ? 4.344 17.578 23.219 1 94.56 71 THR B N 1
ATOM 2884 C CA . THR B 1 71 ? 4.402 16.719 22.031 1 94.56 71 THR B CA 1
ATOM 2885 C C . THR B 1 71 ? 4.719 17.531 20.781 1 94.56 71 THR B C 1
ATOM 2887 O O . THR B 1 71 ? 4.086 18.562 20.531 1 94.56 71 THR B O 1
ATOM 2890 N N . VAL B 1 72 ? 5.73 17.094 20.078 1 96.25 72 VAL B N 1
ATOM 2891 C CA . VAL B 1 72 ? 6.117 17.75 18.844 1 96.25 72 VAL B CA 1
ATOM 2892 C C . VAL B 1 72 ? 6.113 16.734 17.703 1 96.25 72 VAL B C 1
ATOM 2894 O O . VAL B 1 72 ? 6.562 15.602 17.859 1 96.25 72 VAL B O 1
ATOM 2897 N N . LEU B 1 73 ? 5.566 17.156 16.547 1 98.25 73 LEU B N 1
ATOM 2898 C CA . LEU B 1 73 ? 5.566 16.281 15.383 1 98.25 73 LEU B CA 1
ATOM 2899 C C . LEU B 1 73 ? 6.859 16.438 14.594 1 98.25 73 LEU B C 1
ATOM 2901 O O . LEU B 1 73 ? 7.297 17.547 14.312 1 98.25 73 LEU B O 1
ATOM 2905 N N . LEU B 1 74 ? 7.492 15.305 14.297 1 98.38 74 LEU B N 1
ATOM 2906 C CA . LEU B 1 74 ? 8.594 15.328 13.344 1 98.38 74 LEU B CA 1
ATOM 2907 C C . LEU B 1 74 ? 8.078 15.445 11.914 1 98.38 74 LEU B C 1
ATOM 2909 O O . LEU B 1 74 ? 7.332 14.578 11.445 1 98.38 74 LEU B O 1
ATOM 2913 N N . THR B 1 75 ? 8.422 16.484 11.227 1 98.06 75 THR B N 1
ATOM 2914 C CA . THR B 1 75 ? 7.969 16.719 9.859 1 98.06 75 THR B CA 1
ATOM 2915 C C . THR B 1 75 ? 9.094 17.312 9.016 1 98.06 75 THR B C 1
ATOM 2917 O O . THR B 1 75 ? 10.148 17.656 9.539 1 98.06 75 THR B O 1
ATOM 2920 N N . HIS B 1 76 ? 8.836 17.359 7.699 1 96.5 76 HIS B N 1
ATOM 2921 C CA . HIS B 1 76 ? 9.758 18.047 6.809 1 96.5 76 HIS B CA 1
ATOM 2922 C C . HIS B 1 76 ? 9.742 19.562 7.055 1 96.5 76 HIS B C 1
ATOM 2924 O O . HIS B 1 76 ? 10.703 20.25 6.723 1 96.5 76 HIS B O 1
ATOM 2930 N N . TYR B 1 77 ? 8.758 20.047 7.742 1 96 77 TYR B N 1
ATOM 2931 C CA . TYR B 1 77 ? 8.531 21.469 7.875 1 96 77 TYR B CA 1
ATOM 2932 C C . TYR B 1 77 ? 9.32 22.047 9.055 1 96 77 TYR B C 1
ATOM 2934 O O . TYR B 1 77 ? 9.531 23.25 9.141 1 96 77 TYR B O 1
ATOM 2942 N N . ASN B 1 78 ? 9.719 21.219 9.953 1 96.62 78 ASN B N 1
ATOM 2943 C CA . ASN B 1 78 ? 10.469 21.703 11.102 1 96.62 78 ASN B CA 1
ATOM 2944 C C . ASN B 1 78 ? 11.844 21.062 11.188 1 96.62 78 ASN B C 1
ATOM 2946 O O . ASN B 1 78 ? 12.484 21.094 12.242 1 96.62 78 ASN B O 1
ATOM 2950 N N . ASN B 1 79 ? 12.172 20.391 10.109 1 97.06 79 ASN B N 1
ATOM 2951 C CA . ASN B 1 79 ? 13.508 19.812 10 1 97.06 79 ASN B CA 1
ATOM 2952 C C . ASN B 1 79 ? 14.555 20.891 9.758 1 97.06 79 ASN B C 1
ATOM 2954 O O . ASN B 1 79 ? 14.5 21.609 8.75 1 97.06 79 ASN B O 1
ATOM 2958 N N . LEU B 1 80 ? 15.523 21.016 10.641 1 95.94 80 LEU B N 1
ATOM 2959 C CA . LEU B 1 80 ? 16.562 22.047 10.531 1 95.94 80 LEU B CA 1
ATOM 2960 C C . LEU B 1 80 ? 17.828 21.469 9.93 1 95.94 80 LEU B C 1
ATOM 2962 O O . LEU B 1 80 ? 18.828 22.172 9.789 1 95.94 80 LEU B O 1
ATOM 2966 N N . GLY B 1 81 ? 17.797 20.156 9.648 1 95.81 81 GLY B N 1
ATOM 2967 C CA . GLY B 1 81 ? 19 19.469 9.195 1 95.81 81 GLY B CA 1
ATOM 2968 C C . GLY B 1 81 ? 19.797 18.844 10.32 1 95.81 81 GLY B C 1
ATOM 2969 O O . GLY B 1 81 ? 19.672 19.25 11.477 1 95.81 81 GLY B O 1
ATOM 2970 N N . GLY B 1 82 ? 20.562 17.781 9.953 1 94.94 82 GLY B N 1
ATOM 2971 C CA . GLY B 1 82 ? 21.391 17.109 10.945 1 94.94 82 GLY B CA 1
ATOM 2972 C C . GLY B 1 82 ? 20.578 16.453 12.039 1 94.94 82 GLY B C 1
ATOM 2973 O O . GLY B 1 82 ? 20.984 16.453 13.203 1 94.94 82 GLY B O 1
ATOM 2974 N N . ASN B 1 83 ? 19.422 16.062 11.828 1 96.56 83 ASN B N 1
ATOM 2975 C CA . ASN B 1 83 ? 18.5 15.391 12.75 1 96.56 83 ASN B CA 1
ATOM 2976 C C . ASN B 1 83 ? 18.016 16.344 13.836 1 96.56 83 ASN B C 1
ATOM 2978 O O . ASN B 1 83 ? 17.672 15.906 14.938 1 96.56 83 ASN B O 1
ATOM 2982 N N . ARG B 1 84 ? 18.078 17.609 13.539 1 97.69 84 ARG B N 1
ATOM 2983 C CA . ARG B 1 84 ? 17.547 18.609 14.469 1 97.69 84 ARG B CA 1
ATOM 2984 C C . ARG B 1 84 ? 16.188 19.125 14.008 1 97.69 84 ARG B C 1
ATOM 2986 O O . ARG B 1 84 ? 15.992 19.375 12.82 1 97.69 84 ARG B O 1
ATOM 2993 N N . PHE B 1 85 ? 15.32 19.297 14.953 1 97.81 85 PHE B N 1
ATOM 2994 C CA . PHE B 1 85 ? 13.953 19.719 14.664 1 97.81 85 PHE B CA 1
ATOM 2995 C C . PHE B 1 85 ? 13.539 20.875 15.555 1 97.81 85 PHE B C 1
ATOM 2997 O O . PHE B 1 85 ? 14.062 21.016 16.672 1 97.81 85 PHE B O 1
ATOM 3004 N N . PHE B 1 86 ? 12.664 21.703 15.094 1 96.5 86 PHE B N 1
ATOM 3005 C CA . PHE B 1 86 ? 12.234 22.906 15.797 1 96.5 86 PHE B CA 1
ATOM 3006 C C . PHE B 1 86 ? 10.789 22.781 16.266 1 96.5 86 PHE B C 1
ATOM 3008 O O . PHE B 1 86 ? 9.922 22.359 15.492 1 96.5 86 PHE B O 1
ATOM 3015 N N . ASP B 1 87 ? 10.539 23.031 17.531 1 95.69 87 ASP B N 1
ATOM 3016 C CA . ASP B 1 87 ? 9.188 23.172 18.062 1 95.69 87 ASP B CA 1
ATOM 3017 C C . ASP B 1 87 ? 8.75 24.625 18.062 1 95.69 87 ASP B C 1
ATOM 3019 O O . ASP B 1 87 ? 9.148 25.406 18.938 1 95.69 87 ASP B O 1
ATOM 3023 N N . PRO B 1 88 ? 7.906 24.969 17.203 1 94.06 88 PRO B N 1
ATOM 3024 C CA . PRO B 1 88 ? 7.516 26.375 17.109 1 94.06 88 PRO B CA 1
ATOM 3025 C C . PRO B 1 88 ? 6.668 26.828 18.297 1 94.06 88 PRO B C 1
ATOM 3027 O O . PRO B 1 88 ? 6.59 28.031 18.578 1 94.06 88 PRO B O 1
ATOM 3030 N N . GLN B 1 89 ? 6.02 25.953 18.938 1 92.81 89 GLN B N 1
ATOM 3031 C CA . GLN B 1 89 ? 5.133 26.312 20.047 1 92.81 89 GLN B CA 1
ATOM 3032 C C . GLN B 1 89 ? 5.926 26.734 21.266 1 92.81 89 GLN B C 1
ATOM 3034 O O . GLN B 1 89 ? 5.617 27.75 21.906 1 92.81 89 GLN B O 1
ATOM 3039 N N . HIS B 1 90 ? 6.941 26 21.5 1 92.69 90 HIS B N 1
ATOM 3040 C CA . HIS B 1 90 ? 7.711 26.266 22.703 1 92.69 90 HIS B CA 1
ATOM 3041 C C . HIS B 1 90 ? 9.047 26.922 22.375 1 92.69 90 HIS B C 1
ATOM 3043 O O . HIS B 1 90 ? 9.852 27.188 23.266 1 92.69 90 HIS B O 1
ATOM 3049 N N . LYS B 1 91 ? 9.297 27.062 21.156 1 93.75 91 LYS B N 1
ATOM 3050 C CA . LYS B 1 91 ? 10.414 27.859 20.656 1 93.75 91 LYS B CA 1
ATOM 3051 C C . LYS B 1 91 ? 11.75 27.219 21.031 1 93.75 91 LYS B C 1
ATOM 3053 O O . LYS B 1 91 ? 12.664 27.906 21.5 1 93.75 91 LYS B O 1
ATOM 3058 N N . PHE B 1 92 ? 11.844 25.922 20.828 1 94.44 92 PHE B N 1
ATOM 3059 C CA . PHE B 1 92 ? 13.125 25.25 21.031 1 94.44 92 PHE B CA 1
ATOM 3060 C C . PHE B 1 92 ? 13.391 24.234 19.938 1 94.44 92 PHE B C 1
ATOM 3062 O O . PHE B 1 92 ? 12.461 23.812 19.234 1 94.44 92 PHE B O 1
ATOM 3069 N N . SER B 1 93 ? 14.602 23.938 19.766 1 96.44 93 SER B N 1
ATOM 3070 C CA . SER B 1 93 ? 15.016 22.844 18.875 1 96.44 93 SER B CA 1
ATOM 3071 C C . SER B 1 93 ? 15.625 21.688 19.656 1 96.44 93 SER B C 1
ATOM 3073 O O . SER B 1 93 ? 15.898 21.812 20.859 1 96.44 93 SER B O 1
ATOM 3075 N N . PHE B 1 94 ? 15.719 20.531 19.016 1 97.62 94 PHE B N 1
ATOM 3076 C CA . PHE B 1 94 ? 16.297 19.328 19.625 1 97.62 94 PHE B CA 1
ATOM 3077 C C . PHE B 1 94 ? 16.812 18.375 18.562 1 97.62 94 PHE B C 1
ATOM 3079 O O . PHE B 1 94 ? 16.391 18.453 17.406 1 97.62 94 PHE B O 1
ATOM 3086 N N . GLU B 1 95 ? 17.734 17.594 18.922 1 97.75 95 GLU B N 1
ATOM 3087 C CA . GLU B 1 95 ? 18.203 16.516 18.078 1 97.75 95 GLU B CA 1
ATOM 3088 C C . GLU B 1 95 ? 17.391 15.234 18.328 1 97.75 95 GLU B C 1
ATOM 3090 O O . GLU B 1 95 ? 16.906 15.008 19.438 1 97.75 95 GLU B O 1
ATOM 3095 N N . PHE B 1 96 ? 17.234 14.453 17.266 1 97.81 96 PHE B N 1
ATOM 3096 C CA . PHE B 1 96 ? 16.484 13.203 17.422 1 97.81 96 PHE B CA 1
ATOM 3097 C C . PHE B 1 96 ? 17.266 12.039 16.812 1 97.81 96 PHE B C 1
ATOM 3099 O O . PHE B 1 96 ? 17.688 12.102 15.664 1 97.81 96 PHE B O 1
ATOM 3106 N N . ASP B 1 97 ? 17.453 11.031 17.672 1 96.69 97 ASP B N 1
ATOM 3107 C CA . ASP B 1 97 ? 18.016 9.773 17.188 1 96.69 97 ASP B CA 1
ATOM 3108 C C . ASP B 1 97 ? 16.938 8.883 16.594 1 96.69 97 ASP B C 1
ATOM 3110 O O . ASP B 1 97 ? 16.156 8.266 17.312 1 96.69 97 ASP B O 1
ATOM 3114 N N . HIS B 1 98 ? 16.922 8.75 15.336 1 95.38 98 HIS B N 1
ATOM 3115 C CA . HIS B 1 98 ? 15.828 8.094 14.633 1 95.38 98 HIS B CA 1
ATOM 3116 C C . HIS B 1 98 ? 15.867 6.582 14.852 1 95.38 98 HIS B C 1
ATOM 3118 O O . HIS B 1 98 ? 14.852 5.902 14.703 1 95.38 98 HIS B O 1
ATOM 3124 N N . LEU B 1 99 ? 16.969 6.086 15.109 1 91.75 99 LEU B N 1
ATOM 3125 C CA . LEU B 1 99 ? 17.062 4.652 15.359 1 91.75 99 LEU B CA 1
ATOM 3126 C C . LEU B 1 99 ? 16.625 4.316 16.781 1 91.75 99 LEU B C 1
ATOM 3128 O O . LEU B 1 99 ? 15.859 3.375 16.984 1 91.75 99 LEU B O 1
ATOM 3132 N N . ARG B 1 100 ? 17.094 5.125 17.719 1 91.19 100 ARG B N 1
ATOM 3133 C CA . ARG B 1 100 ? 16.812 4.855 19.125 1 91.19 100 ARG B CA 1
ATOM 3134 C C . ARG B 1 100 ? 15.469 5.469 19.531 1 91.19 100 ARG B C 1
ATOM 3136 O O . ARG B 1 100 ? 14.883 5.082 20.547 1 91.19 100 ARG B O 1
ATOM 3143 N N . GLY B 1 101 ? 15.047 6.457 18.812 1 94.19 101 GLY B N 1
ATOM 3144 C CA . GLY B 1 101 ? 13.781 7.113 19.109 1 94.19 101 GLY B CA 1
ATOM 3145 C C . GLY B 1 101 ? 13.867 8.023 20.328 1 94.19 101 GLY B C 1
ATOM 3146 O O . GLY B 1 101 ? 12.93 8.094 21.125 1 94.19 101 GLY B O 1
ATOM 3147 N N . VAL B 1 102 ? 14.992 8.758 20.453 1 95.5 102 VAL B N 1
ATOM 3148 C CA . VAL B 1 102 ? 15.172 9.555 21.656 1 95.5 102 VAL B CA 1
ATOM 3149 C C . VAL B 1 102 ? 15.586 10.977 21.281 1 95.5 102 VAL B C 1
ATOM 3151 O O . VAL B 1 102 ? 16.469 11.18 20.453 1 95.5 102 VAL B O 1
ATOM 3154 N N . PRO B 1 103 ? 14.898 11.938 21.828 1 96.81 103 PRO B N 1
ATOM 3155 C CA . PRO B 1 103 ? 15.328 13.32 21.656 1 96.81 103 PRO B CA 1
ATOM 3156 C C . PRO B 1 103 ? 16.469 13.711 22.594 1 96.81 103 PRO B C 1
ATOM 3158 O O . PRO B 1 103 ? 16.625 13.109 23.656 1 96.81 103 PRO B O 1
ATOM 3161 N N . SER B 1 104 ? 17.297 14.656 22.125 1 96.25 104 SER B N 1
ATOM 3162 C CA . SER B 1 104 ? 18.406 15.125 22.953 1 96.25 104 SER B CA 1
ATOM 3163 C C . SER B 1 104 ? 18.766 16.562 22.625 1 96.25 104 SER B C 1
ATOM 3165 O O . SER B 1 104 ? 18.266 17.141 21.656 1 96.25 104 SER B O 1
ATOM 3167 N N . LYS B 1 105 ? 19.438 17.25 23.484 1 96.06 105 LYS B N 1
ATOM 3168 C CA . LYS B 1 105 ? 20.078 18.562 23.328 1 96.06 105 LYS B CA 1
ATOM 3169 C C . LYS B 1 105 ? 19.062 19.641 23 1 96.06 105 LYS B C 1
ATOM 3171 O O . LYS B 1 105 ? 19.203 20.359 22.016 1 96.06 105 LYS B O 1
ATOM 3176 N N . PRO B 1 106 ? 18.125 19.781 23.828 1 94.69 106 PRO B N 1
ATOM 3177 C CA . PRO B 1 106 ? 17.188 20.891 23.594 1 94.69 106 PRO B CA 1
ATOM 3178 C C . PRO B 1 106 ? 17.891 22.25 23.641 1 94.69 106 PRO B C 1
ATOM 3180 O O . PRO B 1 106 ? 18.797 22.453 24.453 1 94.69 106 PRO B O 1
ATOM 3183 N N . GLN B 1 107 ? 17.547 23.109 22.688 1 95.25 107 GLN B N 1
ATOM 3184 C CA . GLN B 1 107 ? 18.078 24.469 22.625 1 95.25 107 GLN B CA 1
ATOM 3185 C C . GLN B 1 107 ? 16.953 25.484 22.438 1 95.25 107 GLN B C 1
ATOM 3187 O O . GLN B 1 107 ? 16.172 25.375 21.484 1 95.25 107 GLN B O 1
ATOM 3192 N N . LEU B 1 108 ? 16.922 26.422 23.266 1 92.94 108 LEU B N 1
ATOM 3193 C CA . LEU B 1 108 ? 15.93 27.484 23.141 1 92.94 108 LEU B CA 1
ATOM 3194 C C . LEU B 1 108 ? 16.312 28.453 22.031 1 92.94 108 LEU B C 1
ATOM 3196 O O . LEU B 1 108 ? 17.484 28.797 21.875 1 92.94 108 LEU B O 1
ATOM 3200 N N . HIS B 1 109 ? 15.328 28.781 21.297 1 89.56 109 HIS B N 1
ATOM 3201 C CA . HIS B 1 109 ? 15.539 29.75 20.234 1 89.56 109 HIS B CA 1
ATOM 3202 C C . HIS B 1 109 ? 14.812 31.062 20.531 1 89.56 109 HIS B C 1
ATOM 3204 O O . HIS B 1 109 ? 13.711 31.047 21.078 1 89.56 109 HIS B O 1
ATOM 3210 N N . GLY B 1 110 ? 15.492 32.188 20.312 1 80.69 110 GLY B N 1
ATOM 3211 C CA . GLY B 1 110 ? 14.844 33.5 20.406 1 80.69 110 GLY B CA 1
ATOM 3212 C C . GLY B 1 110 ? 14.039 33.844 19.172 1 80.69 110 GLY B C 1
ATOM 3213 O O . GLY B 1 110 ? 14.609 34.219 18.141 1 80.69 110 GLY B O 1
ATOM 3214 N N . VAL B 1 111 ? 12.812 33.5 19.25 1 75.38 111 VAL B N 1
ATOM 3215 C CA . VAL B 1 111 ? 11.984 33.812 18.094 1 75.38 111 VAL B CA 1
ATOM 3216 C C . VAL B 1 111 ? 11.289 35.156 18.297 1 75.38 111 VAL B C 1
ATOM 3218 O O . VAL B 1 111 ? 10.719 35.406 19.359 1 75.38 111 VAL B O 1
ATOM 3221 N N . MET B 1 112 ? 11.555 36 17.328 1 76.38 112 MET B N 1
ATOM 3222 C CA . MET B 1 112 ? 10.891 37.312 17.344 1 76.38 112 MET B CA 1
ATOM 3223 C C . MET B 1 112 ? 9.391 37.156 17.141 1 76.38 112 MET B C 1
ATOM 3225 O O . MET B 1 112 ? 8.945 36.344 16.328 1 76.38 112 MET B O 1
ATOM 3229 N N . LEU B 1 113 ? 8.664 37.812 17.953 1 81.81 113 LEU B N 1
ATOM 3230 C CA . LEU B 1 113 ? 7.215 37.844 17.812 1 81.81 113 LEU B CA 1
ATOM 3231 C C . LEU B 1 113 ? 6.809 38.75 16.672 1 81.81 113 LEU B C 1
ATOM 3233 O O . LEU B 1 113 ? 6.348 39.875 16.891 1 81.81 113 LEU B O 1
ATOM 3237 N N . ASP B 1 114 ? 6.918 38.219 15.469 1 86.75 114 ASP B N 1
ATOM 3238 C CA . ASP B 1 114 ? 6.496 38.969 14.289 1 86.75 114 ASP B CA 1
ATOM 3239 C C . ASP B 1 114 ? 5.07 38.594 13.883 1 86.75 114 ASP B C 1
ATOM 3241 O O . ASP B 1 114 ? 4.402 37.812 14.578 1 86.75 114 ASP B O 1
ATOM 3245 N N . GLU B 1 115 ? 4.609 39.281 12.883 1 87.38 115 GLU B N 1
ATOM 3246 C CA . GLU B 1 115 ? 3.236 39.062 12.43 1 87.38 115 GLU B CA 1
ATOM 3247 C C . GLU B 1 115 ? 2.977 37.594 12.078 1 87.38 115 GLU B C 1
ATOM 3249 O O . GLU B 1 115 ? 1.924 37.062 12.414 1 87.38 115 GLU B O 1
ATOM 3254 N N . GLY B 1 116 ? 3.928 37 11.438 1 90.88 116 GLY B N 1
ATOM 3255 C CA . GLY B 1 116 ? 3.785 35.594 11.07 1 90.88 116 GLY B CA 1
ATOM 3256 C C . GLY B 1 116 ? 3.623 34.688 12.266 1 90.88 116 GLY B C 1
ATOM 3257 O O . GLY B 1 116 ? 2.834 33.719 12.227 1 90.88 116 GLY B O 1
ATOM 3258 N N . GLU B 1 117 ? 4.305 35.031 13.273 1 93.44 117 GLU B N 1
ATOM 3259 C CA . GLU B 1 117 ? 4.23 34.188 14.477 1 93.44 117 GLU B CA 1
ATOM 3260 C C . GLU B 1 117 ? 2.885 34.344 15.172 1 93.44 117 GLU B C 1
ATOM 3262 O O . GLU B 1 117 ? 2.355 33.406 15.742 1 93.44 117 GLU B O 1
ATOM 3267 N N . LEU B 1 118 ? 2.377 35.531 15.148 1 93.69 118 LEU B N 1
ATOM 3268 C CA . LEU B 1 118 ? 1.057 35.75 15.727 1 93.69 118 LEU B CA 1
ATOM 3269 C C . LEU B 1 118 ? -0.004 34.938 14.984 1 93.69 118 LEU B C 1
ATOM 3271 O O . LEU B 1 118 ? -0.892 34.344 15.609 1 93.69 118 LEU B O 1
ATOM 3275 N N . TRP B 1 119 ? 0.145 34.906 13.688 1 95.06 119 TRP B N 1
ATOM 3276 C CA . TRP B 1 119 ? -0.757 34.094 12.875 1 95.06 119 TRP B CA 1
ATOM 3277 C C . TRP B 1 119 ? -0.612 32.594 13.203 1 95.06 119 TRP B C 1
ATOM 3279 O O . TRP B 1 119 ? -1.608 31.906 13.414 1 95.06 119 TRP B O 1
ATOM 3289 N N . ARG B 1 120 ? 0.57 32.156 13.273 1 96.06 120 ARG B N 1
ATOM 3290 C CA . ARG B 1 120 ? 0.85 30.75 13.562 1 96.06 120 ARG B CA 1
ATOM 3291 C C . ARG B 1 120 ? 0.25 30.344 14.898 1 96.06 120 ARG B C 1
ATOM 3293 O O . ARG B 1 120 ? -0.372 29.281 15 1 96.06 120 ARG B O 1
ATOM 3300 N N . GLU B 1 121 ? 0.448 31.172 15.906 1 95.81 121 GLU B N 1
ATOM 3301 C CA . GLU B 1 121 ? -0.047 30.875 17.25 1 95.81 121 GLU B CA 1
ATOM 3302 C C . GLU B 1 121 ? -1.572 30.828 17.266 1 95.81 121 GLU B C 1
ATOM 3304 O O . GLU B 1 121 ? -2.154 29.969 17.938 1 95.81 121 GLU B O 1
ATOM 3309 N N . ALA B 1 122 ? -2.188 31.734 16.609 1 96.88 122 ALA B N 1
ATOM 3310 C CA . ALA B 1 122 ? -3.646 31.75 16.547 1 96.88 122 ALA B CA 1
ATOM 3311 C C . ALA B 1 122 ? -4.176 30.484 15.875 1 96.88 122 ALA B C 1
ATOM 3313 O O . ALA B 1 122 ? -5.125 29.859 16.359 1 96.88 122 ALA B O 1
ATOM 3314 N N . LEU B 1 123 ? -3.531 30.109 14.812 1 97.69 123 LEU B N 1
ATOM 3315 C CA . LEU B 1 123 ? -3.912 28.906 14.094 1 97.69 123 LEU B CA 1
ATOM 3316 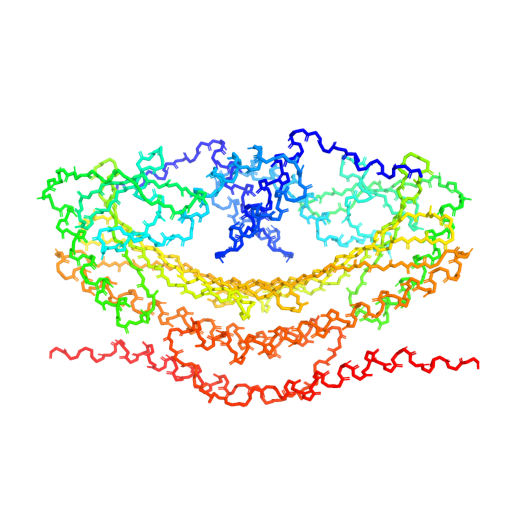C C . LEU B 1 123 ? -3.717 27.672 14.961 1 97.69 123 LEU B C 1
ATOM 3318 O O . LEU B 1 123 ? -4.586 26.797 15.008 1 97.69 123 LEU B O 1
ATOM 3322 N N . HIS B 1 124 ? -2.615 27.672 15.625 1 97.81 124 HIS B N 1
ATOM 3323 C CA . HIS B 1 124 ? -2.303 26.531 16.469 1 97.81 124 HIS B CA 1
ATOM 3324 C C . HIS B 1 124 ? -3.314 26.391 17.609 1 97.81 124 HIS B C 1
ATOM 3326 O O . HIS B 1 124 ? -3.758 25.281 17.906 1 97.81 124 HIS B O 1
ATOM 3332 N N . LYS B 1 125 ? -3.621 27.5 18.188 1 97.56 125 LYS B N 1
ATOM 3333 C CA . LYS B 1 125 ? -4.586 27.469 19.281 1 97.56 125 LYS B CA 1
ATOM 3334 C C . LYS B 1 125 ? -5.93 26.922 18.828 1 97.56 125 LYS B C 1
ATOM 3336 O O . LYS B 1 125 ? -6.516 26.062 19.484 1 97.56 125 LYS B O 1
ATOM 3341 N N . GLY B 1 126 ? -6.367 27.406 17.719 1 97.44 126 GLY B N 1
ATOM 3342 C CA . GLY B 1 126 ? -7.621 26.906 17.156 1 97.44 126 GLY B CA 1
ATOM 3343 C C . GLY B 1 126 ? -7.574 25.438 16.797 1 97.44 126 GLY B C 1
ATOM 3344 O O . GLY B 1 126 ? -8.492 24.688 17.125 1 97.44 126 GLY B O 1
ATOM 3345 N N . LEU B 1 127 ? -6.547 25.047 16.156 1 97.81 127 LEU B N 1
ATOM 3346 C CA . LEU B 1 127 ? -6.402 23.672 15.703 1 97.81 127 LEU B CA 1
ATOM 3347 C C . LEU B 1 127 ? -6.297 22.719 16.891 1 97.81 127 LEU B C 1
ATOM 3349 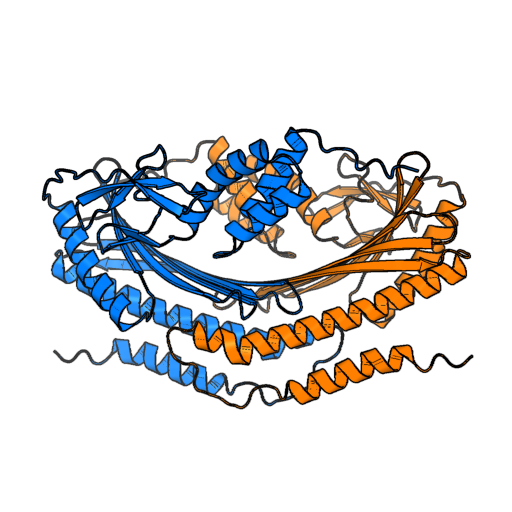O O . LEU B 1 127 ? -6.891 21.641 16.875 1 97.81 127 LEU B O 1
ATOM 3353 N N . LYS B 1 128 ? -5.535 23.141 17.844 1 96.75 128 LYS B N 1
ATOM 3354 C CA . LYS B 1 128 ? -5.352 22.328 19.047 1 96.75 128 LYS B CA 1
ATOM 3355 C C . LYS B 1 128 ? -6.68 22.062 19.75 1 96.75 128 LYS B C 1
ATOM 3357 O O . LYS B 1 128 ? -6.945 20.953 20.203 1 96.75 128 LYS B O 1
ATOM 3362 N N . ALA B 1 129 ? -7.441 23.047 19.875 1 96.44 129 ALA B N 1
ATOM 3363 C CA . ALA B 1 129 ? -8.758 22.891 20.484 1 96.44 129 ALA B CA 1
ATOM 3364 C C . ALA B 1 129 ? -9.602 21.875 19.703 1 96.44 129 ALA B C 1
ATOM 3366 O O . ALA B 1 129 ? -10.25 21.016 20.312 1 96.44 129 ALA B O 1
ATOM 3367 N N . TYR B 1 130 ? -9.523 21.953 18.453 1 95.94 130 TYR B N 1
ATOM 3368 C CA . TYR B 1 130 ? -10.289 21.031 17.609 1 95.94 130 TYR B CA 1
ATOM 3369 C C . TYR B 1 130 ? -9.781 19.609 17.766 1 95.94 130 TYR B C 1
ATOM 3371 O O . TYR B 1 130 ? -10.562 18.688 17.984 1 95.94 130 TYR B O 1
ATOM 3379 N N . VAL B 1 131 ? -8.516 19.422 17.641 1 95.19 131 VAL B N 1
ATOM 3380 C CA . VAL B 1 131 ? -7.906 18.109 17.656 1 95.19 131 VAL B CA 1
ATOM 3381 C C . VAL B 1 131 ? -8.141 17.438 19.016 1 95.19 131 VAL B C 1
ATOM 3383 O O . VAL B 1 131 ? -8.469 16.25 19.078 1 95.19 131 VAL B O 1
ATOM 3386 N N . SER B 1 132 ? -8.047 18.188 20.062 1 92.38 132 SER B N 1
ATOM 3387 C CA . SER B 1 132 ? -8.25 17.656 21.406 1 92.38 132 SER B CA 1
ATOM 3388 C C . SER B 1 132 ? -9.688 17.188 21.609 1 92.38 132 SER B C 1
ATOM 3390 O O . SER B 1 132 ? -9.93 16.25 22.359 1 92.38 132 SER B O 1
ATOM 3392 N N . SER B 1 133 ? -10.555 17.719 20.875 1 90.19 133 SER B N 1
ATOM 3393 C CA . SER B 1 133 ? -11.969 17.406 21.062 1 90.19 133 SER B CA 1
ATOM 3394 C C . SER B 1 133 ? -12.406 16.266 20.141 1 90.19 133 SER B C 1
ATOM 3396 O O . SER B 1 133 ? -13.336 15.516 20.453 1 90.19 133 SER B O 1
ATOM 3398 N N . HIS B 1 134 ? -11.672 16.094 19.062 1 87.5 134 HIS B N 1
ATOM 3399 C CA . HIS B 1 134 ? -12.227 15.219 18.047 1 87.5 134 HIS B CA 1
ATOM 3400 C C . HIS B 1 134 ? -11.312 14.031 17.766 1 87.5 134 HIS B C 1
ATOM 3402 O O . HIS B 1 134 ? -11.719 13.07 17.109 1 87.5 134 HIS B O 1
ATOM 3408 N N . PHE B 1 135 ? -10.117 14.156 18.266 1 86.88 135 PHE B N 1
ATOM 3409 C CA . PHE B 1 135 ? -9.156 13.07 18.094 1 86.88 135 PHE B CA 1
ATOM 3410 C C . PHE B 1 135 ? -8.664 12.578 19.453 1 86.88 135 PHE B C 1
ATOM 3412 O O . PHE B 1 135 ? -7.824 13.227 20.094 1 86.88 135 PHE B O 1
ATOM 3419 N N . PRO B 1 136 ? -9.141 11.477 19.953 1 78.31 136 PRO B N 1
ATOM 3420 C CA . PRO B 1 136 ? -8.734 10.984 21.266 1 78.31 136 PRO B CA 1
ATOM 3421 C C . PRO B 1 136 ? -7.219 10.922 21.438 1 78.31 136 PRO B C 1
ATOM 3423 O O . PRO B 1 136 ? -6.695 11.258 22.5 1 78.31 136 PRO B O 1
ATOM 3426 N N . VAL B 1 137 ? -6.426 10.453 20.469 1 84.38 137 VAL B N 1
ATOM 3427 C CA . VAL B 1 137 ? -4.969 10.375 20.531 1 84.38 137 VAL B CA 1
ATOM 3428 C C . VAL B 1 137 ? -4.367 11.227 19.406 1 84.38 137 VAL B C 1
ATOM 3430 O O . VAL B 1 137 ? -3.428 10.797 18.734 1 84.38 137 VAL B O 1
ATOM 3433 N N . GLY B 1 138 ? -4.902 12.391 19.281 1 93.19 138 GLY B N 1
ATOM 3434 C CA . GLY B 1 138 ? -4.473 13.234 18.188 1 93.19 138 GLY B CA 1
ATOM 3435 C C . GLY B 1 138 ? -3.418 14.25 18.578 1 93.19 138 GLY B C 1
ATOM 3436 O O . GLY B 1 138 ? -3.35 14.656 19.75 1 93.19 138 GLY B O 1
ATOM 3437 N N . ASN B 1 139 ? -2.541 14.602 17.703 1 96.31 139 ASN B N 1
ATOM 3438 C CA . ASN B 1 139 ? -1.519 15.641 17.812 1 96.31 139 ASN B CA 1
ATOM 3439 C C . ASN B 1 139 ? -1.571 16.609 16.641 1 96.31 139 ASN B C 1
ATOM 3441 O O . ASN B 1 139 ? -2.037 16.25 15.555 1 96.31 139 ASN B O 1
ATOM 3445 N N . CYS B 1 140 ? -1.167 17.812 16.922 1 97.56 140 CYS B N 1
ATOM 3446 C CA . CYS B 1 140 ? -1.125 18.766 15.82 1 97.56 140 CYS B CA 1
ATOM 3447 C C . CYS B 1 140 ? -0.007 19.781 16.016 1 97.56 140 CYS B C 1
ATOM 3449 O O . CYS B 1 140 ? 0.472 19.969 17.125 1 97.56 140 CYS B O 1
ATOM 3451 N N . CYS B 1 141 ? 0.467 20.297 14.977 1 97.94 141 CYS B N 1
ATOM 3452 C CA . CYS B 1 141 ? 1.451 21.375 14.93 1 97.94 141 CYS B CA 1
ATOM 3453 C C . CYS B 1 141 ? 1.182 22.312 13.766 1 97.94 141 CYS B C 1
ATOM 3455 O O . CYS B 1 141 ? 0.695 21.891 12.719 1 97.94 141 CYS B O 1
ATOM 3457 N N . VAL B 1 142 ? 1.457 23.547 13.984 1 98.12 142 VAL B N 1
ATOM 3458 C CA . VAL B 1 142 ? 1.412 24.531 12.898 1 98.12 142 VAL B CA 1
ATOM 3459 C C . VAL B 1 142 ? 2.799 25.125 12.688 1 98.12 142 VAL B C 1
ATOM 3461 O O . VAL B 1 142 ? 3.447 25.562 13.641 1 98.12 142 VAL B O 1
ATOM 3464 N N . PHE B 1 143 ? 3.211 25.109 11.438 1 97.19 143 PHE B N 1
ATOM 3465 C CA . PHE B 1 143 ? 4.535 25.625 11.086 1 97.19 143 PHE B CA 1
ATOM 3466 C C . PHE B 1 143 ? 4.426 26.812 10.148 1 97.19 143 PHE B C 1
ATOM 3468 O O . PHE B 1 143 ? 3.447 26.953 9.406 1 97.19 143 PHE B O 1
ATOM 3475 N N . LYS B 1 144 ? 5.379 27.641 10.258 1 94.38 144 LYS B N 1
ATOM 3476 C CA . LYS B 1 144 ? 5.539 28.75 9.328 1 94.38 144 LYS B CA 1
ATOM 3477 C C . LYS B 1 144 ? 6.848 28.641 8.555 1 94.38 144 LYS B C 1
ATOM 3479 O O . LYS B 1 144 ? 7.875 28.25 9.117 1 94.38 144 LYS B O 1
ATOM 3484 N N . LYS B 1 145 ? 6.746 28.781 7.254 1 89.75 145 LYS B N 1
ATOM 3485 C CA . LYS B 1 145 ? 7.926 28.781 6.391 1 89.75 145 LYS B CA 1
ATOM 3486 C C . LYS B 1 145 ? 7.957 30.016 5.5 1 89.75 145 LYS B C 1
ATOM 3488 O O . LYS B 1 145 ? 6.922 30.438 4.977 1 89.75 145 LYS B O 1
ATOM 3493 N N . SER B 1 146 ? 9.117 30.609 5.504 1 86.25 146 SER B N 1
ATOM 3494 C CA . SER B 1 146 ? 9.266 31.781 4.633 1 86.25 146 SER B CA 1
ATOM 3495 C C . SER B 1 146 ? 9.781 31.375 3.256 1 86.25 146 SER B C 1
ATOM 3497 O O . SER B 1 146 ? 10.789 30.672 3.143 1 86.25 146 SER B O 1
ATOM 3499 N N . LEU B 1 147 ? 9.039 31.578 2.303 1 81.56 147 LEU B N 1
ATOM 3500 C CA . LEU B 1 147 ? 9.461 31.406 0.917 1 81.56 147 LEU B CA 1
ATOM 3501 C C . LEU B 1 147 ? 9.602 32.75 0.222 1 81.56 147 LEU B C 1
ATOM 3503 O O . LEU B 1 147 ? 8.625 33.281 -0.317 1 81.56 147 LEU B O 1
ATOM 3507 N N . GLY B 1 148 ? 10.766 33.281 0.161 1 81.06 148 GLY B N 1
ATOM 3508 C CA . GLY B 1 148 ? 10.93 34.625 -0.296 1 81.06 148 GLY B CA 1
ATOM 3509 C C . GLY B 1 148 ? 10.18 35.656 0.558 1 81.06 148 GLY B C 1
ATOM 3510 O O . GLY B 1 148 ? 10.406 35.719 1.768 1 81.06 148 GLY B O 1
ATOM 3511 N N . LYS B 1 149 ? 9.289 36.406 -0.057 1 79.38 149 LYS B N 1
ATOM 3512 C CA . LYS B 1 149 ? 8.523 37.438 0.638 1 79.38 149 LYS B CA 1
ATOM 3513 C C . LYS B 1 149 ? 7.188 36.875 1.141 1 79.38 149 LYS B C 1
ATOM 3515 O O . LYS B 1 149 ? 6.453 37.562 1.846 1 79.38 149 LYS B O 1
ATOM 3520 N N . ARG B 1 150 ? 6.973 35.625 0.796 1 85.81 150 ARG B N 1
ATOM 3521 C CA . ARG B 1 150 ? 5.695 35.031 1.18 1 85.81 150 ARG B CA 1
ATOM 3522 C C . ARG B 1 150 ? 5.848 34.156 2.418 1 85.81 150 ARG B C 1
ATOM 3524 O O . ARG B 1 150 ? 6.859 33.469 2.576 1 85.81 150 ARG B O 1
ATOM 3531 N N . GLN B 1 151 ? 4.852 34.344 3.262 1 91.25 151 GLN B N 1
ATOM 3532 C CA . GLN B 1 151 ? 4.781 33.469 4.438 1 91.25 151 GLN B CA 1
ATOM 3533 C C . GLN B 1 151 ? 3.836 32.281 4.199 1 91.25 151 GLN B C 1
ATOM 3535 O O . GLN B 1 151 ? 2.666 32.5 3.863 1 91.25 151 GLN B O 1
ATOM 3540 N N . MET B 1 152 ? 4.402 31.109 4.301 1 95 152 MET B N 1
ATOM 3541 C CA . MET B 1 152 ? 3.617 29.891 4.145 1 95 152 MET B CA 1
ATOM 3542 C C . MET B 1 152 ? 3.344 29.234 5.496 1 95 152 MET B C 1
ATOM 3544 O O . MET B 1 152 ? 4.203 29.25 6.379 1 95 152 MET B O 1
ATOM 3548 N N . PHE B 1 153 ? 2.137 28.719 5.582 1 97.25 153 PHE B N 1
ATOM 3549 C CA . PHE B 1 153 ? 1.761 28 6.793 1 97.25 153 PHE B CA 1
ATOM 3550 C C . PHE B 1 153 ? 1.386 26.562 6.469 1 97.25 153 PHE B C 1
ATOM 3552 O O . PHE B 1 153 ? 0.816 26.281 5.414 1 97.25 153 PHE B O 1
ATOM 3559 N N . VAL B 1 154 ? 1.773 25.656 7.348 1 98.06 154 VAL B N 1
ATOM 3560 C CA . VAL B 1 154 ? 1.384 24.266 7.238 1 98.06 154 VAL B CA 1
ATOM 3561 C C . VAL B 1 154 ? 0.857 23.766 8.586 1 98.06 154 VAL B C 1
ATOM 3563 O O . VAL B 1 154 ? 1.552 23.844 9.602 1 98.06 154 VAL B O 1
ATOM 3566 N N . ALA B 1 155 ? -0.339 23.359 8.602 1 98.56 155 ALA B N 1
ATOM 3567 C CA . ALA B 1 155 ? -0.923 22.719 9.781 1 98.56 155 ALA B CA 1
ATOM 3568 C C . ALA B 1 155 ? -0.956 21.203 9.609 1 98.56 155 ALA B C 1
ATOM 3570 O O . ALA B 1 155 ? -1.441 20.688 8.602 1 98.56 155 ALA B O 1
ATOM 3571 N N . CYS B 1 156 ? -0.428 20.516 10.57 1 98.62 156 CYS B N 1
ATOM 3572 C CA . CYS B 1 156 ? -0.375 19.047 10.531 1 98.62 156 CYS B CA 1
ATOM 3573 C C . CYS B 1 156 ? -1.219 18.438 11.641 1 98.62 156 CYS B C 1
ATOM 3575 O O . CYS B 1 156 ? -1.185 18.906 12.781 1 98.62 156 CYS B O 1
ATOM 3577 N N . ILE B 1 157 ? -1.985 17.484 11.297 1 97.75 157 ILE B N 1
ATOM 3578 C CA . ILE B 1 157 ? -2.729 16.672 12.25 1 97.75 157 ILE B CA 1
ATOM 3579 C C . ILE B 1 157 ? -2.297 15.219 12.133 1 97.75 157 ILE B C 1
ATOM 3581 O O . ILE B 1 157 ? -2.148 14.695 11.031 1 97.75 157 ILE B O 1
ATOM 3585 N N . GLU B 1 158 ? -2.07 14.578 13.266 1 97.25 158 GLU B N 1
ATOM 3586 C CA . GLU B 1 158 ? -1.668 13.18 13.312 1 97.25 158 GLU B CA 1
ATOM 3587 C C . GLU B 1 158 ? -2.383 12.438 14.438 1 97.25 158 GLU B C 1
ATOM 3589 O O . GLU B 1 158 ? -2.496 12.953 15.555 1 97.25 158 GLU B O 1
ATOM 3594 N N . ALA B 1 159 ? -2.957 11.367 14.148 1 95.19 159 ALA B N 1
ATOM 3595 C CA . ALA B 1 159 ? -3.525 10.445 15.125 1 95.19 159 ALA B CA 1
ATOM 3596 C C . ALA B 1 159 ? -3.203 9 14.773 1 95.19 159 ALA B C 1
ATOM 3598 O O . ALA B 1 159 ? -3.312 8.602 13.617 1 95.19 159 ALA B O 1
ATOM 3599 N N . HIS B 1 160 ? -2.701 8.25 15.781 1 94.81 160 HIS B N 1
ATOM 3600 C CA . HIS B 1 160 ? -2.32 6.883 15.469 1 94.81 160 HIS B CA 1
ATOM 3601 C C . HIS B 1 160 ? -2.773 5.918 16.562 1 94.81 160 HIS B C 1
ATOM 3603 O O . HIS B 1 160 ? -2.996 6.328 17.703 1 94.81 160 HIS B O 1
ATOM 3609 N N . GLN B 1 161 ? -2.988 4.684 16.172 1 93.38 161 GLN B N 1
ATOM 3610 C CA . GLN B 1 161 ? -3.166 3.541 17.062 1 93.38 161 GLN B CA 1
ATOM 3611 C C . GLN B 1 161 ? -2.264 2.381 16.641 1 93.38 161 GLN B C 1
ATOM 3613 O O . GLN B 1 161 ? -2.475 1.763 15.602 1 93.38 161 GLN B O 1
ATOM 3618 N N . TYR B 1 162 ? -1.231 2.125 17.438 1 94.44 162 TYR B N 1
ATOM 3619 C CA . TYR B 1 162 ? -0.338 1 17.188 1 94.44 162 TYR B CA 1
ATOM 3620 C C . TYR B 1 162 ? -0.587 -0.129 18.188 1 94.44 162 TYR B C 1
ATOM 3622 O O . TYR B 1 162 ? -0.336 0.023 19.375 1 94.44 162 TYR B O 1
ATOM 3630 N N . GLN B 1 163 ? -1.115 -1.237 17.656 1 92.88 163 GLN B N 1
ATOM 3631 C CA . GLN B 1 163 ? -1.478 -2.383 18.484 1 92.88 163 GLN B CA 1
ATOM 3632 C C . GLN B 1 163 ? -0.842 -3.666 17.953 1 92.88 163 GLN B C 1
ATOM 3634 O O . GLN B 1 163 ? -1.547 -4.609 17.594 1 92.88 163 GLN B O 1
ATOM 3639 N N . PRO B 1 164 ? 0.48 -3.766 18.094 1 93.5 164 PRO B N 1
ATOM 3640 C CA . PRO B 1 164 ? 1.136 -4.953 17.547 1 93.5 164 PRO B CA 1
ATOM 3641 C C . PRO B 1 164 ? 0.672 -6.246 18.203 1 93.5 164 PRO B C 1
ATOM 3643 O O . PRO B 1 164 ? 0.674 -7.305 17.578 1 93.5 164 PRO B O 1
ATOM 3646 N N . SER B 1 165 ? 0.244 -6.156 19.469 1 94.06 165 SER B N 1
ATOM 3647 C CA . SER B 1 165 ? -0.26 -7.336 20.172 1 94.06 165 SER B CA 1
ATOM 3648 C C . SER B 1 165 ? -1.552 -7.84 19.531 1 94.06 165 SER B C 1
ATOM 3650 O O . SER B 1 165 ? -1.839 -9.039 19.578 1 94.06 165 SER B O 1
ATOM 3652 N N . ASN B 1 166 ? -2.322 -6.91 18.984 1 92.94 166 ASN B N 1
ATOM 3653 C CA . ASN B 1 166 ? -3.549 -7.273 18.297 1 92.94 166 ASN B CA 1
ATOM 3654 C C . ASN B 1 166 ? -3.342 -7.309 16.781 1 92.94 166 ASN B C 1
ATOM 3656 O O . ASN B 1 166 ? -4.309 -7.324 16.016 1 92.94 166 ASN B O 1
ATOM 3660 N N . HIS B 1 167 ? -2.113 -7.16 16.297 1 95.12 167 HIS B N 1
ATOM 3661 C CA . HIS B 1 167 ? -1.647 -7.398 14.93 1 95.12 167 HIS B CA 1
ATOM 3662 C C . HIS B 1 167 ? -2.143 -6.312 13.984 1 95.12 167 HIS B C 1
ATOM 3664 O O . HIS B 1 167 ? -2.461 -6.59 12.828 1 95.12 167 HIS B O 1
ATOM 3670 N N . TRP B 1 168 ? -2.342 -5.086 14.516 1 94.75 168 TRP B N 1
ATOM 3671 C CA . TRP B 1 168 ? -2.662 -4.039 13.547 1 94.75 168 TRP B CA 1
ATOM 3672 C C . TRP B 1 168 ? -2.15 -2.682 14.023 1 94.75 168 TRP B C 1
ATOM 3674 O O . TRP B 1 168 ? -1.948 -2.477 15.227 1 94.75 168 TRP B O 1
ATOM 3684 N N . ASN B 1 169 ? -1.835 -1.851 13.133 1 96 169 ASN B N 1
ATOM 3685 C CA . ASN B 1 169 ? -1.44 -0.459 13.32 1 96 169 ASN B CA 1
ATOM 3686 C C . ASN B 1 169 ? -2.158 0.465 12.344 1 96 169 ASN B C 1
ATOM 3688 O O . ASN B 1 169 ? -2.42 0.084 11.203 1 96 169 ASN B O 1
ATOM 3692 N N . SER B 1 170 ? -2.48 1.676 12.805 1 95.5 170 SER B N 1
ATOM 3693 C CA . SER B 1 170 ? -3.152 2.648 11.945 1 95.5 170 SER B CA 1
ATOM 3694 C C . SER B 1 170 ? -2.605 4.055 12.172 1 95.5 170 SER B C 1
ATOM 3696 O O . SER B 1 170 ? -2.176 4.391 13.273 1 95.5 170 SER B O 1
ATOM 3698 N N . LEU B 1 171 ? -2.578 4.812 11.148 1 96.31 171 LEU B N 1
ATOM 3699 C CA . LEU B 1 171 ? -2.152 6.207 11.188 1 96.31 171 LEU B CA 1
ATOM 3700 C C . LEU B 1 171 ? -3.09 7.082 10.359 1 96.31 171 LEU B C 1
ATOM 3702 O O . LEU B 1 171 ? -3.303 6.82 9.172 1 96.31 171 LEU B O 1
ATOM 3706 N N . TRP B 1 172 ? -3.717 8.023 11.016 1 95.25 172 TRP B N 1
ATOM 3707 C CA . TRP B 1 172 ? -4.441 9.109 10.367 1 95.25 172 TRP B CA 1
ATOM 3708 C C . TRP B 1 172 ? -3.604 10.383 10.352 1 95.25 172 TRP B C 1
ATOM 3710 O O . TRP B 1 172 ? -3.086 10.812 11.383 1 95.25 172 TRP B O 1
ATOM 3720 N N . LYS B 1 173 ? -3.451 10.969 9.156 1 96.88 173 LYS B N 1
ATOM 3721 C CA . LYS B 1 173 ? -2.74 12.242 9.141 1 96.88 173 LYS B CA 1
ATOM 3722 C C . LYS B 1 173 ? -3.277 13.156 8.055 1 96.88 173 LYS B C 1
ATOM 3724 O O . LYS B 1 173 ? -3.842 12.688 7.062 1 96.88 173 LYS B O 1
ATOM 3729 N N . SER B 1 174 ? -3.152 14.391 8.266 1 97.5 174 SER B N 1
ATOM 3730 C CA . SER B 1 174 ? -3.484 15.406 7.273 1 97.5 174 SER B CA 1
ATOM 3731 C C . SER B 1 174 ? -2.576 16.625 7.398 1 97.5 174 SER B C 1
ATOM 3733 O O . SER B 1 174 ? -2.076 16.922 8.484 1 97.5 174 SER B O 1
ATOM 3735 N N . ASP B 1 175 ? -2.289 17.234 6.352 1 98 175 ASP B N 1
ATOM 3736 C CA . ASP B 1 175 ? -1.58 18.516 6.375 1 98 175 ASP B CA 1
ATOM 3737 C C . ASP B 1 175 ? -2.283 19.547 5.504 1 98 175 ASP B C 1
ATOM 3739 O O . ASP B 1 175 ? -2.869 19.203 4.477 1 98 175 ASP B O 1
ATOM 3743 N N . TRP B 1 176 ? -2.297 20.734 5.945 1 98.31 176 TRP B N 1
ATOM 3744 C CA . TRP B 1 176 ? -2.967 21.891 5.363 1 98.31 176 TRP B CA 1
ATOM 3745 C C . TRP B 1 176 ? -1.97 23 5.062 1 98.31 176 TRP B C 1
ATOM 3747 O O . TRP B 1 176 ? -1.25 23.453 5.957 1 98.31 176 TRP B O 1
ATOM 3757 N N . THR B 1 177 ? -1.965 23.438 3.83 1 97.81 177 THR B N 1
ATOM 3758 C CA . THR B 1 177 ? -0.959 24.406 3.42 1 97.81 177 THR B CA 1
ATOM 3759 C C . THR B 1 177 ? -1.617 25.625 2.793 1 97.81 177 THR B C 1
ATOM 3761 O O . THR B 1 177 ? -2.566 25.5 2.018 1 97.81 177 THR B O 1
ATOM 3764 N N . PHE B 1 178 ? -1.141 26.812 3.148 1 96.38 178 PHE B N 1
ATOM 3765 C CA . PHE B 1 178 ? -1.599 28.031 2.502 1 96.38 178 PHE B CA 1
ATOM 3766 C C . PHE B 1 178 ? -0.579 29.156 2.678 1 96.38 178 PHE B C 1
ATOM 3768 O O . PHE B 1 178 ? 0.281 29.094 3.559 1 96.38 178 PHE B O 1
ATOM 3775 N N . ALA B 1 179 ? -0.686 30.109 1.842 1 94.38 179 ALA B N 1
ATOM 3776 C CA . ALA B 1 179 ? 0.121 31.328 1.93 1 94.38 179 ALA B CA 1
ATOM 3777 C C . ALA B 1 179 ? -0.693 32.469 2.5 1 94.38 179 ALA B C 1
ATOM 3779 O O . ALA B 1 179 ? -1.88 32.625 2.197 1 94.38 179 ALA B O 1
ATOM 3780 N N . LEU B 1 180 ? -0.014 33.188 3.273 1 90.5 180 LEU B N 1
ATOM 3781 C CA . LEU B 1 180 ? -0.679 34.406 3.742 1 90.5 180 LEU B CA 1
ATOM 3782 C C . LEU B 1 180 ? -0.722 35.438 2.641 1 90.5 180 LEU B C 1
ATOM 3784 O O . LEU B 1 180 ? 0.314 36 2.262 1 90.5 180 LEU B O 1
ATOM 3788 N N . THR B 1 181 ? -1.866 35.656 2.109 1 89.75 181 THR B N 1
ATOM 3789 C CA . THR B 1 181 ? -2.09 36.656 1.077 1 89.75 181 THR B CA 1
ATOM 3790 C C . THR B 1 181 ? -3.205 37.625 1.488 1 89.75 181 THR B C 1
ATOM 3792 O O . THR B 1 181 ? -4.035 37.281 2.34 1 89.75 181 THR B O 1
ATOM 3795 N N . PRO B 1 182 ? -3.102 38.781 0.896 1 89.5 182 PRO B N 1
ATOM 3796 C CA . PRO B 1 182 ? -4.18 39.719 1.233 1 89.5 182 PRO B CA 1
ATOM 3797 C C . PRO B 1 182 ? -5.547 39.219 0.764 1 89.5 182 PRO B C 1
ATOM 3799 O O . PRO B 1 182 ? -5.66 38.625 -0.307 1 89.5 182 PRO B O 1
ATOM 3802 N N . PHE B 1 183 ? -6.578 39.375 1.52 1 92.38 183 PHE B N 1
ATOM 3803 C CA . PHE B 1 183 ? -8.008 39.25 1.254 1 92.38 183 PHE B CA 1
ATOM 3804 C C . PHE B 1 183 ? -8.414 37.781 1.192 1 92.38 183 PHE B C 1
ATOM 3806 O O . PHE B 1 183 ? -9.352 37.344 1.872 1 92.38 183 PHE B O 1
ATOM 3813 N N . THR B 1 184 ? -7.727 37 0.248 1 95.25 184 THR B N 1
ATOM 3814 C CA . THR B 1 184 ? -8.094 35.594 0.152 1 95.25 184 THR B CA 1
ATOM 3815 C C . THR B 1 184 ? -6.852 34.719 -0.024 1 95.25 184 THR B C 1
ATOM 3817 O O . THR B 1 184 ? -5.812 35.188 -0.482 1 95.25 184 THR B O 1
ATOM 3820 N N . THR B 1 185 ? -7.016 33.469 0.367 1 96.12 185 THR B N 1
ATOM 3821 C CA . THR B 1 185 ? -5.961 32.469 0.156 1 96.12 185 THR B CA 1
ATOM 3822 C C . THR B 1 185 ? -6.555 31.109 -0.165 1 96.12 185 THR B C 1
ATOM 3824 O O . THR B 1 185 ? -7.672 30.797 0.253 1 96.12 185 THR B O 1
ATOM 3827 N N . GLN B 1 186 ? -5.781 30.375 -0.901 1 96.62 186 GLN B N 1
ATOM 3828 C CA . GLN B 1 186 ? -6.16 29 -1.177 1 96.62 186 GLN B CA 1
ATOM 3829 C C . GLN B 1 186 ? -5.516 28.047 -0.177 1 96.62 186 GLN B C 1
ATOM 3831 O O . GLN B 1 186 ? -4.289 28.016 -0.033 1 96.62 186 GLN B O 1
ATOM 3836 N N . VAL B 1 187 ? -6.367 27.312 0.47 1 97.81 187 VAL B N 1
ATOM 3837 C CA . VAL B 1 187 ? -5.879 26.297 1.391 1 97.81 187 VAL B CA 1
ATOM 3838 C C . VAL B 1 187 ? -5.992 24.922 0.742 1 97.81 187 VAL B C 1
ATOM 3840 O O . VAL B 1 187 ? -7.066 24.531 0.271 1 97.81 187 VAL B O 1
ATOM 3843 N N . THR B 1 188 ? -4.863 24.203 0.646 1 97.81 188 THR B N 1
ATOM 3844 C CA . THR B 1 188 ? -4.844 22.828 0.133 1 97.81 188 THR B CA 1
ATOM 3845 C C . THR B 1 188 ? -4.574 21.844 1.256 1 97.81 188 THR B C 1
ATOM 3847 O O . THR B 1 188 ? -3.82 22.141 2.188 1 97.81 188 THR B O 1
ATOM 3850 N N . ALA B 1 189 ? -5.203 20.734 1.125 1 98.25 189 ALA B N 1
ATOM 3851 C CA . ALA B 1 189 ? -5.012 19.734 2.174 1 98.25 189 ALA B CA 1
ATOM 3852 C C . ALA B 1 189 ? -4.949 18.328 1.587 1 98.25 189 ALA B C 1
ATOM 3854 O O . ALA B 1 189 ? -5.508 18.062 0.52 1 98.25 189 ALA B O 1
ATOM 3855 N N . ILE B 1 190 ? -4.23 17.438 2.221 1 98.06 190 ILE B N 1
ATOM 3856 C CA . ILE B 1 190 ? -4.172 16.016 1.887 1 98.06 190 ILE B CA 1
ATOM 3857 C C . ILE B 1 190 ? -4.473 15.188 3.129 1 98.06 190 ILE B C 1
ATOM 3859 O O . ILE B 1 190 ? -3.877 15.406 4.188 1 98.06 190 ILE B O 1
ATOM 3863 N N . PHE B 1 191 ? -5.414 14.273 2.973 1 97.31 191 PHE B N 1
ATOM 3864 C CA . PHE B 1 191 ? -5.77 13.312 4.016 1 97.31 191 PHE B CA 1
ATOM 3865 C C . PHE B 1 191 ? -5.195 11.938 3.707 1 97.31 191 PHE B C 1
ATOM 3867 O O . PHE B 1 191 ? -5.184 11.508 2.551 1 97.31 191 PHE B O 1
ATOM 3874 N N . LEU B 1 192 ? -4.781 11.273 4.773 1 97.25 192 LEU B N 1
ATOM 3875 C CA . LEU B 1 192 ? -4.309 9.906 4.605 1 97.25 192 LEU B CA 1
ATOM 3876 C C . LEU B 1 192 ? -4.684 9.055 5.816 1 97.25 192 LEU B C 1
ATOM 3878 O O . LEU B 1 192 ? -4.438 9.445 6.957 1 97.25 192 LEU B O 1
ATOM 3882 N N . LEU B 1 193 ? -5.32 7.957 5.598 1 96.31 193 LEU B N 1
ATOM 3883 C CA . LEU B 1 193 ? -5.516 6.887 6.57 1 96.31 193 LEU B CA 1
ATOM 3884 C C . LEU B 1 193 ? -4.805 5.613 6.125 1 96.31 193 LEU B C 1
ATOM 3886 O O . LEU B 1 193 ? -5.035 5.117 5.02 1 96.31 193 LEU B O 1
ATOM 3890 N N . GLN B 1 194 ? -3.943 5.129 6.953 1 97.06 194 GLN B N 1
ATOM 3891 C CA . GLN B 1 194 ? -3.225 3.887 6.676 1 97.06 194 GLN B CA 1
ATOM 3892 C C . GLN B 1 194 ? -3.488 2.846 7.758 1 97.06 194 GLN B C 1
ATOM 3894 O O . GLN B 1 194 ? -3.408 3.146 8.953 1 97.06 194 GLN B O 1
ATOM 3899 N N . ILE B 1 195 ? -3.816 1.652 7.328 1 96.56 195 ILE B N 1
ATOM 3900 C CA . ILE B 1 195 ? -4.02 0.533 8.242 1 96.56 195 ILE B CA 1
ATOM 3901 C C . ILE B 1 195 ? -3.199 -0.667 7.781 1 96.56 195 ILE B C 1
ATOM 3903 O O . ILE B 1 195 ? -3.176 -0.99 6.59 1 96.56 195 ILE B O 1
ATOM 3907 N N . HIS B 1 196 ? -2.494 -1.249 8.641 1 97.12 196 HIS B N 1
ATOM 3908 C CA . HIS B 1 196 ? -1.797 -2.508 8.406 1 97.12 196 HIS B CA 1
ATOM 3909 C C . HIS B 1 196 ? -2.254 -3.582 9.383 1 97.12 196 HIS B C 1
ATOM 3911 O O . HIS B 1 196 ? -2.18 -3.391 10.602 1 97.12 196 HIS B O 1
ATOM 3917 N N . TYR B 1 197 ? -2.812 -4.652 8.945 1 96.5 197 TYR B N 1
ATOM 3918 C CA . TYR B 1 197 ? -3.209 -5.828 9.711 1 96.5 197 TYR B CA 1
ATOM 3919 C C . TYR B 1 197 ? -2.451 -7.066 9.242 1 96.5 197 TYR B C 1
ATOM 3921 O O . TYR B 1 197 ? -2.379 -7.34 8.039 1 96.5 197 TYR B O 1
ATOM 3929 N N . PHE B 1 198 ? -1.881 -7.906 10.227 1 96 198 PHE B N 1
ATOM 3930 C CA . PHE B 1 198 ? -0.892 -8.883 9.789 1 96 198 PHE B CA 1
ATOM 3931 C C . PHE B 1 198 ? -1.037 -10.188 10.57 1 96 198 PHE B C 1
ATOM 3933 O O . PHE B 1 198 ? -0.046 -10.867 10.836 1 96 198 PHE B O 1
ATOM 3940 N N . GLU B 1 199 ? -2.287 -10.531 10.906 1 93.81 199 GLU B N 1
ATOM 3941 C CA . GLU B 1 199 ? -2.514 -11.758 11.664 1 93.81 199 GLU B CA 1
ATOM 3942 C C . GLU B 1 199 ? -2.561 -12.977 10.742 1 93.81 199 GLU B C 1
ATOM 3944 O O . GLU B 1 199 ? -1.869 -13.969 10.984 1 93.81 199 GLU B O 1
ATOM 3949 N N . HIS B 1 200 ? -3.324 -12.93 9.656 1 89.62 200 HIS B N 1
ATOM 3950 C CA . HIS B 1 200 ? -3.518 -14.078 8.789 1 89.62 200 HIS B CA 1
ATOM 3951 C C . HIS B 1 200 ? -2.836 -13.875 7.441 1 89.62 200 HIS B C 1
ATOM 3953 O O . HIS B 1 200 ? -2.254 -14.805 6.883 1 89.62 200 HIS B O 1
ATOM 3959 N N . ALA B 1 201 ? -2.91 -12.773 6.922 1 94.94 201 ALA B N 1
ATOM 3960 C CA . ALA B 1 201 ? -2.213 -12.234 5.758 1 94.94 201 ALA B CA 1
ATOM 3961 C C . ALA B 1 201 ? -1.853 -10.766 5.965 1 9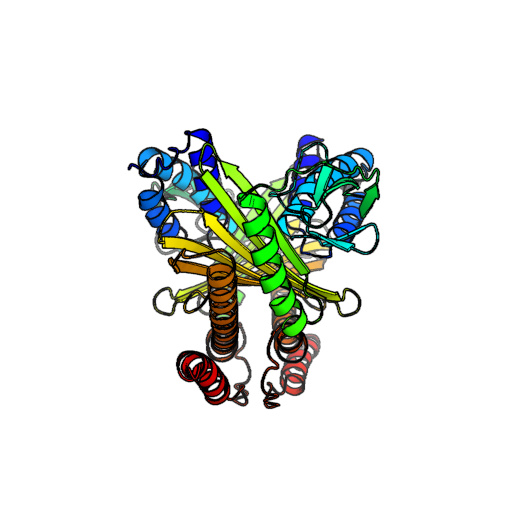4.94 201 ALA B C 1
ATOM 3963 O O . ALA B 1 201 ? -2.367 -10.117 6.879 1 94.94 201 ALA B O 1
ATOM 3964 N N . ASN B 1 202 ? -0.911 -10.32 5.242 1 95.88 202 ASN B N 1
ATOM 3965 C CA . ASN B 1 202 ? -0.55 -8.914 5.34 1 95.88 202 ASN B CA 1
ATOM 3966 C C . ASN B 1 202 ? -1.535 -8.031 4.582 1 95.88 202 ASN B C 1
ATOM 3968 O O . ASN B 1 202 ? -1.555 -8.023 3.35 1 95.88 202 ASN B O 1
ATOM 3972 N N . LEU B 1 203 ? -2.334 -7.355 5.34 1 96.75 203 LEU B N 1
ATOM 3973 C CA . LEU B 1 203 ? -3.35 -6.48 4.77 1 96.75 203 LEU B CA 1
ATOM 3974 C C . LEU B 1 203 ? -2.967 -5.016 4.953 1 96.75 203 LEU B C 1
ATOM 3976 O O . LEU B 1 203 ? -2.768 -4.555 6.078 1 96.75 203 LEU B O 1
ATOM 3980 N N . HIS B 1 204 ? -2.824 -4.324 3.854 1 96.81 204 HIS B N 1
ATOM 3981 C CA . HIS B 1 204 ? -2.607 -2.883 3.852 1 96.81 204 HIS B CA 1
ATOM 3982 C C . HIS B 1 204 ? -3.807 -2.146 3.262 1 96.81 204 HIS B C 1
ATOM 3984 O O . HIS B 1 204 ? -4.25 -2.463 2.154 1 96.81 204 HIS B O 1
ATOM 3990 N N . VAL B 1 205 ? -4.312 -1.194 3.994 1 96.25 205 VAL B N 1
ATOM 3991 C CA . VAL B 1 205 ? -5.375 -0.317 3.52 1 96.25 205 VAL B CA 1
ATOM 3992 C C . VAL B 1 205 ? -4.906 1.135 3.557 1 96.25 205 VAL B C 1
ATOM 3994 O O . VAL B 1 205 ? -4.449 1.62 4.594 1 96.25 205 VAL B O 1
ATOM 3997 N N . ASN B 1 206 ? -4.977 1.765 2.436 1 96.56 206 ASN B N 1
ATOM 3998 C CA . ASN B 1 206 ? -4.656 3.184 2.328 1 96.56 206 ASN B CA 1
ATOM 3999 C C . ASN B 1 206 ? -5.809 3.973 1.71 1 96.56 206 ASN B C 1
ATOM 4001 O O . ASN B 1 206 ? -6.254 3.66 0.605 1 96.56 206 ASN B O 1
ATOM 4005 N N . VAL B 1 207 ? -6.281 4.938 2.432 1 96 207 VAL B N 1
ATOM 4006 C CA . VAL B 1 207 ? -7.297 5.848 1.908 1 96 207 VAL B CA 1
ATOM 4007 C C . VAL B 1 207 ? -6.754 7.273 1.886 1 96 207 VAL B C 1
ATOM 4009 O O . VAL B 1 207 ? -6.199 7.75 2.881 1 96 207 VAL B O 1
ATOM 4012 N N . SER B 1 208 ? -6.859 7.926 0.778 1 97.56 208 SER B N 1
ATOM 4013 C CA . SER B 1 208 ? -6.355 9.289 0.695 1 97.56 208 SER B CA 1
ATOM 4014 C C . SER B 1 208 ? -7.309 10.188 -0.093 1 97.56 208 SER B C 1
ATOM 4016 O O . SER B 1 208 ? -8.109 9.695 -0.895 1 97.56 208 SER B O 1
ATOM 4018 N N . LYS B 1 209 ? -7.242 11.477 0.173 1 96.75 209 LYS B N 1
ATOM 4019 C CA . LYS B 1 209 ? -8.055 12.477 -0.509 1 96.75 209 LYS B CA 1
ATOM 4020 C C . LYS B 1 209 ? -7.41 13.859 -0.406 1 96.75 209 LYS B C 1
ATOM 4022 O O . LYS B 1 209 ? -6.848 14.211 0.632 1 96.75 209 LYS B O 1
ATOM 4027 N N . SER B 1 210 ? -7.441 14.594 -1.492 1 97.12 210 SER B N 1
ATOM 4028 C CA . SER B 1 210 ? -6.965 15.977 -1.512 1 97.12 210 SER B CA 1
ATOM 4029 C C . SER B 1 210 ? -8.117 16.953 -1.689 1 97.12 210 SER B C 1
ATOM 4031 O O . SER B 1 210 ? -9.062 16.688 -2.438 1 97.12 210 SER B O 1
ATOM 4033 N N . VAL B 1 211 ? -7.988 18.094 -1.003 1 96.62 211 VAL B N 1
ATOM 4034 C CA . VAL B 1 211 ? -9.031 19.109 -1.096 1 96.62 211 VAL B CA 1
ATOM 4035 C C . VAL B 1 211 ? -8.398 20.5 -1.195 1 96.62 211 VAL B C 1
ATOM 4037 O O . VAL B 1 211 ? -7.219 20.672 -0.87 1 96.62 211 VAL B O 1
ATOM 4040 N N . SER B 1 212 ? -9.141 21.391 -1.728 1 96.25 212 SER B N 1
ATOM 4041 C CA . SER B 1 212 ? -8.734 22.781 -1.824 1 96.25 212 SER B CA 1
ATOM 4042 C C . SER B 1 212 ? -9.93 23.719 -1.686 1 96.25 212 SER B C 1
ATOM 4044 O O . SER B 1 212 ? -11.008 23.453 -2.209 1 96.25 212 SER B O 1
ATOM 4046 N N . GLU B 1 213 ? -9.727 24.75 -0.953 1 96.12 213 GLU B N 1
ATOM 4047 C CA . GLU B 1 213 ? -10.766 25.766 -0.75 1 96.12 213 GLU B CA 1
ATOM 4048 C C . GLU B 1 213 ? -10.148 27.156 -0.62 1 96.12 213 GLU B C 1
ATOM 4050 O O . GLU B 1 213 ? -9.031 27.312 -0.131 1 96.12 213 GLU B O 1
ATOM 4055 N N . THR B 1 214 ? -10.906 28.109 -1.037 1 96.94 214 THR B N 1
ATOM 4056 C CA . THR B 1 214 ? -10.5 29.5 -0.858 1 96.94 214 THR B CA 1
ATOM 4057 C C . THR B 1 214 ? -11.125 30.078 0.407 1 96.94 214 THR B C 1
ATOM 4059 O O . THR B 1 214 ? -12.336 29.984 0.611 1 96.94 214 THR B O 1
ATOM 4062 N N . LEU B 1 215 ? -10.281 30.641 1.258 1 97.06 215 LEU B N 1
ATOM 4063 C CA . LEU B 1 215 ? -10.75 31.266 2.488 1 97.06 215 LEU B CA 1
ATOM 4064 C C . LEU B 1 215 ? -10.453 32.781 2.484 1 97.06 215 LEU B C 1
ATOM 4066 O O . LEU B 1 215 ? -9.469 33.219 1.887 1 97.06 215 LEU B O 1
ATOM 4070 N N . ASN B 1 216 ? -11.266 33.5 3.209 1 95.31 216 ASN B N 1
ATOM 4071 C CA . ASN B 1 216 ? -11.031 34.938 3.393 1 95.31 216 ASN B CA 1
ATOM 4072 C C . ASN B 1 216 ? -9.977 35.188 4.465 1 95.31 216 ASN B C 1
ATOM 4074 O O . ASN B 1 216 ? -9.938 34.5 5.484 1 95.31 216 ASN B O 1
ATOM 4078 N N . VAL B 1 217 ? -9.156 36.156 4.094 1 93.31 217 VAL B N 1
ATOM 4079 C CA . VAL B 1 217 ? -8.141 36.562 5.059 1 93.31 217 VAL B CA 1
ATOM 4080 C C . VAL B 1 217 ? -8.484 37.969 5.602 1 93.31 217 VAL B C 1
ATOM 4082 O O . VAL B 1 217 ? -8.172 38.969 4.977 1 93.31 217 VAL B O 1
ATOM 4085 N N . ILE B 1 218 ? -9.062 38 6.723 1 88.62 218 ILE B N 1
ATOM 4086 C CA . ILE B 1 218 ? -9.484 39.281 7.32 1 88.62 218 ILE B CA 1
ATOM 4087 C C . ILE B 1 218 ? -8.523 39.656 8.445 1 88.62 218 ILE B C 1
ATOM 4089 O O . ILE B 1 218 ? -7.762 40.625 8.32 1 88.62 218 ILE B O 1
ATOM 4093 N N . ASP B 1 219 ? -8.516 38.906 9.5 1 92.31 219 ASP B N 1
ATOM 4094 C CA . ASP B 1 219 ? -7.547 39 10.586 1 92.31 219 ASP B CA 1
ATOM 4095 C C . ASP B 1 219 ? -7.199 37.625 11.156 1 92.31 219 ASP B C 1
ATOM 4097 O O . ASP B 1 219 ? -7.77 36.625 10.742 1 92.31 219 ASP B O 1
ATOM 4101 N N . GLN B 1 220 ? -6.328 37.625 12.062 1 92.94 220 GLN B N 1
ATOM 4102 C CA . GLN B 1 220 ? -5.781 36.375 12.578 1 92.94 220 GLN B CA 1
ATOM 4103 C C . GLN B 1 220 ? -6.867 35.531 13.25 1 92.94 220 GLN B C 1
ATOM 4105 O O . GLN B 1 220 ? -6.973 34.344 13 1 92.94 220 GLN B O 1
ATOM 4110 N N . SER B 1 221 ? -7.574 36.188 14.102 1 95 221 SER B N 1
ATOM 4111 C CA . SER B 1 221 ? -8.578 35.5 14.891 1 95 221 SER B CA 1
ATOM 4112 C C . SER B 1 221 ? -9.688 34.938 14.008 1 95 221 SER B C 1
ATOM 4114 O O . SER B 1 221 ? -10.055 33.75 14.133 1 95 221 SER B O 1
ATOM 4116 N N . GLN B 1 222 ? -10.188 35.75 13.102 1 95.5 222 GLN B N 1
ATOM 4117 C CA . GLN B 1 222 ? -11.258 35.312 12.219 1 95.5 222 GLN B CA 1
ATOM 4118 C C . GLN B 1 222 ? -10.766 34.219 11.258 1 95.5 222 GLN B C 1
ATOM 4120 O O . GLN B 1 222 ? -11.484 33.25 10.969 1 95.5 222 GLN B O 1
ATOM 4125 N N . PHE B 1 223 ? -9.617 34.375 10.766 1 96.31 223 PHE B N 1
ATOM 4126 C CA . PHE B 1 223 ? -9.078 33.375 9.859 1 96.31 223 PHE B CA 1
ATOM 4127 C C . PHE B 1 223 ? -8.922 32.031 10.562 1 96.31 223 PHE B C 1
ATOM 4129 O O . PHE B 1 223 ? -9.273 31 10.008 1 96.31 223 PHE B O 1
ATOM 4136 N N . ALA B 1 224 ? -8.352 32.062 11.781 1 97.31 224 ALA B N 1
ATOM 4137 C CA . ALA B 1 224 ? -8.188 30.844 12.539 1 97.31 224 ALA B CA 1
ATOM 4138 C C . ALA B 1 224 ? -9.523 30.125 12.734 1 97.31 224 ALA B C 1
ATOM 4140 O O . ALA B 1 224 ? -9.609 28.906 12.602 1 97.31 224 ALA B O 1
ATOM 4141 N N . THR B 1 225 ? -10.508 30.875 13.008 1 97.31 225 THR B N 1
ATOM 4142 C CA . THR B 1 225 ? -11.844 30.328 13.203 1 97.31 225 THR B CA 1
ATOM 4143 C C . THR B 1 225 ? -12.367 29.703 11.914 1 97.31 225 THR B C 1
ATOM 4145 O O . THR B 1 225 ? -12.852 28.562 11.93 1 97.31 225 THR B O 1
ATOM 4148 N N . ASP B 1 226 ? -12.242 30.406 10.828 1 97.06 226 ASP B N 1
ATOM 4149 C CA . ASP B 1 226 ? -12.703 29.906 9.539 1 97.06 226 ASP B CA 1
ATOM 4150 C C . ASP B 1 226 ? -11.906 28.672 9.109 1 97.06 226 ASP B C 1
ATOM 4152 O O . ASP B 1 226 ? -12.461 27.734 8.516 1 97.06 226 ASP B O 1
ATOM 4156 N N . PHE B 1 227 ? -10.664 28.75 9.359 1 97.88 227 PHE B N 1
ATOM 4157 C CA . PHE B 1 227 ? -9.781 27.625 9.031 1 97.88 227 PHE B CA 1
ATOM 4158 C C . PHE B 1 227 ? -10.195 26.375 9.781 1 97.88 227 PHE B C 1
ATOM 4160 O O . PHE B 1 227 ? -10.305 25.297 9.188 1 97.88 227 PHE B O 1
ATOM 4167 N N . VAL B 1 228 ? -10.438 26.484 11.047 1 97.81 228 VAL B N 1
ATOM 4168 C CA . VAL B 1 228 ? -10.82 25.328 11.859 1 97.81 228 VAL B CA 1
ATOM 4169 C C . VAL B 1 228 ? -12.172 24.797 11.383 1 97.81 228 VAL B C 1
ATOM 4171 O O . VAL B 1 228 ? -12.383 23.578 11.336 1 97.81 228 VAL B O 1
ATOM 4174 N N . LYS B 1 229 ? -13.039 25.672 11.023 1 96.44 229 LYS B N 1
ATOM 4175 C CA . LYS B 1 229 ? -14.32 25.25 10.461 1 96.44 229 LYS B CA 1
ATOM 4176 C C . LYS B 1 229 ? -14.125 24.453 9.18 1 96.44 229 LYS B C 1
ATOM 4178 O O . LYS B 1 229 ? -14.797 23.438 8.969 1 96.44 229 LYS B O 1
ATOM 4183 N N . PHE B 1 230 ? -13.289 24.938 8.383 1 97.38 230 PHE B N 1
ATOM 4184 C CA . PHE B 1 230 ? -12.961 24.234 7.145 1 97.38 230 PHE B CA 1
ATOM 4185 C C . PHE B 1 230 ? -12.383 22.859 7.438 1 97.38 230 PHE B C 1
ATOM 4187 O O . PHE B 1 230 ? -12.789 21.875 6.82 1 97.38 230 PHE B O 1
ATOM 4194 N N . VAL B 1 231 ? -11.438 22.75 8.352 1 96.81 231 VAL B N 1
ATOM 4195 C CA . VAL B 1 231 ? -10.82 21.484 8.75 1 96.81 231 VAL B CA 1
ATOM 4196 C C . VAL B 1 231 ? -11.898 20.5 9.211 1 96.81 231 VAL B C 1
ATOM 4198 O O . VAL B 1 231 ? -11.93 19.359 8.766 1 96.81 231 VAL B O 1
ATOM 4201 N N . LYS B 1 232 ? -12.742 21 10.062 1 93.44 232 LYS B N 1
ATOM 4202 C CA . LYS B 1 232 ? -13.812 20.156 10.602 1 93.44 232 LYS B CA 1
ATOM 4203 C C . LYS B 1 232 ? -14.711 19.625 9.492 1 93.44 232 LYS B C 1
ATOM 4205 O O . LYS B 1 232 ? -15.047 18.438 9.469 1 93.44 232 LYS B O 1
ATOM 4210 N N . ALA B 1 233 ? -15.078 20.453 8.57 1 94.19 233 ALA B N 1
ATOM 4211 C CA . ALA B 1 233 ? -15.953 20.062 7.469 1 94.19 233 ALA B CA 1
ATOM 4212 C C . ALA B 1 233 ? -15.297 19 6.594 1 94.19 233 ALA B C 1
ATOM 4214 O O . ALA B 1 233 ? -15.922 17.984 6.254 1 94.19 233 ALA B O 1
ATOM 4215 N N . GLU B 1 234 ? -14.062 19.203 6.242 1 94.75 234 GLU B N 1
ATOM 4216 C CA . GLU B 1 234 ? -13.367 18.281 5.348 1 94.75 234 GLU B CA 1
ATOM 4217 C C . GLU B 1 234 ? -13.047 16.969 6.051 1 94.75 234 GLU B C 1
ATOM 4219 O O . GLU B 1 234 ? -13.047 15.914 5.422 1 94.75 234 GLU B O 1
ATOM 4224 N N . ASP B 1 235 ? -12.781 17.062 7.367 1 91.81 235 ASP B N 1
ATOM 4225 C CA . ASP B 1 235 ? -12.633 15.852 8.164 1 91.81 235 ASP B CA 1
ATOM 4226 C C . ASP B 1 235 ? -13.891 14.992 8.086 1 91.81 235 ASP B C 1
ATOM 4228 O O . ASP B 1 235 ? -13.805 13.773 7.918 1 91.81 235 ASP B O 1
ATOM 4232 N N . THR B 1 236 ? -14.953 15.625 8.195 1 87.75 236 THR B N 1
ATOM 4233 C CA . THR B 1 236 ? -16.234 14.922 8.141 1 87.75 236 THR B CA 1
ATOM 4234 C C . THR B 1 236 ? -16.453 14.312 6.758 1 87.75 236 THR B C 1
ATOM 4236 O O . THR B 1 236 ? -16.891 13.164 6.645 1 87.75 236 THR B O 1
ATOM 4239 N N . LYS B 1 237 ? -16.188 15.078 5.738 1 90.69 237 LYS B N 1
ATOM 4240 C CA . LYS B 1 237 ? -16.344 14.578 4.375 1 90.69 237 LYS B CA 1
ATOM 4241 C C . LYS B 1 237 ? -15.43 13.383 4.121 1 90.69 237 LYS B C 1
ATOM 4243 O O . LYS B 1 237 ? -15.828 12.43 3.447 1 90.69 237 LYS B O 1
ATOM 4248 N N . PHE B 1 238 ? -14.273 13.492 4.609 1 92.81 238 PHE B N 1
ATOM 4249 C CA . PHE B 1 238 ? -13.336 12.383 4.445 1 92.81 238 PHE B CA 1
ATOM 4250 C C . PHE B 1 238 ? -13.836 11.141 5.176 1 92.81 238 PHE B C 1
ATOM 4252 O O . PHE B 1 238 ? -13.742 10.031 4.652 1 92.81 238 PHE B O 1
ATOM 4259 N N . HIS B 1 239 ? -14.32 11.32 6.309 1 86.56 239 HIS B N 1
ATOM 4260 C CA . HIS B 1 239 ? -14.906 10.211 7.062 1 86.56 239 HIS B CA 1
ATOM 4261 C C . HIS B 1 239 ? -16.031 9.555 6.285 1 86.56 239 HIS B C 1
ATOM 4263 O O . HIS B 1 239 ? -16.094 8.328 6.188 1 86.56 239 HIS B O 1
ATOM 4269 N N . VAL B 1 240 ? -16.891 10.328 5.754 1 84.25 240 VAL B N 1
ATOM 4270 C CA . VAL B 1 240 ? -18.016 9.82 4.969 1 84.25 240 VAL B CA 1
ATOM 4271 C C . VAL B 1 240 ? -17.484 9.062 3.752 1 84.25 240 VAL B C 1
ATOM 4273 O O . VAL B 1 240 ? -18 7.992 3.41 1 84.25 240 VAL B O 1
ATOM 4276 N N . ALA B 1 241 ? -16.5 9.602 3.127 1 89.25 241 ALA B N 1
ATOM 4277 C CA . ALA B 1 241 ? -15.898 8.945 1.967 1 89.25 241 ALA B CA 1
ATOM 4278 C C . ALA B 1 241 ? -15.352 7.57 2.336 1 89.25 241 ALA B C 1
ATOM 4280 O O . ALA B 1 241 ? -15.461 6.621 1.556 1 89.25 241 ALA B O 1
ATOM 4281 N N . ILE B 1 242 ? -14.75 7.441 3.461 1 87.88 242 ILE B N 1
ATOM 4282 C CA . ILE B 1 242 ? -14.242 6.164 3.945 1 87.88 242 ILE B CA 1
ATOM 4283 C C . ILE B 1 242 ? -15.398 5.172 4.098 1 87.88 242 ILE B C 1
ATOM 4285 O O . ILE B 1 242 ? -15.297 4.023 3.652 1 87.88 242 ILE B O 1
ATOM 4289 N N . LEU B 1 243 ? -16.453 5.645 4.664 1 81.69 243 LEU B N 1
ATOM 4290 C CA . LEU B 1 243 ? -17.609 4.781 4.863 1 81.69 243 LEU B CA 1
ATOM 4291 C C . LEU B 1 243 ? -18.156 4.309 3.523 1 81.69 243 LEU B C 1
ATOM 4293 O O . LEU B 1 243 ? -18.531 3.141 3.379 1 81.69 243 LEU B O 1
ATOM 4297 N N . GLU B 1 244 ? -18.234 5.203 2.617 1 84.19 244 GLU B N 1
ATOM 4298 C CA . GLU B 1 244 ? -18.703 4.852 1.279 1 84.19 244 GLU B CA 1
ATOM 4299 C C . GLU B 1 244 ? -17.781 3.834 0.619 1 84.19 244 GLU B C 1
ATOM 4301 O O . GLU B 1 244 ? -18.234 2.93 -0.08 1 84.19 244 GLU B O 1
ATOM 4306 N N . ASN B 1 245 ? -16.516 4.008 0.792 1 85.31 245 ASN B N 1
ATOM 4307 C CA . ASN B 1 245 ? -15.539 3.051 0.292 1 85.31 245 ASN B CA 1
ATOM 4308 C C . ASN B 1 245 ? -15.75 1.669 0.906 1 85.31 245 ASN B C 1
ATOM 4310 O O . ASN B 1 245 ? -15.719 0.66 0.199 1 85.31 245 ASN B O 1
ATOM 4314 N N . ILE B 1 246 ? -15.938 1.655 2.178 1 80.69 246 ILE B N 1
ATOM 4315 C CA . ILE B 1 246 ? -16.141 0.4 2.891 1 80.69 246 ILE B CA 1
ATOM 4316 C C . ILE B 1 246 ? -17.406 -0.292 2.361 1 80.69 246 ILE B C 1
ATOM 4318 O O . ILE B 1 246 ? -17.406 -1.508 2.158 1 80.69 246 ILE B O 1
ATOM 4322 N N . GLN B 1 247 ? -18.344 0.458 2.133 1 78.81 247 GLN B N 1
ATOM 4323 C CA . GLN B 1 247 ? -19.578 -0.085 1.573 1 78.81 247 GLN B CA 1
ATOM 4324 C C . GLN B 1 247 ? -19.344 -0.699 0.198 1 78.81 247 GLN B C 1
ATOM 4326 O O . GLN B 1 247 ? -19.781 -1.819 -0.073 1 78.81 247 GLN B O 1
ATOM 4331 N N . ALA B 1 248 ? -18.719 0.013 -0.633 1 82.81 248 ALA B N 1
ATOM 4332 C CA . ALA B 1 248 ? -18.422 -0.474 -1.98 1 82.81 248 ALA B CA 1
ATOM 4333 C C . ALA B 1 248 ? -17.609 -1.759 -1.937 1 82.81 248 ALA B C 1
ATOM 4335 O O . ALA B 1 248 ? -17.875 -2.699 -2.689 1 82.81 248 ALA B O 1
ATOM 4336 N N . LEU B 1 249 ? -16.641 -1.764 -1.057 1 82.44 249 LEU B N 1
ATOM 4337 C CA . LEU B 1 249 ? -15.805 -2.951 -0.89 1 82.44 249 LEU B CA 1
ATOM 4338 C C . LEU B 1 249 ? -16.656 -4.152 -0.488 1 82.44 249 LEU B C 1
ATOM 4340 O O . LEU B 1 249 ? -16.531 -5.227 -1.086 1 82.44 249 LEU B O 1
ATOM 4344 N N . SER B 1 250 ? -17.469 -3.943 0.429 1 74.94 250 SER B N 1
ATOM 4345 C CA . SER B 1 250 ? -18.203 -5.031 1.054 1 74.94 250 SER B CA 1
ATOM 4346 C C . SER B 1 250 ? -19.312 -5.547 0.132 1 74.94 250 SER B C 1
ATOM 4348 O O . SER B 1 250 ? -19.562 -6.754 0.08 1 74.94 250 SER B O 1
ATOM 4350 N N . GLU B 1 251 ? -19.891 -4.73 -0.58 1 73.19 251 GLU B N 1
ATOM 4351 C CA . GLU B 1 251 ? -21.078 -5.105 -1.339 1 73.19 251 GLU B CA 1
ATOM 4352 C C . GLU B 1 251 ? -20.719 -5.594 -2.736 1 73.19 251 GLU B C 1
ATOM 4354 O O . GLU B 1 251 ? -21.359 -6.504 -3.271 1 73.19 251 GLU B O 1
ATOM 4359 N N . ASP B 1 252 ? -19.703 -4.949 -3.303 1 76 252 ASP B N 1
ATOM 4360 C CA . ASP B 1 252 ? -19.516 -5.168 -4.734 1 76 252 ASP B CA 1
ATOM 4361 C C . ASP B 1 252 ? -18.125 -5.758 -5.023 1 76 252 ASP B C 1
ATOM 4363 O O . ASP B 1 252 ? -18.016 -6.793 -5.684 1 76 252 ASP B O 1
ATOM 4367 N N . ILE B 1 253 ? -17.203 -5.309 -4.457 1 77.81 253 ILE B N 1
ATOM 4368 C CA . ILE B 1 253 ? -15.859 -5.516 -4.965 1 77.81 253 ILE B CA 1
ATOM 4369 C C . ILE B 1 253 ? -15.297 -6.828 -4.422 1 77.81 253 ILE B C 1
ATOM 4371 O O . ILE B 1 253 ? -14.773 -7.648 -5.18 1 77.81 253 ILE B O 1
ATOM 4375 N N . TRP B 1 254 ? -15.469 -7.031 -3.139 1 77.31 254 TRP B N 1
ATOM 4376 C CA . TRP B 1 254 ? -14.938 -8.266 -2.566 1 77.31 254 TRP B CA 1
ATOM 4377 C C . TRP B 1 254 ? -15.539 -9.484 -3.246 1 77.31 254 TRP B C 1
ATOM 4379 O O . TRP B 1 254 ? -14.82 -10.406 -3.643 1 77.31 254 TRP B O 1
ATOM 4389 N N . GLY B 1 255 ? -16.828 -9.484 -3.371 1 73.44 255 GLY B N 1
ATOM 4390 C CA . GLY B 1 255 ? -17.516 -10.625 -3.961 1 73.44 255 GLY B CA 1
ATOM 4391 C C . GLY B 1 255 ? -17.047 -10.938 -5.367 1 73.44 255 GLY B C 1
ATOM 4392 O O . GLY B 1 255 ? -16.984 -12.109 -5.762 1 73.44 255 GLY B O 1
ATOM 4393 N N . LYS B 1 256 ? -16.688 -9.953 -6.059 1 77.69 256 LYS B N 1
ATOM 4394 C CA . LYS B 1 256 ? -16.297 -10.125 -7.453 1 77.69 256 LYS B CA 1
ATOM 4395 C C . LYS B 1 256 ? -14.828 -10.539 -7.559 1 77.69 256 LYS B C 1
ATOM 4397 O O . LYS B 1 256 ? -14.383 -11.008 -8.609 1 77.69 256 LYS B O 1
ATOM 4402 N N . ASN B 1 257 ? -14.117 -10.406 -6.512 1 73.75 257 ASN B N 1
ATOM 4403 C CA . ASN B 1 257 ? -12.68 -10.648 -6.59 1 73.75 257 ASN B CA 1
ATOM 4404 C C . ASN B 1 257 ? -12.281 -11.93 -5.859 1 73.75 257 ASN B C 1
ATOM 4406 O O . ASN B 1 257 ? -11.141 -12.383 -5.973 1 73.75 257 ASN B O 1
ATOM 4410 N N . LEU B 1 258 ? -13.227 -12.414 -5.156 1 69.06 258 LEU B N 1
ATOM 4411 C CA . LEU B 1 258 ? -12.938 -13.664 -4.461 1 69.06 258 LEU B CA 1
ATOM 4412 C C . LEU B 1 258 ? -13.203 -14.867 -5.367 1 69.06 258 LEU B C 1
ATOM 4414 O O . LEU B 1 258 ? -14.102 -14.82 -6.215 1 69.06 258 LEU B O 1
ATOM 4418 N N . ARG B 1 259 ? -12.289 -15.727 -5.387 1 66.12 259 ARG B N 1
ATOM 4419 C CA . ARG B 1 259 ? -12.398 -16.922 -6.215 1 66.12 259 ARG B CA 1
ATOM 4420 C C . ARG B 1 259 ? -13.688 -17.672 -5.918 1 66.12 259 ARG B C 1
ATOM 4422 O O . ARG B 1 259 ? -14.273 -18.281 -6.812 1 66.12 259 ARG B O 1
ATOM 4429 N N . ARG B 1 260 ? -14.016 -17.75 -4.68 1 61.88 260 ARG B N 1
ATOM 4430 C CA . ARG B 1 260 ? -15.25 -18.391 -4.25 1 61.88 260 ARG B CA 1
ATOM 4431 C C . ARG B 1 260 ? -16.25 -17.375 -3.732 1 61.88 260 ARG B C 1
ATOM 4433 O O . ARG B 1 260 ? -15.875 -16.406 -3.07 1 61.88 260 ARG B O 1
ATOM 4440 N N . LYS B 1 261 ? -17.406 -17.578 -4.359 1 57.44 261 LYS B N 1
ATOM 4441 C CA . LYS B 1 261 ? -18.469 -16.641 -3.99 1 57.44 261 LYS B CA 1
ATOM 4442 C C . LYS B 1 261 ? -18.625 -16.547 -2.475 1 57.44 261 LYS B C 1
ATOM 4444 O O . LYS B 1 261 ? -18.516 -17.562 -1.775 1 57.44 261 LYS B O 1
ATOM 4449 N N . LEU B 1 262 ? -18.531 -15.359 -2.004 1 54.5 262 LEU B N 1
ATOM 4450 C CA . LEU B 1 262 ? -18.844 -15.102 -0.604 1 54.5 262 LEU B CA 1
ATOM 4451 C C . LEU B 1 262 ? -20.281 -15.5 -0.287 1 54.5 262 LEU B C 1
ATOM 4453 O O . LEU B 1 262 ? -21.172 -15.32 -1.113 1 54.5 262 LEU B O 1
ATOM 4457 N N . PRO B 1 263 ? -20.484 -16.438 0.609 1 45.28 263 PRO B N 1
ATOM 4458 C CA . PRO B 1 263 ? -21.906 -16.625 0.915 1 45.28 263 PRO B CA 1
ATOM 4459 C C . PRO B 1 263 ? -22.656 -15.312 1.097 1 45.28 263 PRO B C 1
ATOM 4461 O O . PRO B 1 263 ? -22.078 -14.336 1.585 1 45.28 263 PRO B O 1
ATOM 4464 N N . VAL B 1 264 ? -23.484 -15.086 0.131 1 43.06 264 VAL B N 1
ATOM 4465 C CA . VAL B 1 264 ? -24.344 -13.906 0.152 1 43.06 264 VAL B CA 1
ATOM 4466 C C . VAL B 1 264 ? -24.781 -13.625 1.583 1 43.06 264 VAL B C 1
ATOM 4468 O O . VAL B 1 264 ? -25.484 -14.438 2.195 1 43.06 264 VAL B O 1
ATOM 4471 N N . THR B 1 265 ? -24.016 -13.367 2.443 1 42 265 THR B N 1
ATOM 4472 C CA . THR B 1 265 ? -24.656 -13 3.701 1 42 265 THR B CA 1
ATOM 4473 C C . THR B 1 265 ? -25.188 -11.57 3.643 1 42 265 THR B C 1
ATOM 4475 O O . THR B 1 265 ? -24.484 -10.664 3.193 1 42 265 THR B O 1
ATOM 4478 N N . ARG B 1 266 ? -26.297 -11.336 3.01 1 38.47 266 ARG B N 1
ATOM 4479 C CA . ARG B 1 266 ? -27.094 -10.117 2.943 1 38.47 266 ARG B CA 1
ATOM 4480 C C . ARG B 1 266 ? -26.875 -9.242 4.168 1 38.47 266 ARG B C 1
ATOM 4482 O O . ARG B 1 266 ? -27.578 -8.25 4.379 1 38.47 266 ARG B O 1
ATOM 4489 N N . THR B 1 267 ? -26.406 -9.703 5.191 1 41.94 267 THR B N 1
ATOM 4490 C CA . THR B 1 267 ? -26.625 -8.812 6.324 1 41.94 267 THR B CA 1
ATOM 4491 C C . THR B 1 267 ? -25.656 -7.637 6.277 1 41.94 267 THR B C 1
ATOM 4493 O O . THR B 1 267 ? -24.562 -7.703 6.84 1 41.94 267 THR B O 1
ATOM 4496 N N . PHE B 1 268 ? -25.266 -7.156 5.148 1 41.75 268 PHE B N 1
ATOM 4497 C CA . PHE B 1 268 ? -24.391 -5.992 5.09 1 41.75 268 PHE B CA 1
ATOM 4498 C C . PHE B 1 268 ? -24.938 -4.848 5.93 1 41.75 268 PHE B C 1
ATOM 4500 O O . PHE B 1 268 ? -26.141 -4.809 6.215 1 41.75 268 PHE B O 1
ATOM 4507 N N . MET B 1 269 ? -24.141 -3.998 6.539 1 46.88 269 MET B N 1
ATOM 4508 C CA . MET B 1 269 ? -24.391 -2.713 7.18 1 46.88 269 MET B CA 1
ATOM 4509 C C . MET B 1 269 ? -25.422 -1.906 6.391 1 46.88 269 MET B C 1
ATOM 4511 O O . MET B 1 269 ? -25.469 -1.989 5.164 1 46.88 269 MET B O 1
ATOM 4515 N N . ASN B 1 270 ? -26.547 -1.678 7.059 1 49.28 270 ASN B N 1
ATOM 4516 C CA . ASN B 1 270 ? -27.438 -0.718 6.434 1 49.28 270 ASN B CA 1
ATOM 4517 C C . ASN B 1 270 ? -26.719 0.578 6.074 1 49.28 270 ASN B C 1
ATOM 4519 O O . ASN B 1 270 ? -26.844 1.576 6.789 1 49.28 270 ASN B O 1
ATOM 4523 N N . TRP B 1 271 ? -25.781 0.487 5.133 1 49.28 271 TRP B N 1
ATOM 4524 C CA . TRP B 1 271 ? -24.953 1.609 4.703 1 49.28 271 TRP B CA 1
ATOM 4525 C C . TRP B 1 271 ? -25.812 2.832 4.395 1 49.28 271 TRP B C 1
ATOM 4527 O O . TRP B 1 271 ? -25.422 3.963 4.699 1 49.28 271 TRP B O 1
ATOM 4537 N N . LYS B 1 272 ? -26.984 2.561 3.789 1 53.47 272 LYS B N 1
ATOM 4538 C CA . LYS B 1 272 ? -27.844 3.678 3.408 1 53.47 272 LYS B CA 1
ATOM 4539 C C . LYS B 1 272 ? -28.219 4.52 4.625 1 53.47 272 LYS B C 1
ATOM 4541 O O . LYS B 1 272 ? -28.156 5.75 4.574 1 53.47 272 LYS B O 1
ATOM 4546 N N . LYS B 1 273 ? -28.531 3.807 5.605 1 54.34 273 LYS B N 1
ATOM 4547 C CA . LYS B 1 273 ? -28.906 4.539 6.812 1 54.34 273 LYS B CA 1
ATOM 4548 C C . LYS B 1 273 ? -27.703 5.285 7.395 1 54.34 273 LYS B C 1
ATOM 4550 O O . LYS B 1 273 ? -27.828 6.457 7.766 1 54.34 273 LYS B O 1
ATOM 4555 N N . LEU B 1 274 ? -26.594 4.691 7.477 1 53.91 274 LEU B N 1
ATOM 4556 C CA . LEU B 1 274 ? -25.391 5.273 8.062 1 53.91 274 LEU B CA 1
ATOM 4557 C C . LEU B 1 274 ? -24.938 6.496 7.27 1 53.91 274 LEU B C 1
ATOM 4559 O O . LEU B 1 274 ? -24.625 7.539 7.852 1 53.91 274 LEU B O 1
ATOM 4563 N N . LEU B 1 275 ? -24.953 6.352 6.008 1 56.97 275 LEU B N 1
ATOM 4564 C CA . LEU B 1 275 ? -24.484 7.449 5.16 1 56.97 275 LEU B CA 1
ATOM 4565 C C . LEU B 1 275 ? -25.484 8.609 5.188 1 56.97 275 LEU B C 1
ATOM 4567 O O . LEU B 1 275 ? -25.078 9.773 5.184 1 56.97 275 LEU B O 1
ATOM 4571 N N . ASN B 1 276 ? -26.75 8.25 5.141 1 57.69 276 ASN B N 1
ATOM 4572 C CA . ASN B 1 276 ? -27.766 9.297 5.254 1 57.69 276 ASN B CA 1
ATOM 4573 C C . ASN B 1 276 ? -27.594 10.102 6.543 1 57.69 276 ASN B C 1
ATOM 4575 O O . ASN B 1 276 ? -27.719 11.328 6.531 1 57.69 276 ASN B O 1
ATOM 4579 N N . ASP B 1 277 ? -27.234 9.406 7.59 1 56.47 277 ASP B N 1
ATOM 4580 C CA . ASP B 1 277 ? -27.031 10.062 8.875 1 56.47 277 ASP B CA 1
ATOM 4581 C C . ASP B 1 277 ? -25.797 10.961 8.836 1 56.47 277 ASP B C 1
ATOM 4583 O O . ASP B 1 277 ? -25.812 12.07 9.383 1 56.47 277 ASP B O 1
ATOM 4587 N N . GLN B 1 278 ? -24.828 10.555 8.172 1 54.91 278 GLN B N 1
ATOM 4588 C CA . GLN B 1 278 ? -23.578 11.312 8.102 1 54.91 278 GLN B CA 1
ATOM 4589 C C . GLN B 1 278 ? -23.719 12.523 7.18 1 54.91 278 GLN B C 1
ATOM 4591 O O . GLN B 1 278 ? -23.188 13.602 7.48 1 54.91 278 GLN B O 1
ATOM 4596 N N . HIS B 1 279 ? -24.422 12.289 6.062 1 55.91 279 HIS B N 1
ATOM 4597 C CA . HIS B 1 279 ? -24.656 13.398 5.145 1 55.91 279 HIS B CA 1
ATOM 4598 C C . HIS B 1 279 ? -25.5 14.484 5.797 1 55.91 279 HIS B C 1
ATOM 4600 O O . HIS B 1 279 ? -25.297 15.672 5.539 1 55.91 279 HIS B O 1
ATOM 4606 N N . LEU B 1 280 ? -26.469 14.086 6.59 1 50.5 280 LEU B N 1
ATOM 4607 C CA . LEU B 1 280 ? -27.297 15.039 7.316 1 50.5 280 LEU B CA 1
ATOM 4608 C C . LEU B 1 280 ? -26.453 15.867 8.281 1 50.5 280 LEU B C 1
ATOM 4610 O O . LEU B 1 280 ? -26.688 17.062 8.453 1 50.5 280 LEU B O 1
ATOM 4614 N N . LYS B 1 281 ? -25.5 15.219 8.781 1 52.47 281 LYS B N 1
ATOM 4615 C CA . LYS B 1 281 ? -24.625 15.938 9.711 1 52.47 281 LYS B CA 1
ATOM 4616 C C . LYS B 1 281 ? -23.703 16.906 8.969 1 52.47 281 LYS B C 1
ATOM 4618 O O . LYS B 1 281 ? -23.328 17.938 9.5 1 52.47 281 LYS B O 1
ATOM 4623 N N . THR B 1 282 ? -23.391 16.594 7.703 1 52.88 282 THR B N 1
ATOM 4624 C CA . THR B 1 282 ? -22.578 17.5 6.895 1 52.88 282 THR B CA 1
ATOM 4625 C C . THR B 1 282 ? -23.391 18.703 6.453 1 52.88 282 THR B C 1
ATOM 4627 O O . THR B 1 282 ? -22.859 19.812 6.355 1 52.88 282 THR B O 1
ATOM 4630 N N . ASN B 1 283 ? -24.625 18.516 6.066 1 49.19 283 ASN B N 1
ATOM 4631 C CA . ASN B 1 283 ? -25.516 19.609 5.637 1 49.19 283 ASN B CA 1
ATOM 4632 C C . ASN B 1 283 ? -25.953 20.469 6.816 1 49.19 283 ASN B C 1
ATOM 4634 O O . ASN B 1 283 ? -26.125 21.672 6.672 1 49.19 283 ASN B O 1
ATOM 4638 N N . VAL B 1 284 ? -26.219 19.922 7.949 1 48.03 284 VAL B N 1
ATOM 4639 C CA . VAL B 1 284 ? -26.672 20.703 9.102 1 48.03 284 VAL B CA 1
ATOM 4640 C C . VAL B 1 284 ? -25.547 21.594 9.609 1 48.03 284 VAL B C 1
ATOM 4642 O O . VAL B 1 284 ? -25.781 22.703 10.094 1 48.03 284 VAL B O 1
ATOM 4645 N N . SER B 1 285 ? -24.344 21.172 9.531 1 44.59 285 SER B N 1
ATOM 4646 C CA . SER B 1 285 ? -23.281 22.062 9.961 1 44.59 285 SER B CA 1
ATOM 4647 C C . SER B 1 285 ? -23.234 23.328 9.102 1 44.59 285 SER B C 1
ATOM 4649 O O . SER B 1 285 ? -22.641 24.328 9.492 1 44.59 285 SER B O 1
ATOM 4651 N N . ASN B 1 286 ? -23.734 23.266 7.941 1 41 286 ASN B N 1
ATOM 4652 C CA . ASN B 1 286 ? -23.797 24.484 7.141 1 41 286 ASN B CA 1
ATOM 4653 C C . ASN B 1 286 ? -24.906 25.422 7.629 1 41 286 ASN B C 1
ATOM 4655 O O . ASN B 1 286 ? -24.969 26.578 7.23 1 41 286 ASN B O 1
ATOM 4659 N N . THR B 1 287 ? -25.984 24.938 8.172 1 37.03 287 THR B N 1
ATOM 4660 C CA . THR B 1 287 ? -27.078 25.875 8.43 1 37.03 287 THR B CA 1
ATOM 4661 C C . THR B 1 287 ? -26.812 26.688 9.695 1 37.03 287 THR B C 1
ATOM 4663 O O . THR B 1 287 ? -27.047 27.891 9.727 1 37.03 287 THR B O 1
ATOM 4666 N N . GLU B 1 288 ? -26.797 26.078 10.969 1 36.5 288 GLU B N 1
ATOM 4667 C CA . GLU B 1 288 ? -27.297 26.859 12.102 1 36.5 288 GLU B CA 1
ATOM 4668 C C . GLU B 1 288 ? -26.188 27.641 12.773 1 36.5 288 GLU B C 1
ATOM 4670 O O . GLU B 1 288 ? -25.531 27.141 13.695 1 36.5 288 GLU B O 1
ATOM 4675 N N . VAL B 1 289 ? -25.141 28.109 12.195 1 35.47 289 VAL B N 1
ATOM 4676 C CA . VAL B 1 289 ? -24.562 29.109 13.094 1 35.47 289 VAL B CA 1
ATOM 4677 C C . VAL B 1 289 ? -25.578 30.203 13.367 1 35.47 289 VAL B C 1
ATOM 4679 O O . VAL B 1 289 ? -26 30.922 12.445 1 35.47 289 VAL B O 1
ATOM 4682 N N . PRO B 1 290 ? -26.422 30.141 14.383 1 30.33 290 PRO B N 1
ATOM 4683 C CA . PRO B 1 290 ? -27.109 31.391 14.719 1 30.33 290 PRO B CA 1
ATOM 4684 C C . PRO B 1 290 ? -26.141 32.562 14.867 1 30.33 290 PRO B C 1
ATOM 4686 O O . PRO B 1 290 ? -25.047 32.406 15.406 1 30.33 290 PRO B O 1
ATOM 4689 N N . LEU B 1 291 ? -26.469 33.719 14.18 1 26.34 291 LEU B N 1
ATOM 4690 C CA . LEU B 1 291 ? -26 35.062 14.57 1 26.34 291 LEU B CA 1
ATOM 4691 C C . LEU B 1 291 ? -26.391 35.344 16.016 1 26.34 291 LEU B C 1
ATOM 4693 O O . LEU B 1 291 ? -27.5 35.062 16.438 1 26.34 291 LEU B O 1
#

Solvent-accessible surface area (backbone atoms only — not comparable to full-atom values): 31741 Å² total; per-residue (Å²): 133,80,80,72,68,74,72,68,52,68,72,53,45,49,49,51,50,51,53,54,59,71,66,45,52,78,87,39,53,69,59,52,52,54,50,45,39,69,69,69,69,42,57,68,60,47,49,54,50,42,36,57,49,29,47,53,51,34,27,75,60,40,40,74,41,80,54,97,94,36,74,41,63,36,32,78,80,33,51,72,56,93,51,23,37,52,36,73,87,78,34,29,33,30,34,50,41,53,72,81,70,44,76,45,73,75,41,81,51,91,73,74,88,43,73,68,48,53,40,42,52,40,38,35,54,43,45,48,56,49,36,65,72,56,28,96,63,42,47,66,49,50,45,74,46,75,58,85,94,39,44,31,38,40,39,39,39,31,33,62,49,74,35,71,94,76,30,31,26,36,40,39,38,34,41,36,39,35,48,71,44,82,56,44,31,57,38,37,34,44,40,38,40,39,38,40,36,58,78,76,34,43,34,38,38,38,38,34,48,74,51,73,48,78,44,64,42,80,48,53,68,60,29,23,52,52,49,43,52,49,51,54,52,52,51,49,50,49,51,51,26,51,53,53,49,51,45,46,38,68,72,52,48,49,50,71,68,39,77,58,75,56,76,82,55,78,40,57,58,64,50,66,59,54,49,54,54,51,51,49,54,59,58,49,71,67,62,73,72,79,132,132,82,83,70,69,75,72,67,53,68,71,52,44,50,50,52,52,51,52,54,59,71,64,46,53,79,88,37,52,69,58,51,51,53,51,48,39,70,70,70,69,42,57,68,62,47,51,54,52,42,37,57,51,29,49,53,51,35,28,75,62,39,40,71,39,80,54,97,91,36,73,41,64,37,32,80,81,33,51,73,56,93,51,23,36,52,38,74,88,78,34,28,32,30,33,49,41,52,72,80,69,45,76,42,73,73,42,80,50,93,72,76,87,42,73,68,48,55,40,40,50,41,37,34,54,43,44,47,56,49,37,65,72,55,29,94,64,42,47,66,51,48,44,74,44,76,57,86,94,40,46,32,38,38,39,37,41,32,32,62,50,75,34,71,92,78,31,30,26,36,40,39,37,35,42,36,39,36,49,72,44,82,55,46,30,57,38,36,35,44,40,39,38,39,38,40,35,58,80,75,35,43,34,38,38,38,38,34,47,73,51,72,49,78,44,65,42,82,48,53,68,60,28,23,52,53,49,42,51,50,51,53,54,51,51,49,51,50,52,51,26,49,52,52,48,52,46,45,38,68,72,52,48,49,48,71,68,40,76,58,74,56,77,81,55,77,42,58,56,64,50,67,59,55,50,52,55,51,50,50,54,59,57,50,68,68,60,70,70,78,130